Protein AF-A0A093ZRU6-F1 (afdb_monomer_lite)

Foldseek 3Di:
DQAAAAEAAAPAQDKDKDFFFKFKDFKFFPDLLLQPDPVQSKHKFFWAWEAAEAAEAADLLLCVQVQVLCQVVVGAYEYEYQYYDHPNVVVQSVCVVLVNHNYTYIYQPDDDVLSVLLSVLVCQQFVAAHDDPVDPDGSSRDHSNNIGIARMWMGHNTMIMGTHHPHDPVSLVVSLVVLVVQLPDPPDDPVNNVSSVSSSCRSVNTHIYIHQRNDDPVVSVVVSVVVVVVVVFVVLCVPQHKFQALLLQLLLCLQPVLVPDDDPDPVVVVVSVVSSVVSLVSNLVSLVVLVHRSVVQSVCSNPVVNVPSQFHADSVVRDTDRRVVVVRIGRPRVVVVVSVVVVVVCVVVVPDPDDDDDDPPPDDPPDDDDDDDDDDDDDDDDDPDLQAAEDVVLLVVLCCVVPVVQWFKWKWDADLVNNYIDTPDIDSDPPLVVVLCCQQPDWHQDPVRDTDRAKIKMWGWDWDAFPVRPGIDTFTEIETEAAPRDDPVRSVSSVVCVVNSVVSNPRHPYYDYDHDSVCSDPVNVCCRNCVNRD

pLDDT: mean 87.27, std 13.43, range [27.2, 98.19]

Radius of gyration: 31.94 Å; chains: 1; bounding box: 96×57×82 Å

Secondary structure (DSSP, 8-state):
----EEEEE-SSSS-EEEEE-EEEES--BS-GGG-SBTTTTBEEEES-EEEEESS-B--GGGTHHHHHHHHHHT--EEEEES-B-HHHHHHHHHHHHTTS--EEEEEPSSSHHHHHHHHHHHHHHHT--EE-TTSS--GGG--GGGSEEEEEEEE-SS-EEEEEESS-HHHHHHHHHHHHHHHT-TTS-HHHHHHHHHHHHHHHSPEEEEEE--SSHHHHHHHHHHHHHHHHHHHHHHHH-EEETTTHHHHHIIIIIGGG---SSHHHHHHHHHHHHHTTHHHHHHHHHTTS-HHHHHHHHHHTSTT-TTEEEETTTTEEEETTTTT-EEEHHHHHHHHHHHHHHHHHHHT-S----PPP----PPPPP--------------SS---EEPHHHHHHHHIIIII---SEEEEEE-TTSSEEEEEEEES---HHHHHHHHHT-EEE-TTS-EEE--EEEEEEEEEE-TTSS-EEEEEEEEEE--TTS-HHHHHHHHHHHHHHHHHSTT--EEEEE-SSSTT-HHHHHHHHHTS--

Sequence (534 aa):
KEGVITVKEGKTMEDELSVTEGMRFDRGFVSPYFITDTKSQKVEFEKPLILLSEKKISAVQDIIPALEASTQLRRPLVIIAEDIDGEALAVCILNKLRGQLQVAAVKAPGFGDNRKSILGDIGILTNATVFTDELDIKLEKATADMLGSTGSITITKEDTIILNGDGSKDAISQRCEQIRGVVNDPTTTDYEKEKLQERLAKLSGGVAVIKVGGSSEVEVGEKKDRYVDALNATRAAVELGILPGGGTALLKAAANALGGVKPANFDQQLGVSIIKNAITKPARTIVENAGLEGSVIVGKLMDEYKGEFNKGFNSATGEYVDMIEAGILDPFKVVRTGLVDASGVASLLGTTEVAIVEGEDKSAGPPGGMGGMGGGMGGMGGMGGMIVQVSQECVAKFNDLKLGKTLKYIIYKLSDDNKEIVVEDTSEDADWDNFREKLVNAKSKTKSGALTKGPRYAVYDFSYDLSSGEGSRSKITFIAWSPDDAGIQPKMVYASSKDALKRSLTGIAAEFQANDEDDIEYASVLNRVSKGLA

Structure (mmCIF, N/CA/C/O backbone):
data_AF-A0A093ZRU6-F1
#
_entry.id   AF-A0A093ZRU6-F1
#
loop_
_atom_site.group_PDB
_atom_site.id
_atom_site.type_symbol
_atom_site.label_atom_id
_atom_site.label_alt_id
_atom_site.label_comp_id
_atom_site.label_asym_id
_atom_site.label_entity_id
_atom_site.label_seq_id
_atom_site.pdbx_PDB_ins_code
_atom_site.Cartn_x
_atom_site.Cartn_y
_atom_site.Cartn_z
_atom_site.occupancy
_atom_site.B_iso_or_equiv
_atom_site.auth_seq_id
_atom_site.auth_comp_id
_atom_site.auth_asym_id
_atom_site.auth_atom_id
_atom_site.pdbx_PDB_model_num
ATOM 1 N N . LYS A 1 1 ? -18.226 0.742 -11.672 1.00 43.47 1 LYS A N 1
ATOM 2 C CA . LYS A 1 1 ? -17.190 1.793 -11.527 1.00 43.47 1 LYS A CA 1
ATOM 3 C C . LYS A 1 1 ? -16.815 2.053 -10.066 1.00 43.47 1 LYS A C 1
ATOM 5 O O . LYS A 1 1 ? -15.641 2.271 -9.837 1.00 43.47 1 LYS A O 1
ATOM 10 N N . GLU A 1 2 ? -17.737 1.952 -9.098 1.00 55.34 2 GLU A N 1
ATOM 11 C CA . GLU A 1 2 ? -17.462 2.332 -7.691 1.00 55.34 2 GLU A CA 1
ATOM 12 C C . GLU A 1 2 ? -17.379 1.164 -6.687 1.00 55.34 2 GLU A C 1
ATOM 14 O O . GLU A 1 2 ? -17.276 1.382 -5.486 1.00 55.34 2 GLU A O 1
ATOM 19 N N . GLY A 1 3 ? -17.400 -0.087 -7.159 1.00 62.03 3 GLY A N 1
ATOM 20 C CA . GLY A 1 3 ? -17.222 -1.250 -6.286 1.00 62.03 3 GLY A CA 1
ATOM 21 C C . GLY A 1 3 ? -15.788 -1.340 -5.762 1.00 62.03 3 GLY A C 1
ATOM 22 O O . GLY A 1 3 ? -14.827 -1.216 -6.525 1.00 62.03 3 GLY A O 1
ATOM 23 N N . VAL A 1 4 ? -15.638 -1.582 -4.463 1.00 69.50 4 VAL A N 1
ATOM 24 C CA . VAL A 1 4 ? -14.336 -1.830 -3.840 1.00 69.50 4 VAL A CA 1
ATOM 25 C C . VAL A 1 4 ? -14.067 -3.327 -3.906 1.00 69.50 4 VAL A C 1
ATOM 27 O O . VAL A 1 4 ? -14.933 -4.133 -3.575 1.00 69.50 4 VAL A O 1
ATOM 30 N N . ILE A 1 5 ? -12.865 -3.695 -4.343 1.00 79.00 5 ILE A N 1
ATOM 31 C CA . ILE A 1 5 ? -12.369 -5.070 -4.268 1.00 79.00 5 ILE A CA 1
ATOM 32 C C . ILE A 1 5 ? -11.189 -5.066 -3.294 1.00 79.00 5 ILE A C 1
ATOM 34 O O . ILE A 1 5 ? -10.310 -4.204 -3.408 1.00 79.00 5 ILE A O 1
ATOM 38 N N . THR A 1 6 ? -11.182 -6.005 -2.355 1.00 77.50 6 THR A N 1
ATOM 39 C CA . THR A 1 6 ? -10.119 -6.211 -1.367 1.00 77.50 6 THR A CA 1
ATOM 40 C C . THR A 1 6 ? -9.633 -7.653 -1.445 1.00 77.50 6 THR A C 1
ATOM 42 O O . THR A 1 6 ? -10.428 -8.569 -1.636 1.00 77.50 6 THR A O 1
ATOM 45 N N . VAL A 1 7 ? -8.329 -7.863 -1.280 1.00 83.50 7 VAL A N 1
ATOM 46 C CA . VAL A 1 7 ? -7.714 -9.196 -1.279 1.00 83.50 7 VAL A CA 1
ATOM 47 C C . VAL A 1 7 ? -7.290 -9.537 0.149 1.00 83.50 7 VAL A C 1
ATOM 49 O O . VAL A 1 7 ? -6.570 -8.767 0.785 1.00 83.50 7 VAL A O 1
ATOM 52 N N . LYS A 1 8 ? -7.747 -10.679 0.660 1.00 81.81 8 LYS A N 1
ATOM 53 C CA . LYS A 1 8 ? -7.390 -11.233 1.970 1.00 81.81 8 LYS A CA 1
ATOM 54 C C . LYS A 1 8 ? -6.781 -12.622 1.814 1.00 81.81 8 LYS A C 1
ATOM 56 O O . LYS A 1 8 ? -6.984 -13.296 0.810 1.00 81.81 8 LYS A O 1
ATOM 61 N N . GLU A 1 9 ? -6.063 -13.057 2.838 1.00 83.38 9 GLU A N 1
ATOM 62 C CA . GLU A 1 9 ? -5.585 -14.437 2.931 1.00 83.38 9 GLU A CA 1
ATOM 63 C C . GLU A 1 9 ? -6.754 -15.353 3.301 1.00 83.38 9 GLU A C 1
ATOM 65 O O . GLU A 1 9 ? -7.522 -15.080 4.231 1.00 83.38 9 GLU A O 1
ATOM 70 N N . GLY A 1 10 ? -6.933 -16.407 2.513 1.00 85.12 10 GLY A N 1
ATOM 71 C CA . GLY A 1 10 ? -7.908 -17.459 2.746 1.00 85.12 10 GLY A CA 1
ATOM 72 C C . GLY A 1 10 ? -7.399 -18.479 3.759 1.00 85.12 10 GLY A C 1
ATOM 73 O O . GLY A 1 10 ? -6.209 -18.576 4.043 1.00 85.12 10 GLY A O 1
ATOM 74 N N . LYS A 1 11 ? -8.332 -19.247 4.325 1.00 83.31 11 LYS A N 1
ATOM 75 C CA . LYS A 1 11 ? -8.027 -20.385 5.215 1.00 83.31 11 LYS A CA 1
ATOM 76 C C . LYS A 1 11 ? -8.210 -21.736 4.520 1.00 83.31 11 LYS A C 1
ATOM 78 O O . LYS A 1 11 ? -8.016 -22.776 5.141 1.00 83.31 11 LYS A O 1
ATOM 83 N N . THR A 1 12 ? -8.661 -21.708 3.273 1.00 89.50 12 THR A N 1
ATOM 84 C CA . THR A 1 12 ? -8.977 -22.866 2.443 1.00 89.50 12 THR A CA 1
ATOM 85 C C . THR A 1 12 ? -7.911 -23.024 1.358 1.00 89.50 12 THR A C 1
ATOM 87 O O . THR A 1 12 ? -7.094 -22.133 1.136 1.00 89.50 12 THR A O 1
ATOM 90 N N . MET A 1 13 ? -7.886 -24.186 0.704 1.00 89.50 13 MET A N 1
ATOM 91 C CA . MET A 1 13 ? -6.966 -24.445 -0.414 1.00 89.50 13 MET A CA 1
ATOM 92 C C . MET A 1 13 ? -7.402 -23.716 -1.694 1.00 89.50 13 MET A C 1
ATOM 94 O O . MET A 1 13 ? -6.592 -23.495 -2.590 1.00 89.50 13 MET A O 1
ATOM 98 N N . GLU A 1 14 ? -8.682 -23.357 -1.784 1.00 91.81 14 GLU A N 1
ATOM 99 C CA . GLU A 1 14 ? -9.302 -22.754 -2.961 1.00 91.81 14 GLU A CA 1
ATOM 100 C C . GLU A 1 14 ? -9.494 -21.246 -2.779 1.00 91.81 14 GLU A C 1
ATOM 102 O O . GLU A 1 14 ? -9.639 -20.751 -1.662 1.00 91.81 14 GLU A O 1
ATOM 107 N N . ASP A 1 15 ? -9.500 -20.512 -3.892 1.00 92.00 15 ASP A N 1
ATOM 108 C CA . ASP A 1 15 ? -9.808 -19.084 -3.869 1.00 92.00 15 ASP A CA 1
ATOM 109 C C . ASP A 1 15 ? -11.320 -18.879 -3.746 1.00 92.00 15 ASP A C 1
ATOM 111 O O . ASP A 1 15 ? -12.102 -19.451 -4.504 1.00 92.00 15 ASP A O 1
ATOM 115 N N . GLU A 1 16 ? -11.736 -18.010 -2.829 1.00 91.44 16 GLU A N 1
ATOM 116 C CA . GLU A 1 16 ? -13.146 -17.693 -2.605 1.00 91.44 16 GLU A CA 1
ATOM 117 C C . GLU A 1 16 ? -13.420 -16.218 -2.903 1.00 91.44 16 GLU A C 1
ATOM 119 O O . GLU A 1 16 ? -12.712 -15.329 -2.428 1.00 91.44 16 GLU A O 1
ATOM 124 N N . LEU A 1 17 ? -14.503 -15.935 -3.629 1.00 88.06 17 LEU A N 1
ATOM 125 C CA . LEU A 1 17 ? -15.033 -14.582 -3.787 1.00 88.06 17 LEU A CA 1
ATOM 126 C C . LEU A 1 17 ? -16.270 -14.419 -2.901 1.00 88.06 17 LEU A C 1
ATOM 128 O O . LEU A 1 17 ? -17.275 -15.099 -3.095 1.00 88.06 17 LEU A O 1
ATOM 132 N N . SER A 1 18 ? -16.223 -13.481 -1.958 1.00 80.69 18 SER A N 1
ATOM 133 C CA . SER A 1 18 ? -17.369 -13.119 -1.120 1.00 80.69 18 SER A CA 1
ATOM 134 C C . SER A 1 18 ? -17.684 -11.639 -1.256 1.00 80.69 18 SER A C 1
ATOM 136 O O . SER A 1 18 ? -16.790 -10.813 -1.112 1.00 80.69 18 SER A O 1
ATOM 138 N N . VAL A 1 19 ? -18.945 -11.281 -1.485 1.00 79.38 19 VAL A N 1
ATOM 139 C CA . VAL A 1 19 ? -19.388 -9.883 -1.419 1.00 79.38 19 VAL A CA 1
ATOM 140 C C . VAL A 1 19 ? -19.882 -9.614 -0.005 1.00 79.38 19 VAL A C 1
ATOM 142 O O . VAL A 1 19 ? -20.791 -10.285 0.479 1.00 79.38 19 VAL A O 1
ATOM 145 N N . THR A 1 20 ? -19.251 -8.657 0.663 1.00 74.00 20 THR A N 1
ATOM 146 C CA . THR A 1 20 ? -19.548 -8.269 2.047 1.00 74.00 20 THR A CA 1
ATOM 147 C C . THR A 1 20 ? -19.988 -6.817 2.113 1.00 74.00 20 THR A C 1
ATOM 149 O O . THR A 1 20 ? -19.594 -6.009 1.281 1.00 74.00 20 THR A O 1
ATOM 152 N N . GLU A 1 21 ? -20.795 -6.458 3.103 1.00 76.62 21 GLU A N 1
ATOM 153 C CA . GLU A 1 21 ? -21.136 -5.055 3.350 1.00 76.62 21 GLU A CA 1
ATOM 154 C C . GLU A 1 21 ? -19.885 -4.305 3.833 1.00 76.62 21 GLU A C 1
ATOM 156 O O . GLU A 1 21 ? -19.084 -4.841 4.600 1.00 76.62 21 GLU A O 1
ATOM 161 N N . GLY A 1 22 ? -19.670 -3.082 3.359 1.00 82.88 22 GLY A N 1
ATOM 162 C CA . GLY A 1 22 ? -18.492 -2.299 3.714 1.00 82.88 22 GLY A CA 1
ATOM 163 C C . GLY A 1 22 ? -18.449 -0.961 2.989 1.00 82.88 22 GLY A C 1
ATOM 164 O O . GLY A 1 22 ? -19.289 -0.687 2.140 1.00 82.88 22 GLY A O 1
ATOM 165 N N . MET A 1 23 ? -17.462 -0.135 3.328 1.00 88.44 23 MET A N 1
ATOM 166 C CA . MET A 1 23 ? -17.307 1.222 2.803 1.00 88.44 23 MET A CA 1
ATOM 167 C C . MET A 1 23 ? -15.828 1.552 2.611 1.00 88.44 23 MET A C 1
ATOM 169 O O . MET A 1 23 ? -14.996 1.196 3.444 1.00 88.44 23 MET A O 1
ATOM 173 N N . ARG A 1 24 ? -15.504 2.285 1.540 1.00 88.31 24 ARG A N 1
ATOM 174 C CA . ARG A 1 24 ? -14.189 2.911 1.339 1.00 88.31 24 ARG A CA 1
ATOM 175 C C . ARG A 1 24 ? -14.319 4.425 1.266 1.00 88.31 24 ARG A C 1
ATOM 177 O O . ARG A 1 24 ? -15.240 4.943 0.633 1.00 88.31 24 ARG A O 1
ATOM 184 N N . PHE A 1 25 ? -13.355 5.124 1.852 1.00 90.44 25 PHE A N 1
ATOM 185 C CA . PHE A 1 25 ? -13.189 6.559 1.666 1.00 90.44 25 PHE A CA 1
ATOM 186 C C . PHE A 1 25 ? -11.712 6.960 1.592 1.00 90.44 25 PHE A C 1
ATOM 188 O O . PHE A 1 25 ? -10.844 6.309 2.172 1.00 90.44 25 PHE A O 1
ATOM 195 N N . ASP A 1 26 ? -11.455 8.067 0.896 1.00 89.38 26 ASP A N 1
ATOM 196 C CA . ASP A 1 26 ? -10.119 8.506 0.472 1.00 89.38 26 ASP A CA 1
ATOM 197 C C . ASP A 1 26 ? -9.432 9.349 1.566 1.00 89.38 26 ASP A C 1
ATOM 199 O O . ASP A 1 26 ? -9.111 10.531 1.396 1.00 89.38 26 ASP A O 1
ATOM 203 N N . ARG A 1 27 ? -9.291 8.761 2.760 1.00 94.75 27 ARG A N 1
ATOM 204 C CA . ARG A 1 27 ? -8.470 9.288 3.856 1.00 94.75 27 ARG A CA 1
ATOM 205 C C . ARG A 1 27 ? -7.684 8.151 4.492 1.00 94.75 27 ARG A C 1
ATOM 207 O O . ARG A 1 27 ? -8.273 7.170 4.937 1.00 94.75 27 ARG A O 1
ATOM 214 N N . GLY A 1 28 ? -6.369 8.316 4.572 1.00 95.81 28 GLY A N 1
ATOM 215 C CA . GLY A 1 28 ? -5.473 7.379 5.238 1.00 95.81 28 GLY A CA 1
ATOM 216 C C . GLY A 1 28 ? -5.144 7.734 6.686 1.00 95.81 28 GLY A C 1
ATOM 217 O O . GLY A 1 28 ? -5.714 8.656 7.280 1.00 95.81 28 GLY A O 1
ATOM 218 N N . PHE A 1 29 ? -4.183 7.003 7.252 1.00 96.75 29 PHE A N 1
ATOM 219 C CA . PHE A 1 29 ? -3.701 7.237 8.611 1.00 96.75 29 PHE A CA 1
ATOM 220 C C . PHE A 1 29 ? -3.066 8.630 8.754 1.00 96.75 29 PHE A C 1
ATOM 222 O O . PHE A 1 29 ? -2.336 9.101 7.884 1.00 96.75 29 PHE A O 1
ATOM 229 N N . VAL A 1 30 ? -3.296 9.283 9.895 1.00 95.56 30 VAL A N 1
ATOM 230 C CA . VAL A 1 30 ? -2.717 10.605 10.204 1.00 95.56 30 VAL A CA 1
ATOM 231 C C . VAL A 1 30 ? -1.202 10.522 10.425 1.00 95.56 30 VAL A C 1
ATOM 233 O O . VAL A 1 30 ? -0.483 11.489 10.185 1.00 95.56 30 VAL A O 1
ATOM 236 N N . SER A 1 31 ? -0.699 9.364 10.865 1.00 94.69 31 SER A N 1
ATOM 237 C CA . SER A 1 31 ? 0.721 9.151 11.142 1.00 94.69 31 SER A CA 1
ATOM 238 C C . SER A 1 31 ? 1.189 7.755 10.712 1.00 94.69 31 SER A C 1
ATOM 240 O O . SER A 1 31 ? 0.520 6.773 11.044 1.00 94.69 31 SER A O 1
ATOM 242 N N . PRO A 1 32 ? 2.357 7.626 10.047 1.00 94.06 32 PRO A N 1
ATOM 243 C CA . PRO A 1 32 ? 2.911 6.327 9.657 1.00 94.06 32 PRO A CA 1
ATOM 244 C C . PRO A 1 32 ? 3.304 5.459 10.860 1.00 94.06 32 PRO A C 1
ATOM 246 O O . PRO A 1 32 ? 3.465 4.250 10.719 1.00 94.06 32 PRO A O 1
ATOM 249 N N . TYR A 1 33 ? 3.407 6.028 12.066 1.00 93.94 33 TYR A N 1
ATOM 250 C CA . TYR A 1 33 ? 3.685 5.248 13.274 1.00 93.94 33 TYR A CA 1
ATOM 251 C C . TYR A 1 33 ? 2.585 4.230 13.609 1.00 93.94 33 TYR A C 1
ATOM 253 O O . TYR A 1 33 ? 2.856 3.260 14.324 1.00 93.94 33 TYR A O 1
ATOM 261 N N . PHE A 1 34 ? 1.376 4.396 13.060 1.00 96.62 34 PHE A N 1
ATOM 262 C CA . PHE A 1 34 ? 0.276 3.448 13.234 1.00 96.62 34 PHE A CA 1
ATOM 263 C C . PHE A 1 34 ? 0.402 2.176 12.391 1.00 96.62 34 PHE A C 1
ATOM 265 O O . PHE A 1 34 ? -0.296 1.212 12.692 1.00 96.62 34 PHE A O 1
ATOM 272 N N . ILE A 1 35 ? 1.300 2.134 11.396 1.00 95.06 35 ILE A N 1
ATOM 273 C CA . ILE A 1 35 ? 1.492 0.973 10.512 1.00 95.06 35 ILE A CA 1
ATOM 274 C C . ILE A 1 35 ? 1.682 -0.311 11.339 1.00 95.06 35 ILE A C 1
ATOM 276 O O . ILE A 1 35 ? 2.505 -0.362 12.268 1.00 95.06 35 ILE A O 1
ATOM 280 N N . THR A 1 36 ? 0.895 -1.335 10.999 1.00 92.62 36 THR A N 1
ATOM 281 C CA . THR A 1 36 ? 0.948 -2.676 11.602 1.00 92.62 36 THR A CA 1
ATOM 282 C C . THR A 1 36 ? 1.650 -3.674 10.690 1.00 92.62 36 THR A C 1
ATOM 284 O O . THR A 1 36 ? 2.338 -4.554 11.193 1.00 92.62 36 THR A O 1
ATOM 287 N N . ASP A 1 37 ? 1.521 -3.513 9.370 1.00 88.94 37 ASP A N 1
ATOM 288 C CA . ASP A 1 37 ? 2.251 -4.284 8.363 1.00 88.94 37 ASP A CA 1
ATOM 289 C C . ASP A 1 37 ? 3.262 -3.369 7.661 1.00 88.94 37 ASP A C 1
ATOM 291 O O . ASP A 1 37 ? 2.911 -2.510 6.848 1.00 88.94 37 ASP A O 1
ATOM 295 N N . THR A 1 38 ? 4.539 -3.549 7.999 1.00 87.94 38 THR A N 1
ATOM 296 C CA . THR A 1 38 ? 5.647 -2.755 7.459 1.00 87.94 38 THR A CA 1
ATOM 297 C C . THR A 1 38 ? 5.980 -3.090 6.008 1.00 87.94 38 THR A C 1
ATOM 299 O O . THR A 1 38 ? 6.534 -2.227 5.329 1.00 87.94 38 THR A O 1
ATOM 302 N N . LYS A 1 39 ? 5.632 -4.289 5.512 1.00 85.00 39 LYS A N 1
ATOM 303 C CA . LYS A 1 39 ? 5.876 -4.694 4.117 1.00 85.00 39 LYS A CA 1
ATOM 304 C C . LYS A 1 39 ? 4.942 -3.934 3.184 1.00 85.00 39 LYS A C 1
ATOM 306 O O . LYS A 1 39 ? 5.384 -3.375 2.188 1.00 85.00 39 LYS A O 1
ATOM 311 N N . SER A 1 40 ? 3.656 -3.899 3.519 1.00 83.25 40 SER A N 1
ATOM 312 C CA . SER A 1 40 ? 2.628 -3.267 2.680 1.00 83.25 40 SER A CA 1
ATOM 313 C C . SER A 1 40 ? 2.249 -1.844 3.115 1.00 83.25 40 SER A C 1
ATOM 315 O O . SER A 1 40 ? 1.389 -1.222 2.495 1.00 83.25 40 SER A O 1
ATOM 317 N N . GLN A 1 41 ? 2.898 -1.316 4.161 1.00 91.12 41 GLN A N 1
ATOM 318 C CA . GLN A 1 41 ? 2.706 0.039 4.694 1.00 91.12 41 GLN A CA 1
ATOM 319 C C . GLN A 1 41 ? 1.242 0.382 5.011 1.00 91.12 41 GLN A C 1
ATOM 321 O O . GLN A 1 41 ? 0.749 1.470 4.699 1.00 91.12 41 GLN A O 1
ATOM 326 N N . LYS A 1 42 ? 0.540 -0.548 5.664 1.00 92.81 42 LYS A N 1
ATOM 327 C CA . LYS A 1 42 ? -0.870 -0.394 6.044 1.00 92.81 42 LYS A CA 1
ATOM 328 C C . LYS A 1 42 ? -1.107 -0.701 7.521 1.00 92.81 42 LYS A C 1
ATOM 330 O O . LYS A 1 42 ? -0.313 -1.367 8.191 1.00 92.81 42 LYS A O 1
ATOM 335 N N . VAL A 1 43 ? -2.228 -0.203 8.022 1.00 96.75 43 VAL A N 1
ATOM 336 C CA . VAL A 1 43 ? -2.830 -0.618 9.287 1.00 96.75 43 VAL A CA 1
ATOM 337 C C . VAL A 1 43 ? -3.901 -1.652 8.970 1.00 96.75 43 VAL A C 1
ATOM 339 O O . VAL A 1 43 ? -4.758 -1.406 8.123 1.00 96.75 43 VAL A O 1
ATOM 342 N N . GLU A 1 44 ? -3.875 -2.784 9.659 1.00 94.75 44 GLU A N 1
ATOM 343 C CA . GLU A 1 44 ? -4.923 -3.799 9.608 1.00 94.75 44 GLU A CA 1
ATOM 344 C C . GLU A 1 44 ? -5.361 -4.153 11.018 1.00 94.75 44 GLU A C 1
ATOM 346 O O . GLU A 1 44 ? -4.555 -4.587 11.842 1.00 94.75 44 GLU A O 1
ATOM 351 N N . PHE A 1 45 ? -6.656 -3.985 11.280 1.00 96.31 45 PHE A N 1
ATOM 352 C CA . PHE A 1 45 ? -7.270 -4.407 12.529 1.00 96.31 45 PHE A CA 1
ATOM 353 C C . PHE A 1 45 ? -8.466 -5.310 12.260 1.00 96.31 45 PHE A C 1
ATOM 355 O O . PHE A 1 45 ? -9.313 -5.027 11.412 1.00 96.31 45 PHE A O 1
ATOM 362 N N . GLU A 1 46 ? -8.554 -6.378 13.042 1.00 94.94 46 GLU A N 1
ATOM 363 C CA . GLU A 1 46 ? -9.712 -7.262 13.103 1.00 94.94 46 GLU A CA 1
ATOM 364 C C . GLU A 1 46 ? -10.554 -6.873 14.322 1.00 94.94 46 GLU A C 1
ATOM 366 O O . GLU A 1 46 ? -10.027 -6.645 15.413 1.00 94.94 46 GLU A O 1
ATOM 371 N N . LYS A 1 47 ? -11.870 -6.770 14.129 1.00 95.56 47 LYS A N 1
ATOM 372 C CA . LYS A 1 47 ? -12.844 -6.365 15.152 1.00 95.56 47 LYS A CA 1
ATOM 373 C C . LYS A 1 47 ? -12.453 -5.106 15.949 1.00 95.56 47 LYS A C 1
ATOM 375 O O . LYS A 1 47 ? -12.516 -5.146 17.182 1.00 95.56 47 LYS A O 1
ATOM 380 N N . PRO A 1 48 ? -12.080 -3.976 15.320 1.00 97.44 48 PRO A N 1
ATOM 381 C CA . PRO A 1 48 ? -11.761 -2.752 16.054 1.00 97.44 48 PRO A CA 1
ATOM 382 C C . PRO A 1 48 ? -13.011 -2.112 16.682 1.00 97.44 48 PRO A C 1
ATOM 384 O O . PRO A 1 48 ? -14.133 -2.358 16.238 1.00 97.44 48 PRO A O 1
ATOM 387 N N . LEU A 1 49 ? -12.801 -1.281 17.701 1.00 97.88 49 LEU A N 1
ATOM 388 C CA . LEU A 1 49 ? -13.740 -0.263 18.169 1.00 97.88 49 LEU A CA 1
ATOM 389 C C . LEU A 1 49 ? -13.565 1.002 17.324 1.00 97.88 49 LEU A C 1
ATOM 391 O O . LEU A 1 49 ? -12.436 1.349 16.972 1.00 97.88 49 LEU A O 1
ATOM 395 N N . ILE A 1 50 ? -14.657 1.697 17.017 1.00 97.81 50 ILE A N 1
ATOM 396 C CA . ILE A 1 50 ? -14.656 2.883 16.156 1.00 97.81 50 ILE A CA 1
ATOM 397 C C . ILE A 1 50 ? -15.216 4.080 16.926 1.00 97.81 50 ILE A C 1
ATOM 399 O O . ILE A 1 50 ? -16.387 4.096 17.300 1.00 97.81 50 ILE A O 1
ATOM 403 N N . LEU A 1 51 ? -14.371 5.089 17.138 1.00 97.69 51 LEU A N 1
ATOM 404 C CA . LEU A 1 51 ? -14.750 6.382 17.703 1.00 97.69 51 LEU A CA 1
ATOM 405 C C . LEU A 1 51 ? -14.955 7.393 16.571 1.00 97.69 51 LEU A C 1
ATOM 407 O O . LEU A 1 51 ? -14.033 7.617 15.784 1.00 97.69 51 LEU A O 1
ATOM 411 N N . LEU A 1 52 ? -16.133 8.019 16.506 1.00 97.31 52 LEU A N 1
ATOM 412 C CA . LEU A 1 52 ? -16.474 9.014 15.486 1.00 97.31 52 LEU A CA 1
ATOM 413 C C . LEU A 1 52 ? -16.696 10.390 16.115 1.00 97.31 52 LEU A C 1
ATOM 415 O O . LEU A 1 52 ? -17.607 10.556 16.919 1.00 97.31 52 LEU A O 1
ATOM 419 N N . SER A 1 53 ? -15.916 11.390 15.712 1.00 95.62 53 SER A N 1
ATOM 420 C CA . SER A 1 53 ? -16.073 12.773 16.181 1.00 95.62 53 SER A CA 1
ATOM 421 C C . SER A 1 53 ? -16.237 13.732 15.009 1.00 95.62 53 SER A C 1
ATOM 423 O O . SER A 1 53 ? -15.424 13.751 14.087 1.00 95.62 53 SER A O 1
ATOM 425 N N . GLU A 1 54 ? -17.264 14.579 15.037 1.00 94.38 54 GLU A N 1
ATOM 426 C CA . GLU A 1 54 ? -17.391 15.654 14.046 1.00 94.38 54 GLU A CA 1
ATOM 427 C C . GLU A 1 54 ? -16.290 16.710 14.218 1.00 94.38 54 GLU A C 1
ATOM 429 O O . GLU A 1 54 ? -15.868 17.340 13.246 1.00 94.38 54 GLU A O 1
ATOM 434 N N . LYS A 1 55 ? -15.808 16.868 15.454 1.00 93.06 55 LYS A N 1
ATOM 435 C CA . LYS A 1 55 ? -14.810 17.855 15.853 1.00 93.06 55 LYS A CA 1
ATOM 436 C C . LYS A 1 55 ? -13.392 17.333 15.790 1.00 93.06 55 LYS A C 1
ATOM 438 O O . LYS A 1 55 ? -13.134 16.135 15.912 1.00 93.06 55 LYS A O 1
ATOM 443 N N . LYS A 1 56 ? -12.471 18.287 15.697 1.00 95.00 56 LYS A N 1
ATOM 444 C CA . LYS A 1 56 ? -11.057 18.090 15.981 1.00 95.00 56 LYS A CA 1
ATOM 445 C C . LYS A 1 56 ? -10.829 17.621 17.423 1.00 95.00 56 LYS A C 1
ATOM 447 O O . LYS A 1 56 ? -11.415 18.173 18.350 1.00 95.00 56 LYS A O 1
ATOM 452 N N . ILE A 1 57 ? -9.934 16.653 17.588 1.00 96.38 57 ILE A N 1
ATOM 453 C CA . ILE A 1 57 ? -9.505 16.109 18.878 1.00 96.38 57 ILE A CA 1
ATOM 454 C C . ILE A 1 57 ? -8.039 16.491 19.101 1.00 96.38 57 ILE A C 1
ATOM 456 O O . ILE A 1 57 ? -7.152 16.020 18.389 1.00 96.38 57 ILE A O 1
ATOM 460 N N . SER A 1 58 ? -7.787 17.327 20.107 1.00 95.62 58 SER A N 1
ATOM 461 C CA . SER A 1 58 ? -6.430 17.766 20.476 1.00 95.62 58 SER A CA 1
ATOM 462 C C . SER A 1 58 ? -6.062 17.406 21.915 1.00 95.62 58 SER A C 1
ATOM 464 O O . SER A 1 58 ? -4.889 17.163 22.210 1.00 95.62 58 SER A O 1
ATOM 466 N N . ALA A 1 59 ? -7.051 17.375 22.812 1.00 94.75 59 ALA A N 1
ATOM 467 C CA . ALA A 1 59 ? -6.854 17.113 24.230 1.00 94.75 59 ALA A CA 1
ATOM 468 C C . ALA A 1 59 ? -6.843 15.609 24.515 1.00 94.75 59 ALA A C 1
ATOM 470 O O . ALA A 1 59 ? -7.636 14.848 23.966 1.00 94.75 59 ALA A O 1
ATOM 471 N N . VAL A 1 60 ? -5.972 15.171 25.426 1.00 93.50 60 VAL A N 1
ATOM 472 C CA . VAL A 1 60 ? -5.922 13.756 25.822 1.00 93.50 60 VAL A CA 1
ATOM 473 C C . VAL A 1 60 ? -7.211 13.301 26.520 1.00 93.50 60 VAL A C 1
ATOM 475 O O . VAL A 1 60 ? -7.627 12.162 26.336 1.00 93.50 60 VAL A O 1
ATOM 478 N N . GLN A 1 61 ? -7.868 14.190 27.276 1.00 93.44 61 GLN A N 1
ATOM 479 C CA . GLN A 1 61 ? -9.074 13.875 28.060 1.00 93.44 61 GLN A CA 1
ATOM 480 C C . GLN A 1 61 ? -10.219 13.343 27.193 1.00 93.44 61 GLN A C 1
ATOM 482 O O . GLN A 1 61 ? -10.935 12.433 27.599 1.00 93.44 61 GLN A O 1
ATOM 487 N N . ASP A 1 62 ? -10.316 13.843 25.964 1.00 93.12 62 ASP A N 1
ATOM 488 C CA . ASP A 1 62 ? -11.320 13.443 24.985 1.00 93.12 62 ASP A CA 1
ATOM 489 C C . ASP A 1 62 ? -11.183 11.978 24.535 1.00 93.12 62 ASP A C 1
ATOM 491 O O . ASP A 1 62 ? -12.167 11.351 24.159 1.00 93.12 62 ASP A O 1
ATOM 495 N N . ILE A 1 63 ? -9.974 11.404 24.564 1.00 94.06 63 ILE A N 1
ATOM 496 C CA . ILE A 1 63 ? -9.720 10.045 24.053 1.00 94.06 63 ILE A CA 1
ATOM 497 C C . ILE A 1 63 ? -9.532 8.999 25.150 1.00 94.06 63 ILE A C 1
ATOM 499 O O . ILE A 1 63 ? -9.574 7.805 24.849 1.00 94.06 63 ILE A O 1
ATOM 503 N N . ILE A 1 64 ? -9.341 9.414 26.407 1.00 94.50 64 ILE A N 1
ATOM 504 C CA . ILE A 1 64 ? -9.129 8.498 27.540 1.00 94.50 64 ILE A CA 1
ATOM 505 C C . ILE A 1 64 ? -10.225 7.425 27.623 1.00 94.50 64 ILE A C 1
ATOM 507 O O . ILE A 1 64 ? -9.857 6.249 27.635 1.00 94.50 64 ILE A O 1
ATOM 511 N N . PRO A 1 65 ? -11.534 7.754 27.582 1.00 94.81 65 PRO A N 1
ATOM 512 C CA . PRO A 1 65 ? -12.574 6.733 27.722 1.00 94.81 65 PRO A CA 1
ATOM 513 C C . PRO A 1 65 ? -12.519 5.669 26.616 1.00 94.81 65 PRO A C 1
ATOM 515 O O . PRO A 1 65 ? -12.693 4.476 26.868 1.00 94.81 65 PRO A O 1
ATOM 518 N N . ALA A 1 66 ? -12.208 6.077 25.383 1.00 94.88 66 ALA A N 1
ATOM 519 C CA . ALA A 1 66 ? -12.084 5.157 24.256 1.00 94.88 66 ALA A CA 1
ATOM 520 C C . ALA A 1 66 ? -10.825 4.276 24.351 1.00 94.88 66 ALA A C 1
ATOM 522 O O . ALA A 1 66 ? -10.877 3.085 24.029 1.00 94.88 66 ALA A O 1
ATOM 523 N N . LEU A 1 67 ? -9.701 4.828 24.824 1.00 94.00 67 LEU A N 1
ATOM 524 C CA . LEU A 1 67 ? -8.475 4.064 25.085 1.00 94.00 67 LEU A CA 1
ATOM 525 C C . LEU A 1 67 ? -8.679 3.046 26.218 1.00 94.00 67 LEU A C 1
ATOM 527 O O . LEU A 1 67 ? -8.237 1.898 26.114 1.00 94.00 67 LEU A O 1
ATOM 531 N N . GLU A 1 68 ? -9.386 3.428 27.280 1.00 93.56 68 GLU A N 1
ATOM 532 C CA . GLU A 1 68 ? -9.741 2.528 28.378 1.00 93.56 68 GLU A CA 1
ATOM 533 C C . GLU A 1 68 ? -10.648 1.395 27.893 1.00 93.56 68 GLU A C 1
ATOM 535 O O . GLU A 1 68 ? -10.352 0.229 28.158 1.00 93.56 68 GLU A O 1
ATOM 540 N N . ALA A 1 69 ? -11.686 1.704 27.108 1.00 94.06 69 ALA A N 1
ATOM 541 C CA . ALA A 1 69 ? -12.569 0.700 26.516 1.00 94.06 69 ALA A CA 1
ATOM 542 C C . ALA A 1 69 ? -11.802 -0.284 25.615 1.00 94.06 69 ALA A C 1
ATOM 544 O O . ALA A 1 69 ? -11.971 -1.499 25.728 1.00 94.06 69 ALA A O 1
ATOM 545 N N . SER A 1 70 ? -10.908 0.224 24.761 1.00 94.44 70 SER A N 1
ATOM 546 C CA . SER A 1 70 ? -10.030 -0.591 23.910 1.00 94.44 70 SER A CA 1
ATOM 547 C C . SER A 1 70 ? -9.137 -1.525 24.726 1.00 94.44 70 SER A C 1
ATOM 549 O O . SER A 1 70 ? -9.037 -2.717 24.417 1.00 94.44 70 SER A O 1
ATOM 551 N N . THR A 1 71 ? -8.555 -1.018 25.814 1.00 93.00 71 THR A N 1
ATOM 552 C CA . THR A 1 71 ? -7.701 -1.797 26.719 1.00 93.00 71 THR A CA 1
ATOM 553 C C . THR A 1 71 ? -8.493 -2.881 27.448 1.00 93.00 71 THR A C 1
ATOM 555 O O . THR A 1 71 ? -8.084 -4.043 27.464 1.00 93.00 71 THR A O 1
ATOM 558 N N . GLN A 1 72 ? -9.640 -2.523 28.031 1.00 93.38 72 GLN A N 1
ATOM 559 C CA . GLN A 1 72 ? -10.491 -3.436 28.797 1.00 93.38 72 GLN A CA 1
ATOM 560 C C . GLN A 1 72 ? -11.042 -4.564 27.922 1.00 93.38 72 GLN A C 1
ATOM 562 O O . GLN A 1 72 ? -11.003 -5.730 28.314 1.00 93.38 72 GLN A O 1
ATOM 567 N N . LEU A 1 73 ? -11.507 -4.228 26.716 1.00 93.19 73 LEU A N 1
ATOM 568 C CA . LEU A 1 73 ? -12.050 -5.196 25.763 1.00 93.19 73 LEU A CA 1
ATOM 569 C C . LEU A 1 73 ? -10.962 -5.947 24.985 1.00 93.19 73 LEU A C 1
ATOM 571 O O . LEU A 1 73 ? -11.277 -6.923 24.307 1.00 93.19 73 LEU A O 1
ATOM 575 N N . ARG A 1 74 ? -9.695 -5.515 25.081 1.00 93.12 74 ARG A N 1
ATOM 576 C CA . ARG A 1 74 ? -8.556 -6.024 24.296 1.00 93.12 74 ARG A CA 1
ATOM 577 C C . ARG A 1 74 ? -8.827 -6.000 22.791 1.00 93.12 74 ARG A C 1
ATOM 579 O O . ARG A 1 74 ? -8.525 -6.954 22.076 1.00 93.12 74 ARG A O 1
ATOM 586 N N . ARG A 1 75 ? -9.426 -4.910 22.319 1.00 95.44 75 ARG A N 1
ATOM 587 C CA . ARG A 1 75 ? -9.774 -4.695 20.909 1.00 95.44 75 ARG A CA 1
ATOM 588 C C . ARG A 1 75 ? -9.038 -3.469 20.378 1.00 95.44 75 ARG A C 1
ATOM 590 O O . ARG A 1 75 ? -8.918 -2.501 21.129 1.00 95.44 75 ARG A O 1
ATOM 597 N N . PRO A 1 76 ? -8.579 -3.462 19.115 1.00 97.19 76 PRO A N 1
ATOM 598 C CA . PRO A 1 76 ? -7.970 -2.275 18.523 1.00 97.19 76 PRO A CA 1
ATOM 599 C C . PRO A 1 76 ? -8.935 -1.085 18.513 1.00 97.19 76 PRO A C 1
ATOM 601 O O . PRO A 1 76 ? -10.145 -1.285 18.462 1.00 97.19 76 PRO A O 1
ATOM 604 N N . LEU A 1 77 ? -8.416 0.139 18.515 1.00 97.50 77 LEU A N 1
ATOM 605 C CA . LEU A 1 77 ? -9.195 1.373 18.428 1.00 97.50 77 LEU A CA 1
ATOM 606 C C . LEU A 1 77 ? -8.895 2.107 17.120 1.00 97.50 77 LEU A C 1
ATOM 608 O O . LEU A 1 77 ? -7.739 2.363 16.789 1.00 97.50 77 LEU A O 1
ATOM 612 N N . VAL A 1 78 ? -9.936 2.515 16.405 1.00 98.19 78 VAL A N 1
ATOM 613 C CA . VAL A 1 78 ? -9.820 3.468 15.301 1.00 98.19 78 VAL A CA 1
ATOM 614 C C . VAL A 1 78 ? -10.581 4.731 15.646 1.00 98.19 78 VAL A C 1
ATOM 616 O O . VAL A 1 78 ? -11.762 4.683 15.978 1.00 98.19 78 VAL A O 1
ATOM 619 N N . ILE A 1 79 ? -9.896 5.865 15.547 1.00 98.12 79 ILE A N 1
ATOM 620 C CA . ILE A 1 79 ? -10.486 7.182 15.766 1.00 98.12 79 ILE A CA 1
ATOM 621 C C . ILE A 1 79 ? -10.626 7.874 14.413 1.00 98.12 79 ILE A C 1
ATOM 623 O O . ILE A 1 79 ? -9.631 8.074 13.713 1.00 98.12 79 ILE A O 1
ATOM 627 N N . ILE A 1 80 ? -11.855 8.243 14.056 1.00 98.06 80 ILE A N 1
ATOM 628 C CA . ILE A 1 80 ? -12.178 9.010 12.853 1.00 98.06 80 ILE A CA 1
ATOM 629 C C . ILE A 1 80 ? -12.748 10.354 13.299 1.00 98.06 80 ILE A C 1
ATOM 631 O O . ILE A 1 80 ? -13.841 10.418 13.861 1.00 98.06 80 ILE A O 1
ATOM 635 N N . ALA A 1 81 ? -12.004 11.429 13.056 1.00 97.19 81 ALA A N 1
ATOM 636 C CA . ALA A 1 81 ? -12.395 12.774 13.472 1.00 97.19 81 ALA A CA 1
ATOM 637 C C . ALA A 1 81 ? -12.078 13.820 12.400 1.00 97.19 81 ALA A C 1
ATOM 639 O O . ALA A 1 81 ? -11.316 13.525 11.484 1.00 97.19 81 ALA A O 1
ATOM 640 N N . GLU A 1 82 ? -12.615 15.044 12.488 1.00 95.31 82 GLU A N 1
ATOM 641 C CA . GLU A 1 82 ? -12.217 16.140 11.579 1.00 95.31 82 GLU A CA 1
ATOM 642 C C . GLU A 1 82 ? -10.691 16.266 11.476 1.00 95.31 82 GLU A C 1
ATOM 644 O O . GLU A 1 82 ? -10.138 16.322 10.375 1.00 95.31 82 GLU A O 1
ATOM 649 N N . ASP A 1 83 ? -10.028 16.269 12.630 1.00 95.25 83 ASP A N 1
ATOM 650 C CA . ASP A 1 83 ? -8.582 16.175 12.742 1.00 95.25 83 ASP A CA 1
ATOM 651 C C . ASP A 1 83 ? -8.189 15.601 14.108 1.00 95.25 83 ASP A C 1
ATOM 653 O O . ASP A 1 83 ? -8.953 15.708 15.069 1.00 95.25 83 ASP A O 1
ATOM 657 N N . ILE A 1 84 ? -7.004 14.999 14.198 1.00 95.88 84 ILE A N 1
ATOM 658 C CA . ILE A 1 84 ? -6.435 14.486 15.452 1.00 95.88 84 ILE A CA 1
ATOM 659 C C . ILE A 1 84 ? -4.995 14.967 15.530 1.00 95.88 84 ILE A C 1
ATOM 661 O O . ILE A 1 84 ? -4.166 14.580 14.706 1.00 95.88 84 ILE A O 1
ATOM 665 N N . ASP A 1 85 ? -4.695 15.805 16.514 1.00 94.25 85 ASP A N 1
ATOM 666 C CA . ASP A 1 85 ? -3.374 16.403 16.682 1.00 94.25 85 ASP A CA 1
ATOM 667 C C . ASP A 1 85 ? -3.019 16.623 18.160 1.00 94.25 85 ASP A C 1
ATOM 669 O O . ASP A 1 85 ? -3.619 16.026 19.057 1.00 94.25 85 ASP A O 1
ATOM 673 N N . GLY A 1 86 ? -1.979 17.424 18.409 1.00 94.12 86 GLY A N 1
ATOM 674 C CA . GLY A 1 86 ? -1.578 17.824 19.753 1.00 94.12 86 GLY A CA 1
ATOM 675 C C . GLY A 1 86 ? -1.244 16.645 20.666 1.00 94.12 86 GLY A C 1
ATOM 676 O O . GLY A 1 86 ? -0.590 15.675 20.266 1.00 94.12 86 GLY A O 1
ATOM 677 N N . GLU A 1 87 ? -1.689 16.751 21.915 1.00 94.62 87 GLU A N 1
ATOM 678 C CA . GLU A 1 87 ? -1.433 15.756 22.956 1.00 94.62 87 GLU A CA 1
ATOM 679 C C . GLU A 1 87 ? -2.142 14.432 22.661 1.00 94.62 87 GLU A C 1
ATOM 681 O O . GLU A 1 87 ? -1.552 13.367 22.848 1.00 94.62 87 GLU A O 1
ATOM 686 N N . ALA A 1 88 ? -3.371 14.485 22.139 1.00 95.25 88 ALA A N 1
ATOM 687 C CA . ALA A 1 88 ? -4.148 13.300 21.792 1.00 95.25 88 ALA A CA 1
ATOM 688 C C . ALA A 1 88 ? -3.408 12.405 20.782 1.00 95.25 88 ALA A C 1
ATOM 690 O O . ALA A 1 88 ? -3.237 11.203 21.011 1.00 95.25 88 ALA A O 1
ATOM 691 N N . LEU A 1 89 ? -2.897 12.991 19.691 1.00 95.75 89 LEU A N 1
ATOM 692 C CA . LEU A 1 89 ? -2.139 12.244 18.683 1.00 95.75 89 LEU A CA 1
ATOM 693 C C . LEU A 1 89 ? -0.849 11.653 19.264 1.00 95.75 89 LEU A C 1
ATOM 695 O O . LEU A 1 89 ? -0.537 10.485 19.013 1.00 95.75 89 LEU A O 1
ATOM 699 N N . ALA A 1 90 ? -0.109 12.442 20.049 1.00 95.06 90 ALA A N 1
ATOM 700 C CA . ALA A 1 90 ? 1.135 12.000 20.671 1.00 95.06 90 ALA A CA 1
ATOM 701 C C . ALA A 1 90 ? 0.904 10.794 21.594 1.00 95.06 90 ALA A C 1
ATOM 703 O O . ALA A 1 90 ? 1.651 9.815 21.536 1.00 95.06 90 ALA A O 1
ATOM 704 N N . VAL A 1 91 ? -0.163 10.820 22.394 1.00 94.12 91 VAL A N 1
ATOM 705 C CA . VAL A 1 91 ? -0.536 9.720 23.291 1.00 94.12 91 VAL A CA 1
ATOM 706 C C . VAL A 1 91 ? -0.919 8.467 22.505 1.00 94.12 91 VAL A C 1
ATOM 708 O O . VAL A 1 91 ? -0.439 7.384 22.846 1.00 94.12 91 VAL A O 1
ATOM 711 N N . CYS A 1 92 ? -1.700 8.581 21.428 1.00 94.56 92 CYS A N 1
ATOM 712 C CA . CYS A 1 92 ? -2.016 7.442 20.559 1.00 94.56 92 CYS A CA 1
ATOM 713 C C . CYS A 1 92 ? -0.749 6.806 19.963 1.00 94.56 92 CYS A C 1
ATOM 715 O O . CYS A 1 92 ? -0.573 5.588 20.027 1.00 94.56 92 CYS A O 1
ATOM 717 N N . ILE A 1 93 ? 0.161 7.626 19.426 1.00 93.50 93 ILE A N 1
ATOM 718 C CA . ILE A 1 93 ? 1.422 7.152 18.838 1.00 93.50 93 ILE A CA 1
ATOM 719 C C . ILE A 1 93 ? 2.284 6.458 19.896 1.00 93.50 93 ILE A C 1
ATOM 721 O O . ILE A 1 93 ? 2.768 5.351 19.663 1.00 93.50 93 ILE A O 1
ATOM 725 N N . LEU A 1 94 ? 2.454 7.068 21.071 1.00 92.00 94 LEU A N 1
ATOM 726 C CA . LEU A 1 94 ? 3.265 6.502 22.149 1.00 92.00 94 LEU A CA 1
ATOM 727 C C . LEU A 1 94 ? 2.702 5.169 22.655 1.00 92.00 94 LEU A C 1
ATOM 729 O O . LEU A 1 94 ? 3.469 4.225 22.842 1.00 92.00 94 LEU A O 1
ATOM 733 N N . ASN A 1 95 ? 1.384 5.064 22.840 1.00 89.25 95 ASN A N 1
ATOM 734 C CA . ASN A 1 95 ? 0.745 3.818 23.273 1.00 89.25 95 ASN A CA 1
ATOM 735 C C . ASN A 1 95 ? 0.882 2.705 22.229 1.00 89.25 95 ASN A C 1
ATOM 737 O O . ASN A 1 95 ? 1.180 1.564 22.595 1.00 89.25 95 ASN A O 1
ATOM 741 N N . LYS A 1 96 ? 0.756 3.040 20.936 1.00 90.25 96 LYS A N 1
ATOM 742 C CA . LYS A 1 96 ? 1.045 2.096 19.853 1.00 90.25 96 LYS A CA 1
ATOM 743 C C . LYS A 1 96 ? 2.498 1.647 19.905 1.00 90.25 96 LYS A C 1
ATOM 745 O O . LYS A 1 96 ? 2.759 0.448 19.930 1.00 90.25 96 LYS A O 1
ATOM 750 N N . LEU A 1 97 ? 3.454 2.578 19.914 1.00 88.31 97 LEU A N 1
ATOM 751 C CA . LEU A 1 97 ? 4.889 2.262 19.860 1.00 88.31 97 LEU A CA 1
ATOM 752 C C . LEU A 1 97 ? 5.360 1.423 21.053 1.00 88.31 97 LEU A C 1
ATOM 754 O O . LEU A 1 97 ? 6.244 0.587 20.895 1.00 88.31 97 LEU A O 1
ATOM 758 N N . ARG A 1 98 ? 4.742 1.600 22.225 1.00 88.25 98 ARG A N 1
ATOM 759 C CA . ARG A 1 98 ? 4.982 0.772 23.417 1.00 88.25 98 ARG A CA 1
ATOM 760 C C . ARG A 1 98 ? 4.324 -0.610 23.350 1.00 88.25 98 ARG A C 1
ATOM 762 O O . ARG A 1 98 ? 4.527 -1.410 24.256 1.00 88.25 98 ARG A O 1
ATOM 769 N N . GLY A 1 99 ? 3.516 -0.884 22.325 1.00 83.50 99 GLY A N 1
ATOM 770 C CA . GLY A 1 99 ? 2.761 -2.129 22.174 1.00 83.50 99 GLY A CA 1
ATOM 771 C C . GLY A 1 99 ? 1.631 -2.299 23.192 1.00 83.50 99 GLY A C 1
ATOM 772 O O . GLY A 1 99 ? 1.099 -3.396 23.322 1.00 83.50 99 GLY A O 1
ATOM 773 N N . GLN A 1 100 ? 1.272 -1.238 23.922 1.00 79.38 100 GLN A N 1
ATOM 774 C CA . GLN A 1 100 ? 0.253 -1.283 24.976 1.00 79.38 100 GLN A CA 1
ATOM 775 C C . GLN A 1 100 ? -1.160 -1.279 24.393 1.00 79.38 100 GLN A C 1
ATOM 777 O O . GLN A 1 100 ? -2.052 -1.922 24.940 1.00 79.38 100 GLN A O 1
ATOM 782 N N . LEU A 1 101 ? -1.357 -0.569 23.278 1.00 87.81 101 LEU A N 1
ATOM 783 C CA . LEU A 1 101 ? -2.664 -0.397 22.660 1.00 87.81 101 LEU A CA 1
ATOM 784 C C . LEU A 1 101 ? -2.532 -0.366 21.138 1.00 87.81 101 LEU A C 1
ATOM 786 O O . LEU A 1 101 ? -1.693 0.345 20.587 1.00 87.81 101 LEU A O 1
ATOM 790 N N . GLN A 1 102 ? -3.370 -1.133 20.447 1.00 92.94 102 GLN A N 1
ATOM 791 C CA . GLN A 1 102 ? -3.465 -1.079 18.992 1.00 92.94 102 GLN A CA 1
ATOM 792 C C . GLN A 1 102 ? -4.422 0.051 18.609 1.00 92.94 102 GLN A C 1
ATOM 794 O O . GLN A 1 102 ? -5.630 -0.107 18.733 1.00 92.94 102 GLN A O 1
ATOM 799 N N . VAL A 1 103 ? -3.888 1.203 18.195 1.00 96.44 103 VAL A N 1
ATOM 800 C CA . VAL A 1 103 ? -4.681 2.381 17.810 1.00 96.44 103 VAL A CA 1
ATOM 801 C C . VAL A 1 103 ? -4.247 2.933 16.462 1.00 96.44 103 VAL A C 1
ATOM 803 O O . VAL A 1 103 ? -3.059 2.917 16.140 1.00 96.44 103 VAL A O 1
ATOM 806 N N . ALA A 1 104 ? -5.206 3.449 15.696 1.00 97.62 104 ALA A N 1
ATOM 807 C CA . ALA A 1 104 ? -4.954 4.281 14.529 1.00 97.62 104 ALA A CA 1
ATOM 808 C C . ALA A 1 104 ? -5.918 5.471 14.476 1.00 97.62 104 ALA A C 1
ATOM 810 O O . ALA A 1 104 ? -7.073 5.382 14.891 1.00 97.62 104 ALA A O 1
ATOM 811 N N . ALA A 1 105 ? -5.429 6.586 13.945 1.00 97.69 105 ALA A N 1
ATOM 812 C CA . ALA A 1 105 ? -6.191 7.813 13.751 1.00 97.69 105 ALA A CA 1
ATOM 813 C C . ALA A 1 105 ? -6.306 8.127 12.256 1.00 97.69 105 ALA A C 1
ATOM 815 O O . ALA A 1 105 ? -5.310 8.051 11.530 1.00 97.69 105 ALA A O 1
ATOM 816 N N . VAL A 1 106 ? -7.507 8.498 11.813 1.00 97.62 106 VAL A N 1
ATOM 817 C CA . VAL A 1 106 ? -7.851 8.828 10.423 1.00 97.62 106 VAL A CA 1
ATOM 818 C C . VAL A 1 106 ? -8.671 10.118 10.408 1.00 97.62 106 VAL A C 1
ATOM 820 O O . VAL A 1 106 ? -9.508 10.341 11.283 1.00 97.62 106 VAL A O 1
ATOM 823 N N . LYS A 1 107 ? -8.452 10.980 9.410 1.00 97.19 107 LYS A N 1
ATOM 824 C CA . LYS A 1 107 ? -9.299 12.168 9.233 1.00 97.19 107 LYS A CA 1
ATOM 825 C C . LYS A 1 107 ? -10.635 11.787 8.602 1.00 97.19 107 LYS A C 1
ATOM 827 O O . LYS A 1 107 ? -10.681 10.962 7.692 1.00 97.19 107 LYS A O 1
ATOM 832 N N . ALA A 1 108 ? -11.711 12.432 9.023 1.00 95.69 108 ALA A N 1
ATOM 833 C CA . ALA A 1 108 ? -13.025 12.243 8.440 1.00 95.69 108 ALA A CA 1
ATOM 834 C C . ALA A 1 108 ? -13.028 12.680 6.955 1.00 95.69 108 ALA A C 1
ATOM 836 O O . ALA A 1 108 ? -12.389 13.676 6.583 1.00 95.69 108 ALA A O 1
ATOM 837 N N . PRO A 1 109 ? -13.712 11.935 6.071 1.00 92.75 109 PRO A N 1
ATOM 838 C CA . PRO A 1 109 ? -13.812 12.275 4.655 1.00 92.75 109 PRO A CA 1
ATOM 839 C C . PRO A 1 109 ? -14.752 13.465 4.413 1.00 92.75 109 PRO A C 1
ATOM 841 O O . PRO A 1 109 ? -15.697 13.696 5.162 1.00 92.75 109 PRO A O 1
ATOM 844 N N . GLY A 1 110 ? -14.521 14.202 3.325 1.00 89.62 110 GLY A N 1
ATOM 845 C CA . GLY A 1 110 ? -15.319 15.379 2.966 1.00 89.62 110 GLY A CA 1
ATOM 846 C C . GLY A 1 110 ? -14.992 16.635 3.784 1.00 89.62 110 GLY A C 1
ATOM 847 O O . GLY A 1 110 ? -14.026 16.677 4.546 1.00 89.62 110 GLY A O 1
ATOM 848 N N . PHE A 1 111 ? -15.804 17.677 3.591 1.00 87.88 111 PHE A N 1
ATOM 849 C CA . PHE A 1 111 ? -15.702 18.976 4.264 1.00 87.88 111 PHE A CA 1
ATOM 850 C C . PHE A 1 111 ? -17.108 19.514 4.569 1.00 87.88 111 PHE A C 1
ATOM 852 O O . PHE A 1 111 ? -18.063 19.134 3.887 1.00 87.88 111 PHE A O 1
ATOM 859 N N . GLY A 1 112 ? -17.237 20.384 5.578 1.00 90.25 112 GLY A N 1
ATOM 860 C CA . GLY A 1 112 ? -18.515 21.004 5.956 1.00 90.25 112 GLY A CA 1
ATOM 861 C C . GLY A 1 112 ? -19.630 19.981 6.202 1.00 90.25 112 GLY A C 1
ATOM 862 O O . GLY A 1 112 ? -19.389 18.916 6.772 1.00 90.25 112 GLY A O 1
ATOM 863 N N . ASP A 1 113 ? -20.836 20.267 5.714 1.00 88.38 113 ASP A N 1
ATOM 864 C CA . ASP A 1 113 ? -22.013 19.403 5.900 1.00 88.38 113 ASP A CA 1
ATOM 865 C C . ASP A 1 113 ? -21.891 18.041 5.208 1.00 88.38 113 ASP A C 1
ATOM 867 O O . ASP A 1 113 ? -22.447 17.041 5.675 1.00 88.38 113 ASP A O 1
ATOM 871 N N . ASN A 1 114 ? -21.100 17.958 4.134 1.00 88.44 114 ASN A N 1
ATOM 872 C CA . ASN A 1 114 ? -20.820 16.681 3.487 1.00 88.44 114 ASN A CA 1
ATOM 873 C C . ASN A 1 114 ? -19.996 15.767 4.408 1.00 88.44 114 ASN A C 1
ATOM 875 O O . ASN A 1 114 ? -20.279 14.576 4.498 1.00 88.44 114 ASN A O 1
ATOM 879 N N . ARG A 1 115 ? -19.032 16.320 5.163 1.00 93.38 115 ARG A N 1
ATOM 880 C CA . ARG A 1 115 ? -18.287 15.556 6.180 1.00 93.38 115 ARG A CA 1
ATOM 881 C C . ARG A 1 115 ? -19.217 15.027 7.261 1.00 93.38 115 ARG A C 1
ATOM 883 O O . ARG A 1 115 ? -19.146 13.843 7.570 1.00 93.38 115 ARG A O 1
ATOM 890 N N . LYS A 1 116 ? -20.104 15.874 7.797 1.00 93.25 116 LYS A N 1
ATOM 891 C CA . LYS A 1 116 ? -21.090 15.457 8.810 1.00 93.25 116 LYS A CA 1
ATOM 892 C C . LYS A 1 116 ? -21.958 14.313 8.294 1.00 93.25 116 LYS A C 1
ATOM 894 O O . LYS A 1 116 ? -22.141 13.303 8.965 1.00 93.25 116 LYS A O 1
ATOM 899 N N . SER A 1 117 ? -22.430 14.450 7.057 1.00 93.19 117 SER A N 1
ATOM 900 C CA . SER A 1 117 ? -23.288 13.462 6.414 1.00 93.19 117 SER A CA 1
ATOM 901 C C . SER A 1 117 ? -22.580 12.123 6.192 1.00 93.19 117 SER A C 1
ATOM 903 O O . SER A 1 117 ? -23.158 11.087 6.513 1.00 93.19 117 SER A O 1
ATOM 905 N N . ILE A 1 118 ? -21.333 12.132 5.699 1.00 93.31 118 ILE A N 1
ATOM 906 C CA . ILE A 1 118 ? -20.540 10.907 5.508 1.00 93.31 118 ILE A CA 1
ATOM 907 C C . ILE A 1 118 ? -20.162 10.284 6.858 1.00 93.31 118 ILE A C 1
ATOM 909 O O . ILE A 1 118 ? -20.196 9.067 6.998 1.00 93.31 118 ILE A O 1
ATOM 913 N N . LEU A 1 119 ? -19.838 11.088 7.872 1.00 94.88 119 LEU A N 1
ATOM 914 C CA . LEU A 1 119 ? -19.542 10.580 9.211 1.00 94.88 119 LEU A CA 1
ATOM 915 C C . LEU A 1 119 ? -20.775 9.912 9.839 1.00 94.88 119 LEU A C 1
ATOM 917 O O . LEU A 1 119 ? -20.650 8.850 10.440 1.00 94.88 119 LEU A O 1
ATOM 921 N N . GLY A 1 120 ? -21.968 10.472 9.613 1.00 94.50 120 GLY A N 1
ATOM 922 C CA . GLY A 1 120 ? -23.243 9.834 9.947 1.00 94.50 120 GLY A CA 1
ATOM 923 C C . GLY A 1 120 ? -23.462 8.512 9.208 1.00 94.50 120 GLY A C 1
ATOM 924 O O . GLY A 1 120 ? -23.912 7.540 9.810 1.00 94.50 120 GLY A O 1
ATOM 925 N N . ASP A 1 121 ? -23.089 8.439 7.929 1.00 94.44 121 ASP A N 1
ATOM 926 C CA . ASP A 1 121 ? -23.157 7.199 7.147 1.00 94.44 121 ASP A CA 1
ATOM 927 C C . ASP A 1 121 ? -22.209 6.121 7.712 1.00 94.44 121 ASP A C 1
ATOM 929 O O . ASP A 1 121 ? -22.602 4.961 7.833 1.00 94.44 121 ASP A O 1
ATOM 933 N N . ILE A 1 122 ? -20.991 6.500 8.126 1.00 94.94 122 ILE A N 1
ATOM 934 C CA . ILE A 1 122 ? -20.049 5.605 8.823 1.00 94.94 122 ILE A CA 1
ATOM 935 C C . ILE A 1 122 ? -20.627 5.169 10.177 1.00 94.94 122 ILE A C 1
ATOM 937 O O . ILE A 1 122 ? -20.515 3.997 10.538 1.00 94.94 122 ILE A O 1
ATOM 941 N N . GLY A 1 123 ? -21.275 6.080 10.909 1.00 95.50 123 GLY A N 1
ATOM 942 C CA . GLY A 1 123 ? -21.953 5.779 12.170 1.00 95.50 123 GLY A CA 1
ATOM 943 C C . GLY A 1 123 ? -23.026 4.710 12.004 1.00 95.50 123 GLY A C 1
ATOM 944 O O . GLY A 1 123 ? -22.998 3.702 12.702 1.00 95.50 123 GLY A O 1
ATOM 945 N N . ILE A 1 124 ? -23.894 4.858 11.000 1.00 94.81 124 ILE A N 1
ATOM 946 C CA . ILE A 1 124 ? -24.935 3.871 10.678 1.00 94.81 124 ILE A CA 1
ATOM 947 C C . ILE A 1 124 ? -24.318 2.532 10.260 1.00 94.81 124 ILE A C 1
ATOM 949 O O . ILE A 1 124 ? -24.763 1.491 10.734 1.00 94.81 124 ILE A O 1
ATOM 953 N N . LEU A 1 125 ? -23.279 2.545 9.418 1.00 93.12 125 LEU A N 1
ATOM 954 C CA . LEU A 1 125 ? -22.595 1.327 8.970 1.00 93.12 125 LEU A CA 1
ATOM 955 C C . LEU A 1 125 ? -21.956 0.551 10.129 1.00 93.12 125 LEU A C 1
ATOM 957 O O . LEU A 1 125 ? -21.945 -0.674 10.117 1.00 93.12 125 LEU A O 1
ATOM 961 N N . THR A 1 126 ? -21.388 1.254 11.105 1.00 95.19 126 THR A N 1
ATOM 962 C CA . THR A 1 126 ? -20.591 0.658 12.193 1.00 95.19 126 THR A CA 1
ATOM 963 C C . THR A 1 126 ? -21.353 0.548 13.511 1.00 95.19 126 THR A C 1
ATOM 965 O O . THR A 1 126 ? -20.799 0.054 14.490 1.00 95.19 126 THR A O 1
ATOM 968 N N . ASN A 1 127 ? -22.605 1.011 13.547 1.00 95.31 127 ASN A N 1
ATOM 969 C CA . ASN A 1 127 ? -23.393 1.209 14.763 1.00 95.31 127 ASN A CA 1
ATOM 970 C C . ASN A 1 127 ? -22.691 2.107 15.808 1.00 95.31 127 ASN A C 1
ATOM 972 O O . ASN A 1 127 ? -22.837 1.899 17.010 1.00 95.31 127 ASN A O 1
ATOM 976 N N . ALA A 1 128 ? -21.896 3.083 15.356 1.00 95.50 128 ALA A N 1
ATOM 977 C CA . ALA A 1 128 ? -21.251 4.065 16.225 1.00 95.50 128 ALA A CA 1
ATOM 978 C C . ALA A 1 128 ? -22.152 5.280 16.451 1.00 95.50 128 ALA A C 1
ATOM 980 O O . ALA A 1 128 ? -22.804 5.771 15.525 1.00 95.50 128 ALA A O 1
ATOM 981 N N . THR A 1 129 ? -22.078 5.851 17.650 1.00 94.69 129 THR A N 1
ATOM 982 C CA . THR A 1 129 ? -22.576 7.207 17.892 1.00 94.69 129 THR A CA 1
ATOM 983 C C . THR A 1 129 ? -21.562 8.216 17.352 1.00 94.69 129 THR A C 1
ATOM 985 O O . THR A 1 129 ? -20.369 8.130 17.644 1.00 94.69 129 THR A O 1
ATOM 988 N N . VAL A 1 130 ? -22.027 9.179 16.554 1.00 94.75 130 VAL A N 1
ATOM 989 C CA . VAL A 1 130 ? -21.194 10.293 16.081 1.00 94.75 130 VAL A CA 1
ATOM 990 C C . VAL A 1 130 ? -21.260 11.413 17.107 1.00 94.75 130 VAL A C 1
ATOM 992 O O . VAL A 1 130 ? -22.319 11.998 17.290 1.00 94.75 130 VAL A O 1
ATOM 995 N N . PHE A 1 131 ? -20.145 11.728 17.762 1.00 93.88 131 PHE A N 1
ATOM 996 C CA . PHE A 1 131 ? -20.087 12.822 18.730 1.00 93.88 131 PHE A CA 1
ATOM 997 C C . PHE A 1 131 ? -20.114 14.178 18.007 1.00 93.88 131 PHE A C 1
ATOM 999 O O . PHE A 1 131 ? -19.203 14.504 17.237 1.00 93.88 131 PHE A O 1
ATOM 1006 N N . THR A 1 132 ? -21.165 14.960 18.259 1.00 89.88 132 THR A N 1
ATOM 1007 C CA . THR A 1 132 ? -21.401 16.307 17.711 1.00 89.88 132 THR A CA 1
ATOM 1008 C C . THR A 1 132 ? -21.669 17.301 18.846 1.00 89.88 132 THR A C 1
ATOM 1010 O O . THR A 1 132 ? -21.859 16.900 19.992 1.00 89.88 132 THR A O 1
ATOM 1013 N N . ASP A 1 133 ? -21.706 18.602 18.544 1.00 77.62 133 ASP A N 1
ATOM 1014 C CA . ASP A 1 133 ? -22.057 19.640 19.532 1.00 77.62 133 ASP A CA 1
ATOM 1015 C C . ASP A 1 133 ? -23.5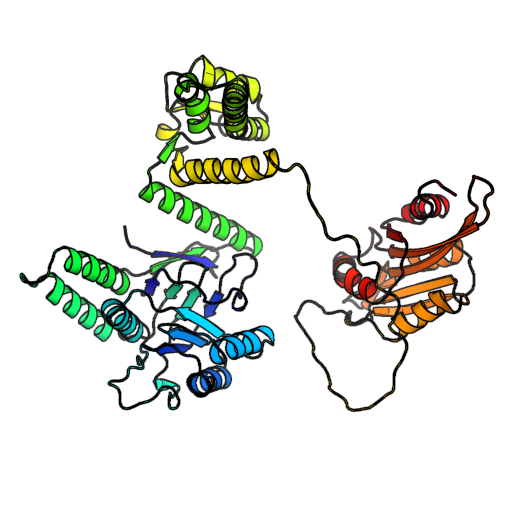34 19.678 19.912 1.00 77.62 133 ASP A C 1
ATOM 1017 O O . ASP A 1 133 ? -23.896 20.251 20.937 1.00 77.62 133 ASP A O 1
ATOM 1021 N N . GLU A 1 134 ? -24.381 19.113 19.060 1.00 74.94 134 GLU A N 1
ATOM 1022 C CA . GLU A 1 134 ? -25.830 19.091 19.250 1.00 74.94 134 GLU A CA 1
ATOM 1023 C C . GLU A 1 134 ? -26.257 17.957 20.187 1.00 74.94 134 GLU A C 1
ATOM 1025 O O . GLU A 1 134 ? -27.368 17.974 20.714 1.00 74.94 134 GLU A O 1
ATOM 1030 N N . LEU A 1 135 ? -25.380 16.973 20.406 1.00 74.69 135 LEU A N 1
ATOM 1031 C CA . LEU A 1 135 ? -25.600 15.917 21.380 1.00 74.69 135 LEU A CA 1
ATOM 1032 C C . LEU A 1 135 ? -25.210 16.394 22.781 1.00 74.69 135 LEU A C 1
ATOM 1034 O O . LEU A 1 135 ? -24.121 16.917 23.004 1.00 74.69 135 LEU A O 1
ATOM 1038 N N . ASP A 1 136 ? -26.060 16.096 23.764 1.00 73.88 136 ASP A N 1
ATOM 1039 C CA . ASP A 1 136 ? -25.802 16.404 25.180 1.00 73.88 136 ASP A CA 1
ATOM 1040 C C . ASP A 1 136 ? -24.610 15.620 25.775 1.00 73.88 136 ASP A C 1
ATOM 1042 O O . ASP A 1 136 ? -24.153 15.895 26.891 1.00 73.88 136 ASP A O 1
ATOM 1046 N N . ILE A 1 137 ? -24.092 14.625 25.050 1.00 82.19 137 ILE A N 1
ATOM 1047 C CA . ILE A 1 137 ? -23.029 13.730 25.510 1.00 82.19 137 ILE A CA 1
ATOM 1048 C C . ILE A 1 137 ? -21.691 14.163 24.913 1.00 82.19 137 ILE A C 1
ATOM 1050 O O . ILE A 1 137 ? -21.440 14.027 23.719 1.00 82.19 137 ILE A O 1
ATOM 1054 N N . LYS A 1 138 ? -20.802 14.646 25.785 1.00 87.94 138 LYS A N 1
ATOM 1055 C CA . LYS A 1 138 ? -19.423 15.000 25.433 1.00 87.94 138 LYS A CA 1
ATOM 1056 C C . LYS A 1 138 ? -18.548 13.763 25.230 1.00 87.94 138 LYS A C 1
ATOM 1058 O O . LYS A 1 138 ? -18.742 12.747 25.894 1.00 87.94 138 LYS A O 1
ATOM 1063 N N . LEU A 1 139 ? -17.518 13.914 24.399 1.00 88.31 139 LEU A N 1
ATOM 1064 C CA . LEU A 1 139 ? -16.529 12.881 24.073 1.00 88.31 139 LEU A CA 1
ATOM 1065 C C . LEU A 1 139 ? -15.809 12.324 25.319 1.00 88.31 139 LEU A C 1
ATOM 1067 O O . LEU A 1 139 ? -15.649 11.116 25.460 1.00 88.31 139 LEU A O 1
ATOM 1071 N N . GLU A 1 140 ? -15.504 13.190 26.290 1.00 89.12 140 GLU A N 1
ATOM 1072 C CA . GLU A 1 140 ? -14.934 12.843 27.607 1.00 89.12 140 GLU A CA 1
ATOM 1073 C C . GLU A 1 140 ? -15.799 11.867 28.433 1.00 89.12 140 GLU A C 1
ATOM 1075 O O . GLU A 1 140 ? -15.337 11.304 29.424 1.00 89.12 140 GLU A O 1
ATOM 1080 N N . LYS A 1 141 ? -17.073 11.683 28.064 1.00 89.06 141 LYS A N 1
ATOM 1081 C CA . LYS A 1 141 ? -18.023 10.769 28.716 1.00 89.06 141 LYS A CA 1
ATOM 1082 C C . LYS A 1 141 ? -18.424 9.599 27.816 1.00 89.06 141 LYS A C 1
ATOM 1084 O O . LYS A 1 141 ? -19.437 8.956 28.086 1.00 89.06 141 LYS A O 1
ATOM 1089 N N . ALA A 1 142 ? -17.667 9.339 26.750 1.00 90.44 142 ALA A N 1
ATOM 1090 C CA . ALA A 1 142 ? -17.932 8.229 25.850 1.00 90.44 142 ALA A CA 1
ATOM 1091 C C . ALA A 1 142 ? -17.908 6.891 26.604 1.00 90.44 142 ALA A C 1
ATOM 1093 O O . ALA A 1 142 ? -16.990 6.606 27.374 1.00 90.44 142 ALA A O 1
ATOM 1094 N N . THR A 1 143 ? -18.909 6.054 26.355 1.00 91.62 143 THR A N 1
ATOM 1095 C CA . THR A 1 143 ? -18.991 4.687 26.876 1.00 91.62 143 THR A CA 1
ATOM 1096 C C . THR A 1 143 ? -18.755 3.675 25.754 1.00 91.62 143 THR A C 1
ATOM 1098 O O . THR A 1 143 ? -18.845 4.000 24.569 1.00 91.62 143 THR A O 1
ATOM 1101 N N . ALA A 1 144 ? -18.420 2.430 26.104 1.00 90.88 144 ALA A N 1
ATOM 1102 C CA . ALA A 1 144 ? -18.067 1.406 25.117 1.00 90.88 144 ALA A CA 1
ATOM 1103 C C . ALA A 1 144 ? -19.209 1.074 24.134 1.00 90.88 144 ALA A C 1
ATOM 1105 O O . ALA A 1 144 ? -18.933 0.686 23.005 1.00 90.88 144 ALA A O 1
ATOM 1106 N N . ASP A 1 145 ? -20.468 1.244 24.543 1.00 92.19 145 ASP A N 1
ATOM 1107 C CA . ASP A 1 145 ? -21.673 1.069 23.719 1.00 92.19 145 ASP A CA 1
ATOM 1108 C C . ASP A 1 145 ? -21.895 2.195 22.698 1.00 92.19 145 ASP A C 1
ATOM 1110 O O . ASP A 1 145 ? -22.596 1.992 21.711 1.00 92.19 145 ASP A O 1
ATOM 1114 N N . MET A 1 146 ? -21.273 3.361 22.896 1.00 94.50 146 MET A N 1
ATOM 1115 C CA . MET A 1 146 ? -21.298 4.461 21.926 1.00 94.50 146 MET A CA 1
ATOM 1116 C C . MET A 1 146 ? -20.256 4.280 20.817 1.00 94.50 146 MET A C 1
ATOM 1118 O O . MET A 1 146 ? -20.349 4.929 19.773 1.00 94.50 146 MET A O 1
ATOM 1122 N N . LEU A 1 147 ? -19.259 3.417 21.035 1.00 96.31 147 LEU A N 1
ATOM 1123 C CA . LEU A 1 147 ? -18.250 3.080 20.038 1.00 96.31 147 LEU A CA 1
ATOM 1124 C C . LEU A 1 147 ? -18.823 2.066 19.049 1.00 96.31 147 LEU A C 1
ATOM 1126 O O . LEU A 1 147 ? -19.395 1.050 19.439 1.00 96.31 147 LEU A O 1
ATOM 1130 N N . GLY A 1 148 ? -18.614 2.315 17.759 1.00 96.25 148 GLY A N 1
ATOM 1131 C CA . GLY A 1 148 ? -18.987 1.357 16.728 1.00 96.25 148 GLY A CA 1
ATOM 1132 C C . GLY A 1 148 ? -18.006 0.206 16.619 1.00 96.25 148 GLY A C 1
ATOM 1133 O O . GLY A 1 148 ? -16.978 0.135 17.298 1.00 96.25 148 GLY A O 1
ATOM 1134 N N . SER A 1 149 ? -18.316 -0.696 15.704 1.00 96.38 149 SER A N 1
ATOM 1135 C CA . SER A 1 149 ? -17.540 -1.897 15.458 1.00 96.38 149 SER A CA 1
ATOM 1136 C C . SER A 1 149 ? -17.710 -2.362 14.011 1.00 96.38 149 SER A C 1
ATOM 1138 O O . SER A 1 149 ? -18.642 -1.984 13.299 1.00 96.38 149 SER A O 1
ATOM 1140 N N . THR A 1 150 ? -16.746 -3.145 13.542 1.00 95.50 150 THR A N 1
ATOM 1141 C CA . THR A 1 150 ? -16.727 -3.729 12.198 1.00 95.50 150 THR A CA 1
ATOM 1142 C C . THR A 1 150 ? -15.939 -5.031 12.238 1.00 95.50 150 THR A C 1
ATOM 1144 O O . THR A 1 150 ? -15.089 -5.203 13.106 1.00 95.50 150 THR A O 1
ATOM 1147 N N . GLY A 1 151 ? -16.147 -5.940 11.289 1.00 93.38 151 GLY A N 1
ATOM 1148 C CA . GLY A 1 151 ? -15.386 -7.184 11.191 1.00 93.38 151 GLY A CA 1
ATOM 1149 C C . GLY A 1 151 ? -13.891 -6.941 10.993 1.00 93.38 151 GLY A C 1
ATOM 1150 O O . GLY A 1 151 ? -13.078 -7.539 11.691 1.00 93.38 151 GLY A O 1
ATOM 1151 N N . SER A 1 152 ? -13.522 -6.023 10.099 1.00 93.44 152 SER A N 1
ATOM 1152 C CA . SER A 1 152 ? -12.130 -5.595 9.926 1.00 93.44 152 SER A CA 1
ATOM 1153 C C . SER A 1 152 ? -12.026 -4.217 9.284 1.00 93.44 152 SER A C 1
ATOM 1155 O O . SER A 1 152 ? -12.910 -3.834 8.516 1.00 93.44 152 SER A O 1
ATOM 1157 N N . ILE A 1 153 ? -10.913 -3.526 9.512 1.00 95.38 153 ILE A N 1
ATOM 1158 C CA . ILE A 1 153 ? -10.585 -2.261 8.853 1.00 95.38 153 ILE A CA 1
ATOM 1159 C C . ILE A 1 153 ? -9.148 -2.286 8.326 1.00 95.38 153 ILE A C 1
ATOM 1161 O O . ILE A 1 153 ? -8.236 -2.774 8.999 1.00 95.38 153 ILE A O 1
ATOM 1165 N N . THR A 1 154 ? -8.955 -1.740 7.129 1.00 95.25 154 THR A N 1
ATOM 1166 C CA . THR A 1 154 ? -7.642 -1.556 6.503 1.00 95.25 154 THR A CA 1
ATOM 1167 C C . THR A 1 154 ? -7.440 -0.077 6.206 1.00 95.25 154 THR A C 1
ATOM 1169 O O . THR A 1 154 ? -8.297 0.541 5.578 1.00 95.25 154 THR A O 1
ATOM 1172 N N . ILE A 1 155 ? -6.316 0.492 6.642 1.00 97.25 155 ILE A N 1
ATOM 1173 C CA . ILE A 1 155 ? -5.988 1.910 6.454 1.00 97.25 155 ILE A CA 1
ATOM 1174 C C . ILE A 1 155 ? -4.620 2.011 5.779 1.00 97.25 155 ILE A C 1
ATOM 1176 O O . ILE A 1 155 ? -3.621 1.529 6.313 1.00 97.25 155 ILE A O 1
ATOM 1180 N N . THR A 1 156 ? -4.561 2.640 4.612 1.00 94.31 156 THR A N 1
ATOM 1181 C CA . THR A 1 156 ? -3.323 2.954 3.888 1.00 94.31 156 THR A CA 1
ATOM 1182 C C . THR A 1 156 ? -2.962 4.428 4.088 1.00 94.31 156 THR A C 1
ATOM 1184 O O . THR A 1 156 ? -3.565 5.128 4.903 1.00 94.31 156 THR A O 1
ATOM 1187 N N . LYS A 1 157 ? -1.968 4.928 3.348 1.00 92.56 157 LYS A N 1
ATOM 1188 C CA . LYS A 1 157 ? -1.638 6.359 3.320 1.00 92.56 157 LYS A CA 1
ATOM 1189 C C . LYS A 1 157 ? -2.776 7.217 2.748 1.00 92.56 157 LYS A C 1
ATOM 1191 O O . LYS A 1 157 ? -2.918 8.374 3.138 1.00 92.56 157 LYS A O 1
ATOM 1196 N N . GLU A 1 158 ? -3.575 6.662 1.841 1.00 89.69 158 GLU A N 1
ATOM 1197 C CA . GLU A 1 158 ? -4.571 7.413 1.064 1.00 89.69 158 GLU A CA 1
ATOM 1198 C C . GLU A 1 158 ? -6.005 6.966 1.346 1.00 89.69 158 GLU A C 1
ATOM 1200 O O . GLU A 1 158 ? -6.915 7.781 1.263 1.00 89.69 158 GLU A O 1
ATOM 1205 N N . ASP A 1 159 ? -6.208 5.712 1.749 1.00 92.12 159 ASP A N 1
ATOM 1206 C CA . ASP A 1 159 ? -7.524 5.086 1.826 1.00 92.12 159 ASP A CA 1
ATOM 1207 C C . ASP A 1 159 ? -7.807 4.464 3.188 1.00 92.12 159 ASP A C 1
ATOM 1209 O O . ASP A 1 159 ? -6.920 3.909 3.835 1.00 92.12 159 ASP A O 1
ATOM 1213 N N . THR A 1 160 ? -9.084 4.438 3.553 1.00 94.88 160 THR A N 1
ATOM 1214 C CA . THR A 1 160 ? -9.616 3.590 4.621 1.00 94.88 160 THR A CA 1
ATOM 1215 C C . THR A 1 160 ? -10.730 2.715 4.068 1.00 94.88 160 THR A C 1
ATOM 1217 O O 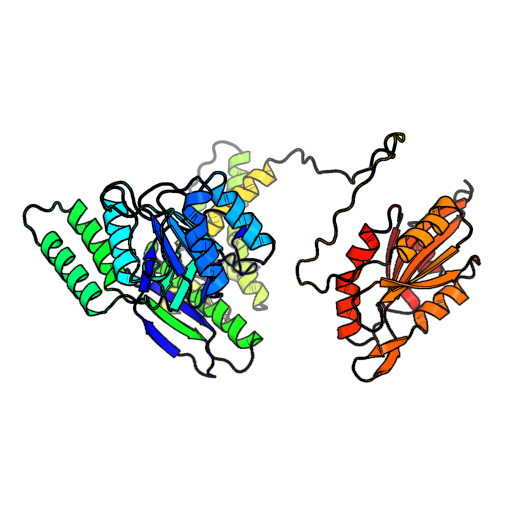. THR A 1 160 ? -11.615 3.197 3.360 1.00 94.88 160 THR A O 1
ATOM 1220 N N . ILE A 1 161 ? -10.690 1.425 4.398 1.00 92.75 161 ILE A N 1
ATOM 1221 C CA . ILE A 1 161 ? -11.653 0.409 3.971 1.00 92.75 161 ILE A CA 1
ATOM 1222 C C . ILE A 1 161 ? -12.219 -0.280 5.214 1.00 92.75 161 ILE A C 1
ATOM 1224 O O . ILE A 1 161 ? -11.485 -0.938 5.949 1.00 92.75 161 ILE A O 1
ATOM 1228 N N . ILE A 1 162 ? -13.525 -0.145 5.428 1.00 93.00 162 ILE A N 1
ATOM 1229 C CA . ILE A 1 162 ? -14.302 -0.759 6.511 1.00 93.00 162 ILE A CA 1
ATOM 1230 C C . ILE A 1 162 ? -15.047 -1.966 5.934 1.00 93.00 162 ILE A C 1
ATOM 1232 O O . ILE A 1 162 ? -15.745 -1.827 4.931 1.00 93.00 162 ILE A O 1
ATOM 1236 N N . LEU A 1 163 ? -14.912 -3.142 6.553 1.00 90.19 163 LEU A N 1
ATOM 1237 C CA . LEU A 1 163 ? -15.552 -4.386 6.109 1.00 90.19 163 LEU A CA 1
ATOM 1238 C C . LEU A 1 163 ? -16.388 -5.017 7.221 1.00 90.19 163 LEU A C 1
ATOM 1240 O O . LEU A 1 163 ? -15.888 -5.238 8.329 1.00 90.19 163 LEU A O 1
ATOM 1244 N N . ASN A 1 164 ? -17.610 -5.418 6.871 1.00 88.25 164 ASN A N 1
ATOM 1245 C CA . ASN A 1 164 ? -18.611 -6.016 7.751 1.00 88.25 164 ASN A CA 1
ATOM 1246 C C . ASN A 1 164 ? -18.901 -5.130 8.969 1.00 88.25 164 ASN A C 1
ATOM 1248 O O . ASN A 1 164 ? -18.595 -5.524 10.090 1.00 88.25 164 ASN A O 1
ATOM 1252 N N . GLY A 1 165 ? -19.406 -3.916 8.749 1.00 90.81 165 GLY A N 1
ATOM 1253 C CA . GLY A 1 165 ? -19.815 -3.037 9.847 1.00 90.81 165 GLY A CA 1
ATOM 1254 C C . GLY A 1 165 ? -20.932 -3.661 10.694 1.00 90.81 165 GLY A C 1
ATOM 1255 O O . GLY A 1 165 ? -21.769 -4.384 10.158 1.00 90.81 165 GLY A O 1
ATOM 1256 N N . ASP A 1 166 ? -20.950 -3.387 12.002 1.00 92.88 166 ASP A N 1
ATOM 1257 C CA . ASP A 1 166 ? -21.952 -3.942 12.934 1.00 92.88 166 ASP A CA 1
ATOM 1258 C C . ASP A 1 166 ? -23.311 -3.199 12.888 1.00 92.88 166 ASP A C 1
ATOM 1260 O O . ASP A 1 166 ? -24.194 -3.440 13.714 1.00 92.88 166 ASP A O 1
ATOM 1264 N N . GLY A 1 167 ? -23.501 -2.293 11.924 1.00 91.06 167 GLY A N 1
ATOM 1265 C CA . GLY A 1 167 ? -24.767 -1.618 11.645 1.00 91.06 167 GLY A CA 1
ATOM 1266 C C . GLY A 1 167 ? -25.884 -2.581 11.246 1.00 91.06 167 GLY A C 1
ATOM 1267 O O . GLY A 1 167 ? -25.661 -3.576 10.554 1.00 91.06 167 GLY A O 1
ATOM 1268 N N . SER A 1 168 ? -27.123 -2.286 11.650 1.00 90.94 168 SER A N 1
ATOM 1269 C CA . SER A 1 168 ? -28.260 -3.112 11.242 1.00 90.94 168 SER A CA 1
ATOM 1270 C C . SER A 1 168 ? -28.580 -2.906 9.757 1.00 90.94 168 SER A C 1
ATOM 1272 O O . SER A 1 168 ? -28.598 -1.780 9.250 1.00 90.94 168 SER A O 1
ATOM 1274 N N . LYS A 1 169 ? -28.890 -4.000 9.050 1.00 87.50 169 LYS A N 1
ATOM 1275 C CA . LYS A 1 169 ? -29.259 -3.949 7.623 1.00 87.50 169 LYS A CA 1
ATOM 1276 C C . LYS A 1 169 ? -30.460 -3.043 7.363 1.00 87.50 169 LYS A C 1
ATOM 1278 O O . LYS A 1 169 ? -30.511 -2.380 6.328 1.00 87.50 169 LYS A O 1
ATOM 1283 N N . ASP A 1 170 ? -31.393 -2.986 8.310 1.00 91.06 170 ASP A N 1
ATOM 1284 C CA . ASP A 1 170 ? -32.563 -2.113 8.239 1.00 91.06 170 ASP A CA 1
ATOM 1285 C C . ASP A 1 170 ? -32.158 -0.638 8.319 1.00 91.06 170 ASP A C 1
ATOM 1287 O O . ASP A 1 170 ? -32.609 0.154 7.495 1.00 91.06 170 ASP A O 1
ATOM 1291 N N . ALA A 1 171 ? -31.256 -0.263 9.236 1.00 91.19 171 ALA A N 1
ATOM 1292 C CA . ALA A 1 171 ? -30.772 1.114 9.346 1.00 91.19 171 ALA A CA 1
ATOM 1293 C C . ALA A 1 171 ? -29.992 1.547 8.095 1.00 91.19 171 ALA A C 1
ATOM 1295 O O . ALA A 1 171 ? -30.198 2.649 7.585 1.00 91.19 171 ALA A O 1
ATOM 1296 N N . ILE A 1 172 ? -29.148 0.663 7.550 1.00 90.19 172 ILE A N 1
ATOM 1297 C CA . ILE A 1 172 ? -28.416 0.916 6.299 1.00 90.19 172 ILE A CA 1
ATOM 1298 C C . ILE A 1 172 ? -29.395 1.068 5.125 1.00 90.19 172 ILE A C 1
ATOM 1300 O O . ILE A 1 172 ? -29.258 1.993 4.320 1.00 90.19 172 ILE A O 1
ATOM 1304 N N . SER A 1 173 ? -30.413 0.206 5.038 1.00 89.50 173 SER A N 1
ATOM 1305 C CA . SER A 1 173 ? -31.426 0.253 3.975 1.00 89.50 173 SER A CA 1
ATOM 1306 C C . SER A 1 173 ? -32.261 1.530 4.047 1.00 89.50 173 SER A C 1
ATOM 1308 O O . SER A 1 173 ? -32.391 2.227 3.040 1.00 89.50 173 SER A O 1
ATOM 1310 N N . GLN A 1 174 ? -32.735 1.898 5.240 1.00 93.25 174 GLN A N 1
ATOM 1311 C CA . GLN A 1 174 ? -33.449 3.155 5.476 1.00 93.25 174 GLN A CA 1
ATOM 1312 C C . GLN A 1 174 ? -32.584 4.363 5.117 1.00 93.25 174 GLN A C 1
ATOM 1314 O O . GLN A 1 174 ? -33.058 5.298 4.473 1.00 93.25 174 GLN A O 1
ATOM 1319 N N . ARG A 1 175 ? -31.292 4.340 5.465 1.00 92.88 175 ARG A N 1
ATOM 1320 C CA . ARG A 1 175 ? -30.366 5.411 5.095 1.00 92.88 175 ARG A CA 1
ATOM 1321 C C . ARG A 1 175 ? -30.188 5.523 3.583 1.00 92.88 175 ARG A C 1
ATOM 1323 O O . ARG A 1 175 ? -30.207 6.627 3.044 1.00 92.88 175 ARG A O 1
ATOM 1330 N N . CYS A 1 176 ? -30.063 4.395 2.888 1.00 90.38 176 CYS A N 1
ATOM 1331 C CA . CYS A 1 176 ? -30.001 4.368 1.429 1.00 90.38 176 CYS A CA 1
ATOM 1332 C C . CYS A 1 176 ? -31.284 4.926 0.797 1.00 90.38 176 CYS A C 1
ATOM 1334 O O . CYS A 1 176 ? -31.210 5.679 -0.172 1.00 90.38 176 CYS A O 1
ATOM 1336 N N . GLU A 1 177 ? -32.458 4.589 1.336 1.00 92.50 177 GLU A N 1
ATOM 1337 C CA . GLU A 1 177 ? -33.746 5.116 0.868 1.00 92.50 177 GLU A CA 1
ATOM 1338 C C . GLU A 1 177 ? -33.887 6.620 1.102 1.00 92.50 177 GLU A C 1
ATOM 1340 O O . GLU A 1 177 ? -34.302 7.330 0.187 1.00 92.50 177 GLU A O 1
ATOM 1345 N N . GLN A 1 178 ? -33.465 7.124 2.265 1.00 92.25 178 GLN A N 1
ATOM 1346 C CA . GLN A 1 178 ? -33.412 8.563 2.540 1.00 92.25 178 GLN A CA 1
ATOM 1347 C C . GLN A 1 178 ? -32.562 9.292 1.495 1.00 92.25 178 GLN A C 1
ATOM 1349 O O . GLN A 1 178 ? -33.009 10.279 0.914 1.00 92.25 178 GLN A O 1
ATOM 1354 N N . ILE A 1 179 ? -31.360 8.781 1.205 1.00 91.25 179 ILE A N 1
ATOM 1355 C CA . ILE A 1 179 ? -30.466 9.380 0.206 1.00 91.25 179 ILE A CA 1
ATOM 1356 C C . ILE A 1 179 ? -31.101 9.326 -1.191 1.00 91.25 179 ILE A C 1
ATOM 1358 O O . ILE A 1 179 ? -31.096 10.335 -1.891 1.00 91.25 179 ILE A O 1
ATOM 1362 N N . ARG A 1 180 ? -31.708 8.197 -1.590 1.00 89.62 180 ARG A N 1
ATOM 1363 C CA . ARG A 1 180 ? -32.435 8.088 -2.872 1.00 89.62 180 ARG A CA 1
ATOM 1364 C C . ARG A 1 180 ? -33.594 9.079 -2.970 1.00 89.62 180 ARG A C 1
ATOM 1366 O O . ARG A 1 180 ? -33.828 9.614 -4.049 1.00 89.62 180 ARG A O 1
ATOM 1373 N N . GLY A 1 181 ? -34.306 9.318 -1.869 1.00 92.31 181 GLY A N 1
ATOM 1374 C CA . GLY A 1 181 ? -35.374 10.312 -1.797 1.00 92.31 181 GLY A CA 1
ATOM 1375 C C . GLY A 1 181 ? -34.867 11.709 -2.145 1.00 92.31 181 GLY A C 1
ATOM 1376 O O . GLY A 1 181 ? -35.428 12.347 -3.029 1.00 92.31 181 GLY A O 1
ATOM 1377 N N . VAL A 1 182 ? -33.758 12.131 -1.527 1.00 90.69 182 VAL A N 1
ATOM 1378 C CA . VAL A 1 182 ? -33.136 13.440 -1.796 1.00 90.69 182 VAL A CA 1
ATOM 1379 C C . VAL A 1 182 ? -32.576 13.515 -3.219 1.00 90.69 182 VAL A C 1
ATOM 1381 O O . VAL A 1 182 ? -32.782 14.505 -3.901 1.00 90.69 182 VAL A O 1
ATOM 1384 N N . VAL A 1 183 ? -31.937 12.454 -3.727 1.00 86.50 183 VAL A N 1
ATOM 1385 C CA . VAL A 1 183 ? -31.426 12.418 -5.117 1.00 86.50 183 VAL A CA 1
ATOM 1386 C C . VAL A 1 183 ? -32.532 12.669 -6.148 1.00 86.50 183 VAL A C 1
ATOM 1388 O O . VAL A 1 183 ? -32.283 13.283 -7.186 1.00 86.50 183 VAL A O 1
ATOM 1391 N N . ASN A 1 184 ? -33.742 12.180 -5.877 1.00 87.56 184 ASN A N 1
ATOM 1392 C CA . ASN A 1 184 ? -34.888 12.304 -6.772 1.00 87.56 184 ASN A CA 1
ATOM 1393 C C . ASN A 1 184 ? -35.679 13.608 -6.576 1.00 87.56 184 ASN A C 1
ATOM 1395 O O . ASN A 1 184 ? -36.629 13.847 -7.325 1.00 87.56 184 ASN A O 1
ATOM 1399 N N . ASP A 1 185 ? -35.312 14.445 -5.603 1.00 90.19 185 ASP A N 1
ATOM 1400 C CA . ASP A 1 185 ? -35.958 15.733 -5.398 1.00 90.19 185 ASP A CA 1
ATOM 1401 C C . ASP A 1 185 ? -35.643 16.667 -6.590 1.00 90.19 185 ASP A C 1
ATOM 1403 O O . ASP A 1 185 ? -34.475 16.854 -6.959 1.00 90.19 185 ASP A O 1
ATOM 1407 N N . PRO A 1 186 ? -36.666 17.257 -7.236 1.00 84.75 186 PRO A N 1
ATOM 1408 C CA . PRO A 1 186 ? -36.477 18.162 -8.368 1.00 84.75 186 PRO A CA 1
ATOM 1409 C C . PRO A 1 186 ? -35.713 19.445 -8.012 1.00 84.75 186 PRO A C 1
ATOM 1411 O O . PRO A 1 186 ? -35.216 20.115 -8.915 1.00 84.75 186 PRO A O 1
ATOM 1414 N N . THR A 1 187 ? -35.614 19.801 -6.730 1.00 90.69 187 THR A N 1
ATOM 1415 C CA . THR A 1 187 ? -34.868 20.975 -6.257 1.00 90.69 187 THR A CA 1
ATOM 1416 C C . THR A 1 187 ? -33.376 20.702 -6.055 1.00 90.69 187 THR A C 1
ATOM 1418 O O . THR A 1 187 ? -32.603 21.650 -5.926 1.00 90.69 187 THR A O 1
ATOM 1421 N N . THR A 1 188 ? -32.950 19.433 -6.065 1.00 86.88 188 THR A N 1
ATOM 1422 C CA . THR A 1 188 ? -31.543 19.048 -5.893 1.00 86.88 188 THR A CA 1
ATOM 1423 C C . THR A 1 188 ? -30.750 19.279 -7.172 1.00 86.88 188 THR A C 1
ATOM 1425 O O . THR A 1 188 ? -31.109 18.808 -8.259 1.00 86.88 188 THR A O 1
ATOM 1428 N N . THR A 1 189 ? -29.640 19.996 -7.031 1.00 88.44 189 THR A N 1
ATOM 1429 C CA . THR A 1 189 ? -28.755 20.338 -8.147 1.00 88.44 189 THR A CA 1
ATOM 1430 C C . THR A 1 189 ? -28.013 19.109 -8.673 1.00 88.44 189 THR A C 1
ATOM 1432 O O . THR A 1 189 ? -27.808 18.132 -7.954 1.00 88.44 189 THR A O 1
ATOM 1435 N N . ASP A 1 190 ? -27.557 19.147 -9.926 1.00 75.50 190 ASP A N 1
ATOM 1436 C CA . ASP A 1 190 ? -26.825 18.016 -10.519 1.00 75.50 190 ASP A CA 1
ATOM 1437 C C . ASP A 1 190 ? -25.522 17.699 -9.762 1.00 75.50 190 ASP A C 1
ATOM 1439 O O . ASP A 1 190 ? -25.169 16.534 -9.590 1.00 75.50 190 ASP A O 1
ATOM 1443 N N . TYR A 1 191 ? -24.861 18.730 -9.225 1.00 76.56 191 TYR A N 1
ATOM 1444 C CA . TYR A 1 191 ? -23.686 18.584 -8.363 1.00 76.56 191 TYR A CA 1
ATOM 1445 C C . TYR A 1 191 ? -24.005 17.839 -7.055 1.00 76.56 191 TYR A C 1
ATOM 1447 O O . TYR A 1 191 ? -23.276 16.934 -6.646 1.00 76.56 191 TYR A O 1
ATOM 1455 N N . GLU A 1 192 ? -25.107 18.189 -6.388 1.00 83.31 192 GLU A N 1
ATOM 1456 C CA . GLU A 1 192 ? -25.542 17.502 -5.166 1.00 83.31 192 GLU A CA 1
ATOM 1457 C C . GLU A 1 192 ? -25.978 16.067 -5.456 1.00 83.31 192 GLU A C 1
ATOM 1459 O O . GLU A 1 192 ? -25.651 15.166 -4.683 1.00 83.31 192 GLU A O 1
ATOM 1464 N N . LYS A 1 193 ? -26.657 15.828 -6.586 1.00 79.69 193 LYS A N 1
ATOM 1465 C CA . LYS A 1 193 ? -27.024 14.477 -7.031 1.00 79.69 193 LYS A CA 1
ATOM 1466 C C . LYS A 1 193 ? -25.797 13.595 -7.202 1.00 79.69 193 LYS A C 1
ATOM 1468 O O . LYS A 1 193 ? -25.813 12.473 -6.708 1.00 79.69 193 LYS A O 1
ATOM 1473 N N . GLU A 1 194 ? -24.735 14.095 -7.831 1.00 75.44 194 GLU A N 1
ATOM 1474 C CA . GLU A 1 194 ? -23.470 13.364 -7.974 1.00 75.44 194 GLU A CA 1
ATOM 1475 C C . GLU A 1 194 ? -22.885 12.994 -6.600 1.00 75.44 194 GLU A C 1
ATOM 1477 O O . GLU A 1 194 ? -22.587 11.830 -6.333 1.00 75.44 194 GLU A O 1
ATOM 1482 N N . LYS A 1 195 ? -22.819 13.952 -5.666 1.00 82.06 195 LYS A N 1
ATOM 1483 C CA . LYS A 1 195 ? -22.292 13.706 -4.311 1.00 82.06 195 LYS A CA 1
ATOM 1484 C C . LYS A 1 195 ? -23.146 12.738 -3.493 1.00 82.06 195 LYS A C 1
ATOM 1486 O O . LYS A 1 195 ? -22.617 11.918 -2.742 1.00 82.06 195 LYS A O 1
ATOM 1491 N N . LEU A 1 196 ? -24.465 12.809 -3.631 1.00 87.12 196 LEU A N 1
ATOM 1492 C CA . LEU A 1 196 ? -25.390 11.877 -2.990 1.00 87.12 196 LEU A CA 1
ATOM 1493 C C . LEU A 1 196 ? -25.304 10.478 -3.614 1.00 87.12 196 LEU A C 1
ATOM 1495 O O . LEU A 1 196 ? -25.396 9.489 -2.887 1.00 87.12 196 LEU A O 1
ATOM 1499 N N . GLN A 1 197 ? -25.078 10.378 -4.926 1.00 79.62 197 GLN A N 1
ATOM 1500 C CA . GLN A 1 197 ? -24.844 9.109 -5.615 1.00 79.62 197 GLN A CA 1
ATOM 1501 C C . GLN A 1 197 ? -23.541 8.445 -5.158 1.00 79.62 197 GLN A C 1
ATOM 1503 O O . GLN A 1 197 ? -23.577 7.258 -4.843 1.00 79.62 197 GLN A O 1
ATOM 1508 N N . GLU A 1 198 ? -22.443 9.195 -5.009 1.00 81.06 198 GLU A N 1
ATOM 1509 C CA . GLU A 1 198 ? -21.180 8.682 -4.445 1.00 81.06 198 GLU A CA 1
ATOM 1510 C C . GLU A 1 198 ? -21.391 8.095 -3.037 1.00 81.06 198 GLU A C 1
ATOM 1512 O O . GLU A 1 198 ? -20.899 7.016 -2.701 1.00 81.06 198 GLU A O 1
ATOM 1517 N N . ARG A 1 199 ? -22.148 8.798 -2.186 1.00 87.19 199 ARG A N 1
ATOM 1518 C CA . ARG A 1 199 ? -22.472 8.328 -0.829 1.00 87.19 199 ARG A CA 1
ATOM 1519 C C . ARG A 1 199 ? -23.346 7.079 -0.848 1.00 87.19 199 ARG A C 1
ATOM 1521 O O . ARG A 1 199 ? -23.067 6.120 -0.131 1.00 87.19 199 ARG A O 1
ATOM 1528 N N . LEU A 1 200 ? -24.380 7.073 -1.688 1.00 84.12 200 LEU A N 1
ATOM 1529 C CA . LEU A 1 200 ? -25.262 5.924 -1.861 1.00 84.12 200 LEU A CA 1
ATOM 1530 C C . LEU A 1 200 ? -24.480 4.704 -2.350 1.00 84.12 200 LEU A C 1
ATOM 1532 O O . LEU A 1 200 ? -24.688 3.606 -1.841 1.00 84.12 200 LEU A O 1
ATOM 1536 N N . ALA A 1 201 ? -23.569 4.879 -3.303 1.00 79.38 201 ALA A N 1
ATOM 1537 C CA . ALA A 1 201 ? -22.719 3.811 -3.806 1.00 79.38 201 ALA A CA 1
ATOM 1538 C C . ALA A 1 201 ? -21.774 3.279 -2.723 1.00 79.38 201 ALA A C 1
ATOM 1540 O O . ALA A 1 201 ? -21.612 2.071 -2.609 1.00 79.38 201 ALA A O 1
ATOM 1541 N N . LYS A 1 202 ? -21.226 4.145 -1.865 1.00 81.62 202 LYS A N 1
ATOM 1542 C CA . LYS A 1 202 ? -20.387 3.742 -0.723 1.00 81.62 202 LYS A CA 1
ATOM 1543 C C . LYS A 1 202 ? -21.140 2.979 0.371 1.00 81.62 202 LYS A C 1
ATOM 1545 O O . LYS A 1 202 ? -20.516 2.199 1.080 1.00 81.62 202 LYS A O 1
ATOM 1550 N N . LEU A 1 203 ? -22.447 3.206 0.524 1.00 81.62 203 LEU A N 1
ATOM 1551 C CA . LEU A 1 203 ? -23.300 2.499 1.490 1.00 81.62 203 LEU A CA 1
ATOM 1552 C C . LEU A 1 203 ? -23.936 1.222 0.922 1.00 81.62 203 LEU A C 1
ATOM 1554 O O . LEU A 1 203 ? -24.095 0.242 1.643 1.00 81.62 203 LEU A O 1
ATOM 1558 N N . SER A 1 204 ? -24.331 1.236 -0.353 1.00 76.56 204 SER A N 1
ATOM 1559 C CA . SER A 1 204 ? -25.052 0.131 -1.007 1.00 76.56 204 SER A CA 1
ATOM 1560 C C . SER A 1 204 ? -24.152 -0.794 -1.830 1.00 76.56 204 SER A C 1
ATOM 1562 O O . SER A 1 204 ? -24.492 -1.955 -2.059 1.00 76.56 204 SER A O 1
ATOM 1564 N N . GLY A 1 205 ? -23.003 -0.290 -2.279 1.00 67.31 205 GLY A N 1
ATOM 1565 C CA . GLY A 1 205 ? -21.990 -1.020 -3.024 1.00 67.31 205 GLY A CA 1
ATOM 1566 C C . GLY A 1 205 ? -21.122 -1.814 -2.066 1.00 67.31 205 GLY A C 1
ATOM 1567 O O . GLY A 1 205 ? -20.079 -1.340 -1.628 1.00 67.31 205 GLY A O 1
ATOM 1568 N N . GLY A 1 206 ? -21.569 -3.025 -1.736 1.00 70.00 206 GLY A N 1
ATOM 1569 C CA . GLY A 1 206 ? -20.782 -3.965 -0.945 1.00 70.00 206 GLY A CA 1
ATOM 1570 C C . GLY A 1 206 ? -19.348 -4.107 -1.469 1.00 70.00 206 GLY A C 1
ATOM 1571 O O . GLY A 1 206 ? -19.064 -3.970 -2.661 1.00 70.00 206 GLY A O 1
ATOM 1572 N N . VAL A 1 207 ? -18.429 -4.394 -0.558 1.00 74.62 207 VAL A N 1
ATOM 1573 C CA . VAL A 1 207 ? -17.028 -4.645 -0.863 1.00 74.62 207 VAL A CA 1
ATOM 1574 C C . VAL A 1 207 ? -16.866 -6.111 -1.247 1.00 74.62 207 VAL A C 1
ATOM 1576 O O . VAL A 1 207 ? -17.159 -7.014 -0.459 1.00 74.62 207 VAL A O 1
ATOM 1579 N N . ALA A 1 208 ? -16.391 -6.355 -2.463 1.00 81.38 208 ALA A N 1
ATOM 1580 C CA . ALA A 1 208 ? -15.996 -7.685 -2.895 1.00 81.38 208 ALA A CA 1
ATOM 1581 C C . ALA A 1 208 ? -14.662 -8.053 -2.234 1.00 81.38 208 ALA A C 1
ATOM 1583 O O . ALA A 1 208 ? -13.679 -7.323 -2.331 1.00 81.38 208 ALA A O 1
ATOM 1584 N N . VAL A 1 209 ? -14.621 -9.191 -1.558 1.00 80.94 209 VAL A N 1
ATOM 1585 C CA . VAL A 1 209 ? -13.434 -9.714 -0.888 1.00 80.94 209 VAL A CA 1
ATOM 1586 C C . VAL A 1 209 ? -13.026 -11.006 -1.576 1.00 80.94 209 VAL A C 1
ATOM 1588 O O . VAL A 1 209 ? -13.783 -11.976 -1.575 1.00 80.94 209 VAL A O 1
ATOM 1591 N N . ILE A 1 210 ? -11.830 -11.009 -2.156 1.00 88.56 210 ILE A N 1
ATOM 1592 C CA . ILE A 1 210 ? -11.171 -12.204 -2.684 1.00 88.56 210 ILE A CA 1
ATOM 1593 C C . ILE A 1 210 ? -10.337 -12.786 -1.547 1.00 88.56 210 ILE A C 1
ATOM 1595 O O . ILE A 1 210 ? -9.429 -12.120 -1.050 1.00 88.56 210 ILE A O 1
ATOM 1599 N N . LYS A 1 211 ? -10.645 -14.005 -1.116 1.00 88.25 211 LYS A N 1
ATOM 1600 C CA . LYS A 1 211 ? -9.833 -14.764 -0.166 1.00 88.25 211 LYS A CA 1
ATOM 1601 C C . LYS A 1 211 ? -8.953 -15.721 -0.948 1.00 88.25 211 LYS A C 1
ATOM 1603 O O . LYS A 1 211 ? -9.462 -16.595 -1.642 1.00 88.25 211 LYS A O 1
ATOM 1608 N N . VAL A 1 212 ? -7.648 -15.533 -0.842 1.00 92.00 212 VAL A N 1
ATOM 1609 C CA . VAL A 1 212 ? -6.660 -16.293 -1.605 1.00 92.00 212 VAL A CA 1
ATOM 1610 C C . VAL A 1 212 ? -6.297 -17.555 -0.843 1.00 92.00 212 VAL A C 1
ATOM 1612 O O . VAL A 1 212 ? -5.742 -17.470 0.251 1.00 92.00 212 VAL A O 1
ATOM 1615 N N . GLY A 1 213 ? -6.643 -18.707 -1.405 1.00 92.19 213 GLY A N 1
ATOM 1616 C CA . GLY A 1 213 ? -6.325 -20.012 -0.840 1.00 92.19 213 GLY A CA 1
ATOM 1617 C C . GLY A 1 213 ? -4.983 -20.547 -1.332 1.00 92.19 213 GLY A C 1
ATOM 1618 O O . GLY A 1 213 ? -4.466 -20.120 -2.371 1.00 92.19 213 GLY A O 1
ATOM 1619 N N . GLY A 1 214 ? -4.414 -21.491 -0.585 1.00 91.62 214 GLY A N 1
ATOM 1620 C CA . GLY A 1 214 ? -3.146 -22.127 -0.939 1.00 91.62 214 GLY A CA 1
ATOM 1621 C C . GLY A 1 214 ? -2.680 -23.158 0.083 1.00 91.62 214 GLY A C 1
ATOM 1622 O O . GLY A 1 214 ? -3.225 -23.266 1.181 1.00 91.62 214 GLY A O 1
ATOM 1623 N N . SER A 1 215 ? -1.658 -23.924 -0.297 1.00 91.69 215 SER A N 1
ATOM 1624 C CA . SER A 1 215 ? -1.142 -25.065 0.472 1.00 91.69 215 SER A CA 1
ATOM 1625 C C . SER A 1 215 ? -0.095 -24.660 1.511 1.00 91.69 215 SER A C 1
ATOM 1627 O O . SER A 1 215 ? 0.194 -25.420 2.435 1.00 91.69 215 SER A O 1
ATOM 1629 N N . SER A 1 216 ? 0.503 -23.476 1.357 1.00 91.50 216 SER A N 1
ATOM 1630 C CA . SER A 1 216 ? 1.499 -22.919 2.274 1.00 91.50 216 SER A CA 1
ATOM 1631 C C . SER A 1 216 ? 1.358 -21.403 2.400 1.00 91.50 216 SER A C 1
ATOM 1633 O O . SER A 1 216 ? 0.880 -20.738 1.484 1.00 91.50 216 SER A O 1
ATOM 1635 N N . GLU A 1 217 ? 1.825 -20.842 3.514 1.00 86.06 217 GLU A N 1
ATOM 1636 C CA . GLU A 1 217 ? 1.807 -19.392 3.763 1.00 86.06 217 GLU A CA 1
ATOM 1637 C C . GLU A 1 217 ? 2.584 -18.606 2.693 1.00 86.06 217 GLU A C 1
ATOM 1639 O O . GLU A 1 217 ? 2.143 -17.548 2.251 1.00 86.06 217 GLU A O 1
ATOM 1644 N N . VAL A 1 218 ? 3.705 -19.157 2.212 1.00 90.38 218 VAL A N 1
ATOM 1645 C CA . VAL A 1 218 ? 4.524 -18.538 1.158 1.00 90.38 218 VAL A CA 1
ATOM 1646 C C . VAL A 1 218 ? 3.765 -18.480 -0.171 1.00 90.38 218 VAL A C 1
ATOM 1648 O O . VAL A 1 218 ? 3.777 -17.447 -0.836 1.00 90.38 218 VAL A O 1
ATOM 1651 N N . GLU A 1 219 ? 3.078 -19.564 -0.539 1.00 91.19 219 GLU A N 1
ATOM 1652 C CA . GLU A 1 219 ? 2.252 -19.625 -1.752 1.00 91.19 219 GLU A CA 1
ATOM 1653 C C . GLU A 1 219 ? 1.067 -18.658 -1.670 1.00 91.19 219 GLU A C 1
ATOM 1655 O O . GLU A 1 219 ? 0.835 -17.890 -2.601 1.00 91.19 219 GLU A O 1
ATOM 1660 N N . VAL A 1 220 ? 0.340 -18.657 -0.546 1.00 90.62 220 VAL A N 1
ATOM 1661 C CA . VAL A 1 220 ? -0.781 -17.732 -0.321 1.00 90.62 220 VAL A CA 1
ATOM 1662 C C . VAL A 1 220 ? -0.303 -16.283 -0.405 1.00 90.62 220 VAL A C 1
ATOM 1664 O O . VAL A 1 220 ? -0.964 -15.461 -1.038 1.00 90.62 220 VAL A O 1
ATOM 1667 N N . GLY A 1 221 ? 0.858 -15.978 0.183 1.00 87.00 221 GLY A N 1
ATOM 1668 C CA . GLY A 1 221 ? 1.479 -14.658 0.129 1.00 87.00 221 GLY A CA 1
ATOM 1669 C C . GLY A 1 221 ? 1.818 -14.208 -1.295 1.00 87.00 221 GLY A C 1
ATOM 1670 O O . GLY A 1 221 ? 1.410 -13.119 -1.694 1.00 87.00 221 GLY A O 1
ATOM 1671 N N . GLU A 1 222 ? 2.501 -15.042 -2.086 1.00 93.00 222 GLU A N 1
ATOM 1672 C CA . GLU A 1 222 ? 2.825 -14.733 -3.492 1.00 93.00 222 GLU A CA 1
ATOM 1673 C C . GLU A 1 222 ? 1.560 -14.549 -4.333 1.00 93.00 222 GLU A C 1
ATOM 1675 O O . GLU A 1 222 ? 1.414 -13.555 -5.047 1.00 93.00 222 GLU A O 1
ATOM 1680 N N . LYS A 1 223 ? 0.603 -15.470 -4.199 1.00 92.62 223 LYS A N 1
ATOM 1681 C CA . LYS A 1 223 ? -0.634 -15.449 -4.976 1.00 92.62 223 LYS A CA 1
ATOM 1682 C C . LYS A 1 223 ? -1.475 -14.221 -4.634 1.00 92.62 223 LYS A C 1
ATOM 1684 O O . LYS A 1 223 ? -2.042 -13.593 -5.529 1.00 92.62 223 LYS A O 1
ATOM 1689 N N . LYS A 1 224 ? -1.524 -13.838 -3.354 1.00 88.69 224 LYS A N 1
ATOM 1690 C CA . LYS A 1 224 ? -2.143 -12.595 -2.878 1.00 88.69 224 LYS A CA 1
ATOM 1691 C C . LYS A 1 224 ? -1.471 -11.373 -3.489 1.00 88.69 224 LYS A C 1
ATOM 1693 O O . LYS A 1 224 ? -2.194 -10.515 -3.992 1.00 88.69 224 LYS A O 1
ATOM 1698 N N . ASP A 1 225 ? -0.140 -11.310 -3.485 1.00 87.94 225 ASP A N 1
ATOM 1699 C CA . ASP A 1 225 ? 0.610 -10.208 -4.097 1.00 87.94 225 ASP A CA 1
ATOM 1700 C C . ASP A 1 225 ? 0.250 -10.093 -5.598 1.00 87.94 225 ASP A C 1
ATOM 1702 O O . ASP A 1 225 ? -0.111 -9.008 -6.058 1.00 87.94 225 ASP A O 1
ATOM 1706 N N . ARG A 1 226 ? 0.148 -11.213 -6.337 1.00 93.06 226 ARG A N 1
ATOM 1707 C CA . ARG A 1 226 ? -0.325 -11.190 -7.739 1.00 93.06 226 ARG A CA 1
ATOM 1708 C C . ARG A 1 226 ? -1.761 -10.695 -7.910 1.00 93.06 226 ARG A C 1
ATOM 1710 O O . ARG A 1 226 ? -2.053 -9.981 -8.869 1.00 93.06 226 ARG A O 1
ATOM 1717 N N . TYR A 1 227 ? -2.683 -11.091 -7.029 1.00 90.56 227 TYR A N 1
ATOM 1718 C CA . TYR A 1 227 ? -4.068 -10.606 -7.073 1.00 90.56 227 TYR A CA 1
ATOM 1719 C C . TYR A 1 227 ? -4.139 -9.098 -6.818 1.00 90.56 227 TYR A C 1
ATOM 1721 O O . TYR A 1 227 ? -4.911 -8.399 -7.478 1.00 90.56 227 TYR A O 1
ATOM 1729 N N . VAL A 1 228 ? -3.334 -8.593 -5.879 1.00 84.88 228 VAL A N 1
ATOM 1730 C CA . VAL A 1 228 ? -3.224 -7.159 -5.590 1.00 84.88 228 VAL A CA 1
ATOM 1731 C C . VAL A 1 228 ? -2.698 -6.409 -6.814 1.00 84.88 228 VAL A C 1
ATOM 1733 O O . VAL A 1 228 ? -3.303 -5.413 -7.216 1.00 84.88 228 VAL A O 1
ATOM 1736 N N . ASP A 1 229 ? -1.651 -6.917 -7.462 1.00 88.38 229 ASP A N 1
ATOM 1737 C CA . ASP A 1 229 ? -1.100 -6.323 -8.682 1.00 88.38 229 ASP A CA 1
ATOM 1738 C C . ASP A 1 229 ? -2.112 -6.320 -9.832 1.00 88.38 229 ASP A C 1
ATOM 1740 O O . ASP A 1 229 ? -2.338 -5.280 -10.455 1.00 88.38 229 ASP A O 1
ATOM 1744 N N . ALA A 1 230 ? -2.802 -7.440 -10.071 1.00 90.81 230 ALA A N 1
ATOM 1745 C CA . ALA A 1 230 ? -3.835 -7.540 -11.103 1.00 90.81 230 ALA A CA 1
ATOM 1746 C C . ALA A 1 230 ? -4.986 -6.546 -10.869 1.00 90.81 230 ALA A C 1
ATOM 1748 O O . ALA A 1 230 ? -5.487 -5.910 -11.803 1.00 90.81 230 ALA A O 1
ATOM 1749 N N . LEU A 1 231 ? -5.392 -6.373 -9.612 1.00 85.62 231 LEU A N 1
ATOM 1750 C CA . LEU A 1 231 ? -6.434 -5.436 -9.212 1.00 85.62 231 LEU A CA 1
ATOM 1751 C C . LEU A 1 231 ? -6.002 -3.980 -9.419 1.00 85.62 231 LEU A C 1
ATOM 1753 O O . LEU A 1 231 ? -6.777 -3.184 -9.956 1.00 85.62 231 LEU A O 1
ATOM 1757 N N . ASN A 1 232 ? -4.767 -3.636 -9.057 1.00 84.31 232 ASN A N 1
ATOM 1758 C CA . ASN A 1 232 ? -4.209 -2.304 -9.283 1.00 84.31 232 ASN A CA 1
ATOM 1759 C C . ASN A 1 232 ? -4.051 -2.002 -10.781 1.00 84.31 232 ASN A C 1
ATOM 1761 O O . ASN A 1 232 ? -4.438 -0.920 -11.230 1.00 84.31 232 ASN A O 1
ATOM 1765 N N . ALA A 1 233 ? -3.576 -2.970 -11.569 1.00 90.06 233 ALA A N 1
ATOM 1766 C CA . ALA A 1 233 ? -3.458 -2.851 -13.020 1.00 90.06 233 ALA A CA 1
ATOM 1767 C C . ALA A 1 233 ? -4.827 -2.646 -13.686 1.00 90.06 233 ALA A C 1
ATOM 1769 O O . ALA A 1 233 ? -4.994 -1.739 -14.501 1.00 90.06 233 ALA A O 1
ATOM 1770 N N . THR A 1 234 ? -5.838 -3.420 -13.282 1.00 89.88 234 THR A N 1
ATOM 1771 C CA . THR A 1 234 ? -7.204 -3.297 -13.813 1.00 89.88 234 THR A CA 1
ATOM 1772 C C . THR A 1 234 ? -7.814 -1.936 -13.477 1.00 89.88 234 THR A C 1
ATOM 1774 O O . THR A 1 234 ? -8.412 -1.299 -14.343 1.00 89.88 234 THR A O 1
ATOM 1777 N N . ARG A 1 235 ? -7.627 -1.436 -12.245 1.00 82.81 235 ARG A N 1
ATOM 1778 C CA . ARG A 1 235 ? -8.072 -0.084 -11.855 1.00 82.81 235 ARG A CA 1
ATOM 1779 C C . ARG A 1 235 ? -7.411 0.991 -12.714 1.00 82.81 235 ARG A C 1
ATOM 1781 O O . ARG A 1 235 ? -8.102 1.821 -13.297 1.00 82.81 235 ARG A O 1
ATOM 1788 N N . ALA A 1 236 ? -6.090 0.926 -12.853 1.00 86.88 236 ALA A N 1
ATOM 1789 C CA . ALA A 1 236 ? -5.321 1.845 -13.684 1.00 86.88 236 ALA A CA 1
ATOM 1790 C C . ALA A 1 236 ? -5.771 1.830 -15.159 1.00 86.88 236 ALA A C 1
ATOM 1792 O O . ALA A 1 236 ? -5.831 2.886 -15.794 1.00 86.88 236 ALA A O 1
ATOM 1793 N N . ALA A 1 237 ? -6.118 0.652 -15.687 1.00 91.25 237 ALA A N 1
ATOM 1794 C CA . ALA A 1 237 ? -6.613 0.474 -17.049 1.00 91.25 237 ALA A CA 1
ATOM 1795 C C . ALA A 1 237 ? -8.017 1.065 -17.244 1.00 91.25 237 ALA A C 1
ATOM 1797 O O . ALA A 1 237 ? -8.283 1.702 -18.259 1.00 91.25 237 ALA A O 1
ATOM 1798 N N . VAL A 1 238 ? -8.912 0.904 -16.265 1.00 87.25 238 VAL A N 1
ATOM 1799 C CA . VAL A 1 238 ? -10.261 1.496 -16.301 1.00 87.25 238 VAL A CA 1
ATOM 1800 C C . VAL A 1 238 ? -10.210 3.025 -16.245 1.00 87.25 238 VAL A C 1
ATOM 1802 O O . VAL A 1 238 ? -11.056 3.683 -16.848 1.00 87.25 238 VAL A O 1
ATOM 1805 N N . GLU A 1 239 ? -9.235 3.595 -15.534 1.00 82.94 239 GLU A N 1
ATOM 1806 C CA . GLU A 1 239 ? -9.101 5.045 -15.377 1.00 82.94 239 GLU A CA 1
ATOM 1807 C C . GLU A 1 239 ? -8.586 5.754 -16.634 1.00 82.94 239 GLU A C 1
ATOM 1809 O O . GLU A 1 239 ? -9.200 6.724 -17.075 1.00 82.94 239 GLU A O 1
ATOM 1814 N N . LEU A 1 240 ? -7.451 5.310 -17.190 1.00 89.19 240 LEU A N 1
ATOM 1815 C CA . LEU A 1 240 ? -6.767 6.014 -18.287 1.00 89.19 240 LEU A CA 1
ATOM 1816 C C . LEU A 1 240 ? -6.668 5.202 -19.588 1.00 89.19 240 LEU A C 1
ATOM 1818 O O . LEU A 1 240 ? -6.063 5.668 -20.550 1.00 89.19 240 LEU A O 1
ATOM 1822 N N . GLY A 1 241 ? -7.262 4.012 -19.642 1.00 94.56 241 GLY A N 1
ATOM 1823 C CA . GLY A 1 241 ? -7.190 3.123 -20.797 1.00 94.56 241 GLY A CA 1
ATOM 1824 C C . GLY A 1 241 ? -5.941 2.239 -20.814 1.00 94.56 241 GLY A C 1
ATOM 1825 O O . GLY A 1 241 ? -5.176 2.153 -19.848 1.00 94.56 241 GLY A O 1
ATOM 1826 N N . ILE A 1 242 ? -5.751 1.560 -21.941 1.00 96.94 242 ILE A N 1
ATOM 1827 C CA . ILE A 1 242 ? -4.735 0.520 -22.143 1.00 96.94 242 ILE A CA 1
ATOM 1828 C C . ILE A 1 242 ? -3.837 0.843 -23.338 1.00 96.94 242 ILE A C 1
ATOM 1830 O O . ILE A 1 242 ? -4.208 1.615 -24.222 1.00 96.94 242 ILE A O 1
ATOM 1834 N N . LEU A 1 243 ? -2.660 0.227 -23.362 1.00 96.50 243 LEU A N 1
ATOM 1835 C CA . LEU A 1 243 ? -1.660 0.318 -24.421 1.00 96.50 243 LEU A CA 1
ATOM 1836 C C . LEU A 1 243 ? -1.169 -1.081 -24.828 1.00 96.50 243 LEU A C 1
ATOM 1838 O O . LEU A 1 243 ? -1.263 -2.005 -24.018 1.00 96.50 243 LEU A O 1
ATOM 1842 N N . PRO A 1 244 ? -0.595 -1.247 -26.039 1.00 97.12 244 PRO A N 1
ATOM 1843 C CA . PRO A 1 244 ? 0.113 -2.475 -26.390 1.00 97.12 244 PRO A CA 1
ATOM 1844 C C . PRO A 1 244 ? 1.304 -2.672 -25.444 1.00 97.12 244 PRO A C 1
ATOM 1846 O O . PRO A 1 244 ? 2.176 -1.799 -25.336 1.00 97.12 244 PRO A O 1
ATOM 1849 N N . GLY A 1 245 ? 1.312 -3.810 -24.749 1.00 96.31 245 GLY A N 1
ATOM 1850 C CA . GLY A 1 245 ? 2.234 -4.074 -23.651 1.00 96.31 245 GLY A CA 1
ATOM 1851 C C . GLY A 1 245 ? 3.635 -4.499 -24.090 1.00 96.31 245 GLY A C 1
ATOM 1852 O O . GLY A 1 245 ? 4.056 -4.289 -25.234 1.00 96.31 245 GLY A O 1
ATOM 1853 N N . GLY A 1 246 ? 4.397 -5.089 -23.167 1.00 95.06 246 GLY A N 1
ATOM 1854 C CA . GLY A 1 246 ? 5.747 -5.605 -23.448 1.00 95.06 246 GLY A CA 1
ATOM 1855 C C . GLY A 1 246 ? 6.751 -4.508 -23.826 1.00 95.06 246 GLY A C 1
ATOM 1856 O O . GLY A 1 246 ? 7.695 -4.745 -24.575 1.00 95.06 246 GLY A O 1
ATOM 1857 N N . GLY A 1 247 ? 6.507 -3.270 -23.383 1.00 95.38 247 GLY A N 1
ATOM 1858 C CA . GLY A 1 247 ? 7.286 -2.096 -23.784 1.00 95.38 247 GLY A CA 1
ATOM 1859 C C . GLY A 1 247 ? 7.044 -1.628 -25.228 1.00 95.38 247 GLY A C 1
ATOM 1860 O O . GLY A 1 247 ? 7.683 -0.669 -25.663 1.00 95.38 247 GLY A O 1
ATOM 1861 N N . THR A 1 248 ? 6.106 -2.237 -25.965 1.00 96.25 248 THR A N 1
ATOM 1862 C CA . THR A 1 248 ? 5.806 -1.896 -27.368 1.00 96.25 248 THR A CA 1
ATOM 1863 C C . THR A 1 248 ? 5.404 -0.432 -27.510 1.00 96.25 248 THR A C 1
ATOM 1865 O O . THR A 1 248 ? 5.954 0.275 -28.353 1.00 96.25 248 THR A O 1
ATOM 1868 N N . ALA A 1 249 ? 4.513 0.067 -26.649 1.00 95.25 249 ALA A N 1
ATOM 1869 C CA . ALA A 1 249 ? 4.091 1.466 -26.688 1.00 95.25 249 ALA A CA 1
ATOM 1870 C C . ALA A 1 249 ? 5.261 2.460 -26.534 1.00 95.25 249 ALA A C 1
ATOM 1872 O O . ALA A 1 249 ? 5.304 3.480 -27.226 1.00 95.25 249 ALA A O 1
ATOM 1873 N N . LEU A 1 250 ? 6.246 2.142 -25.684 1.00 95.44 250 LEU A N 1
ATOM 1874 C CA . LEU A 1 250 ? 7.448 2.961 -25.503 1.00 95.44 250 LEU A CA 1
ATOM 1875 C C . LEU A 1 250 ? 8.346 2.938 -26.748 1.00 95.44 250 LEU A C 1
ATOM 1877 O O . LEU A 1 250 ? 8.853 3.985 -27.155 1.00 95.44 250 LEU A O 1
ATOM 1881 N N . LEU A 1 251 ? 8.481 1.784 -27.411 1.00 94.75 251 LEU A N 1
ATOM 1882 C CA . LEU A 1 251 ? 9.194 1.681 -28.690 1.00 94.75 251 LEU A CA 1
ATOM 1883 C C . LEU A 1 251 ? 8.531 2.519 -29.784 1.00 94.75 251 LEU A C 1
ATOM 1885 O O . LEU A 1 251 ? 9.218 3.238 -30.513 1.00 94.75 251 LEU A O 1
ATOM 1889 N N . LYS A 1 252 ? 7.195 2.486 -29.880 1.00 93.19 252 LYS A N 1
ATOM 1890 C CA . LYS A 1 252 ? 6.466 3.322 -30.845 1.00 93.19 252 LYS A CA 1
ATOM 1891 C C . LYS A 1 252 ? 6.635 4.805 -30.529 1.00 93.19 252 LYS A C 1
ATOM 1893 O O . LYS A 1 252 ? 6.837 5.590 -31.452 1.00 93.19 252 LYS A O 1
ATOM 1898 N N . ALA A 1 253 ? 6.630 5.199 -29.255 1.00 91.69 253 ALA A N 1
ATOM 1899 C CA . ALA A 1 253 ? 6.923 6.576 -28.860 1.00 91.69 253 ALA A CA 1
ATOM 1900 C C . ALA A 1 253 ? 8.346 7.002 -29.277 1.00 91.69 253 ALA A C 1
ATOM 1902 O O . ALA A 1 253 ? 8.519 8.074 -29.863 1.00 91.69 253 ALA A O 1
ATOM 1903 N N . ALA A 1 254 ? 9.348 6.141 -29.067 1.00 91.25 254 ALA A N 1
ATOM 1904 C CA . ALA A 1 254 ? 10.730 6.391 -29.483 1.00 91.25 254 ALA A CA 1
ATOM 1905 C C . ALA A 1 254 ? 10.869 6.552 -31.003 1.00 91.25 254 ALA A C 1
ATOM 1907 O O . ALA A 1 254 ? 11.582 7.441 -31.478 1.00 91.25 254 ALA A O 1
ATOM 1908 N N . ALA A 1 255 ? 10.190 5.697 -31.769 1.00 88.38 255 ALA A N 1
ATOM 1909 C CA . ALA A 1 255 ? 10.275 5.679 -33.224 1.00 88.38 255 ALA A CA 1
ATOM 1910 C C . ALA A 1 255 ? 9.478 6.820 -33.883 1.00 88.38 255 ALA A C 1
ATOM 1912 O O . ALA A 1 255 ? 9.944 7.400 -34.869 1.00 88.38 255 ALA A O 1
ATOM 1913 N N . ASN A 1 256 ? 8.291 7.143 -33.355 1.00 86.62 256 ASN A N 1
ATOM 1914 C CA . ASN A 1 256 ? 7.310 8.013 -34.014 1.00 86.62 256 ASN A CA 1
ATOM 1915 C C . ASN A 1 256 ? 7.187 9.410 -33.395 1.00 86.62 256 ASN A C 1
ATOM 1917 O O . ASN A 1 256 ? 7.098 10.385 -34.135 1.00 86.62 256 ASN A O 1
ATOM 1921 N N . ALA A 1 257 ? 7.179 9.534 -32.065 1.00 84.31 257 ALA A N 1
ATOM 1922 C CA . ALA A 1 257 ? 6.826 10.793 -31.403 1.00 84.31 257 ALA A CA 1
ATOM 1923 C C . ALA A 1 257 ? 8.030 11.732 -31.222 1.00 84.31 257 ALA A C 1
ATOM 1925 O O . ALA A 1 257 ? 7.917 12.941 -31.417 1.00 84.31 257 ALA A O 1
ATOM 1926 N N . LEU A 1 258 ? 9.205 11.185 -30.892 1.00 82.81 258 LEU A N 1
ATOM 1927 C CA . LEU A 1 258 ? 10.381 12.000 -30.559 1.00 82.81 258 LEU A CA 1
ATOM 1928 C C . LEU A 1 258 ? 11.074 12.633 -31.776 1.00 82.81 258 LEU A C 1
ATOM 1930 O O . LEU A 1 258 ? 11.786 13.620 -31.623 1.00 82.81 258 LEU A O 1
ATOM 1934 N N . GLY A 1 259 ? 10.850 12.115 -32.988 1.00 76.19 259 GLY A N 1
ATOM 1935 C CA . GLY A 1 259 ? 11.466 12.650 -34.211 1.00 76.19 259 GLY A CA 1
ATOM 1936 C C . GLY A 1 259 ? 10.984 14.054 -34.605 1.00 76.19 259 GLY A C 1
ATOM 1937 O O . GLY A 1 259 ? 11.679 14.746 -35.341 1.00 76.19 259 GLY A O 1
ATOM 1938 N N . GLY A 1 260 ? 9.814 14.478 -34.114 1.00 80.19 260 GLY A N 1
ATOM 1939 C CA . GLY A 1 260 ? 9.244 15.804 -34.380 1.00 80.19 260 GLY A CA 1
ATOM 1940 C C . GLY A 1 260 ? 9.627 16.881 -33.360 1.00 80.19 260 GLY A C 1
ATOM 1941 O O . GLY A 1 260 ? 9.268 18.045 -33.544 1.00 80.19 260 GLY A O 1
ATOM 1942 N N . VAL A 1 261 ? 10.332 16.519 -32.284 1.00 88.50 261 VAL A N 1
ATOM 1943 C CA . VAL A 1 261 ? 10.729 17.462 -31.231 1.00 88.50 261 VAL A CA 1
ATOM 1944 C C . VAL A 1 261 ? 11.855 18.351 -31.757 1.00 88.50 261 VAL A C 1
ATOM 1946 O O . VAL A 1 261 ? 12.898 17.853 -32.172 1.00 88.50 261 VAL A O 1
ATOM 1949 N N . LYS A 1 262 ? 11.647 19.674 -31.742 1.00 90.19 262 LYS A N 1
ATOM 1950 C CA . LYS A 1 262 ? 12.639 20.668 -32.180 1.00 90.19 262 LYS A CA 1
ATOM 1951 C C . LYS A 1 262 ? 13.397 21.227 -30.967 1.00 90.19 262 LYS A C 1
ATOM 1953 O O . LYS A 1 262 ? 12.835 22.071 -30.269 1.00 90.19 262 LYS A O 1
ATOM 1958 N N . PRO A 1 263 ? 14.632 20.774 -30.692 1.00 93.00 263 PRO A N 1
ATOM 1959 C CA . PRO A 1 263 ? 15.434 21.304 -29.594 1.00 93.00 263 PRO A CA 1
ATOM 1960 C C . PRO A 1 263 ? 15.949 22.715 -29.913 1.00 93.00 263 PRO A C 1
ATOM 1962 O O . PRO A 1 263 ? 16.233 23.034 -31.067 1.00 93.00 263 PRO A O 1
ATOM 1965 N N . ALA A 1 264 ? 16.092 23.556 -28.886 1.00 95.38 264 ALA A N 1
ATOM 1966 C CA . ALA A 1 264 ? 16.609 24.920 -29.030 1.00 95.38 264 ALA A CA 1
ATOM 1967 C C . ALA A 1 264 ? 18.144 24.979 -29.124 1.00 95.38 264 ALA A C 1
ATOM 1969 O O . ALA A 1 264 ? 18.695 25.938 -29.661 1.00 95.38 264 ALA A O 1
ATOM 1970 N N . ASN A 1 265 ? 18.839 23.977 -28.581 1.00 95.94 265 ASN A N 1
ATOM 1971 C CA . ASN A 1 265 ? 20.297 23.895 -28.548 1.00 95.94 265 ASN A CA 1
ATOM 1972 C C . ASN A 1 265 ? 20.778 22.431 -28.562 1.00 95.94 265 ASN A C 1
ATOM 1974 O O . ASN A 1 265 ? 19.977 21.493 -28.516 1.00 95.94 265 ASN A O 1
ATOM 1978 N N . PHE A 1 266 ? 22.099 22.249 -28.634 1.00 95.25 266 PHE A N 1
ATOM 1979 C CA . PHE A 1 266 ? 22.737 20.932 -28.671 1.00 95.25 266 PHE A CA 1
ATOM 1980 C C . PHE A 1 266 ? 22.430 20.085 -27.425 1.00 95.25 266 PHE A C 1
ATOM 1982 O O . PHE A 1 266 ? 22.125 18.901 -27.556 1.00 95.25 266 PHE A O 1
ATOM 1989 N N . ASP A 1 267 ? 22.418 20.684 -26.233 1.00 94.00 267 ASP A N 1
ATOM 1990 C CA . ASP A 1 267 ? 22.172 19.954 -24.983 1.00 94.00 267 ASP A CA 1
ATOM 1991 C C . ASP A 1 267 ? 20.749 19.387 -24.923 1.00 94.00 267 ASP A C 1
ATOM 1993 O O . ASP A 1 267 ? 20.535 18.241 -24.529 1.00 94.00 267 ASP A O 1
ATOM 1997 N N . GLN A 1 268 ? 19.759 20.145 -25.401 1.00 93.50 268 GLN A N 1
ATOM 1998 C CA . GLN A 1 268 ? 18.391 19.648 -25.537 1.00 93.50 268 GLN A CA 1
ATOM 1999 C C . GLN A 1 268 ? 18.292 18.531 -26.582 1.00 93.50 268 GLN A C 1
ATOM 2001 O O . GLN A 1 268 ? 17.552 17.568 -26.379 1.00 93.50 268 GLN A O 1
ATOM 2006 N N . GLN A 1 269 ? 19.047 18.614 -27.682 1.00 93.44 269 GLN A N 1
ATOM 2007 C CA . GLN A 1 269 ? 19.102 17.543 -28.681 1.00 93.44 269 GLN A CA 1
ATOM 2008 C C . GLN A 1 269 ? 19.702 16.254 -28.098 1.00 93.44 269 GLN A C 1
ATOM 2010 O O . GLN A 1 269 ? 19.199 15.152 -28.355 1.00 93.44 269 GLN A O 1
ATOM 2015 N N . LEU A 1 270 ? 20.747 16.386 -27.279 1.00 92.50 270 LEU A N 1
ATOM 2016 C CA . LEU A 1 270 ? 21.331 15.276 -26.539 1.00 92.50 270 LEU A CA 1
ATOM 2017 C C . LEU A 1 270 ? 20.320 14.691 -25.543 1.00 92.50 270 LEU A C 1
ATOM 2019 O O . LEU A 1 270 ? 20.124 13.478 -25.525 1.00 92.50 270 LEU A O 1
ATOM 2023 N N . GLY A 1 271 ? 19.601 15.535 -24.798 1.00 92.44 271 GLY A N 1
ATOM 2024 C CA . GLY A 1 271 ? 18.534 15.118 -23.883 1.00 92.44 271 GLY A CA 1
ATOM 2025 C C . GLY A 1 271 ? 17.434 14.299 -24.568 1.00 92.44 271 GLY A C 1
ATOM 2026 O O . GLY A 1 271 ? 17.079 13.218 -24.097 1.00 92.44 271 GLY A O 1
ATOM 2027 N N . VAL A 1 272 ? 16.948 14.746 -25.733 1.00 92.88 272 VAL A N 1
ATOM 2028 C CA . VAL A 1 272 ? 15.977 13.981 -26.540 1.00 92.88 272 VAL A CA 1
ATOM 2029 C C . VAL A 1 272 ? 16.545 12.616 -26.940 1.00 92.88 272 VAL A C 1
ATOM 2031 O O . VAL A 1 272 ? 15.841 11.607 -26.872 1.00 92.88 272 VAL A O 1
ATOM 2034 N N . SER A 1 273 ? 17.824 12.562 -27.316 1.00 91.56 273 SER A N 1
ATOM 2035 C CA . SER A 1 273 ? 18.501 11.315 -27.695 1.00 91.56 273 SER A CA 1
ATOM 2036 C C . SER A 1 273 ? 18.647 10.349 -26.511 1.00 91.56 273 SER A C 1
ATOM 2038 O O . SER A 1 273 ? 18.444 9.145 -26.675 1.00 91.56 273 SER A O 1
ATOM 2040 N N . ILE A 1 274 ? 18.928 10.866 -25.310 1.00 93.19 274 ILE A N 1
ATOM 2041 C CA . ILE A 1 274 ? 18.986 10.084 -24.067 1.00 93.19 274 ILE A CA 1
ATOM 2042 C C . ILE A 1 274 ? 17.630 9.433 -23.790 1.00 93.19 274 ILE A C 1
ATOM 2044 O O . ILE A 1 274 ? 17.569 8.215 -23.617 1.00 93.19 274 ILE A O 1
ATOM 2048 N N . ILE A 1 275 ? 16.541 10.209 -23.815 1.00 93.38 275 ILE A N 1
ATOM 2049 C CA . ILE A 1 275 ? 15.189 9.678 -23.588 1.00 93.38 275 ILE A CA 1
ATOM 2050 C C . ILE A 1 275 ? 14.830 8.641 -24.650 1.00 93.38 275 ILE A C 1
ATOM 2052 O O . ILE A 1 275 ? 14.370 7.553 -24.303 1.00 93.38 275 ILE A O 1
ATOM 2056 N N . LYS A 1 276 ? 15.099 8.934 -25.930 1.00 91.94 276 LYS A N 1
ATOM 2057 C CA . LYS A 1 276 ? 14.838 8.008 -27.039 1.00 91.94 276 LYS A CA 1
ATOM 2058 C C . LYS A 1 276 ? 15.517 6.658 -26.824 1.00 91.94 276 LYS A C 1
ATOM 2060 O O . LYS A 1 276 ? 14.894 5.634 -27.069 1.00 91.94 276 LYS A O 1
ATOM 2065 N N . ASN A 1 277 ? 16.755 6.649 -26.338 1.00 91.88 277 ASN A N 1
ATOM 2066 C CA . ASN A 1 277 ? 17.475 5.413 -26.045 1.00 91.88 277 ASN A CA 1
ATOM 2067 C C . ASN A 1 277 ? 16.955 4.726 -24.775 1.00 91.88 277 ASN A C 1
ATOM 2069 O O . ASN A 1 277 ? 16.763 3.510 -24.775 1.00 91.88 277 ASN A O 1
ATOM 2073 N N . ALA A 1 278 ? 16.695 5.479 -23.704 1.00 94.62 278 ALA A N 1
ATOM 2074 C CA . ALA A 1 278 ? 16.270 4.938 -22.415 1.00 94.62 278 ALA A CA 1
ATOM 2075 C C . ALA A 1 278 ? 14.941 4.176 -22.510 1.00 94.62 278 ALA A C 1
ATOM 2077 O O . ALA A 1 278 ? 14.840 3.050 -22.025 1.00 94.62 278 ALA A O 1
ATOM 2078 N N . ILE A 1 279 ? 13.945 4.730 -23.207 1.00 94.50 279 ILE A N 1
ATOM 2079 C CA . ILE A 1 279 ? 12.610 4.116 -23.296 1.00 94.50 279 ILE A CA 1
ATOM 2080 C C . ILE A 1 279 ? 12.567 2.848 -24.166 1.00 94.50 279 ILE A C 1
ATOM 2082 O O . ILE A 1 279 ? 11.561 2.147 -24.167 1.00 94.50 279 ILE A O 1
ATOM 2086 N N . THR A 1 280 ? 13.655 2.507 -24.869 1.00 94.75 280 THR A N 1
ATOM 2087 C CA . THR A 1 280 ? 13.782 1.214 -25.572 1.00 94.75 280 THR A CA 1
ATOM 2088 C C . THR A 1 280 ? 14.244 0.077 -24.666 1.00 94.75 280 THR A C 1
ATOM 2090 O O . THR A 1 280 ? 14.039 -1.096 -24.985 1.00 94.75 280 THR A O 1
ATOM 2093 N N . LYS A 1 281 ? 14.851 0.407 -23.518 1.00 95.75 281 LYS A N 1
ATOM 2094 C CA . LYS A 1 281 ? 15.419 -0.576 -22.593 1.00 95.75 281 LYS A CA 1
ATOM 2095 C C . LYS A 1 281 ? 14.381 -1.534 -22.005 1.00 95.75 281 LYS A C 1
ATOM 2097 O O . LYS A 1 281 ? 14.692 -2.717 -22.003 1.00 95.75 281 LYS A O 1
ATOM 2102 N N . PRO A 1 282 ? 13.163 -1.115 -21.602 1.00 96.75 282 PRO A N 1
ATOM 2103 C CA . PRO A 1 282 ? 12.181 -2.045 -21.042 1.00 96.75 282 PRO A CA 1
ATOM 2104 C C . PRO A 1 282 ? 11.849 -3.217 -21.975 1.00 96.75 282 PRO A C 1
ATOM 2106 O O . PRO A 1 282 ? 11.972 -4.369 -21.571 1.00 96.75 282 PRO A O 1
ATOM 2109 N N . ALA A 1 283 ? 11.518 -2.942 -23.242 1.00 96.50 283 ALA A N 1
ATOM 2110 C CA . ALA A 1 283 ? 11.229 -3.992 -24.222 1.00 96.50 283 ALA A CA 1
ATOM 2111 C C . ALA A 1 283 ? 12.446 -4.900 -24.457 1.00 96.50 283 ALA A C 1
ATOM 2113 O O . ALA A 1 283 ? 12.320 -6.122 -24.499 1.00 96.50 283 ALA A O 1
ATOM 2114 N N . ARG A 1 284 ? 13.644 -4.308 -24.547 1.00 96.38 284 ARG A N 1
ATOM 2115 C CA . ARG A 1 284 ? 14.896 -5.053 -24.707 1.00 96.38 284 ARG A CA 1
ATOM 2116 C C . ARG A 1 284 ? 15.156 -6.000 -23.534 1.00 96.38 284 ARG A C 1
ATOM 2118 O O . ARG A 1 284 ? 15.436 -7.167 -23.768 1.00 96.38 284 ARG A O 1
ATOM 2125 N N . THR A 1 285 ? 15.006 -5.521 -22.302 1.00 97.38 285 THR A N 1
ATOM 2126 C CA . THR A 1 285 ? 15.203 -6.318 -21.086 1.00 97.38 285 THR A CA 1
ATOM 2127 C C . THR A 1 285 ? 14.189 -7.454 -20.983 1.00 97.38 285 THR A C 1
ATOM 2129 O O . THR A 1 285 ? 14.564 -8.561 -20.616 1.00 97.38 285 THR A O 1
ATOM 2132 N N . ILE A 1 286 ? 12.924 -7.227 -21.358 1.00 97.25 286 ILE A N 1
ATOM 2133 C CA . ILE A 1 286 ? 11.903 -8.288 -21.389 1.00 97.25 286 ILE A CA 1
ATOM 2134 C C . ILE A 1 286 ? 12.305 -9.406 -22.363 1.00 97.25 286 ILE A C 1
ATOM 2136 O O . ILE A 1 286 ? 12.176 -10.584 -22.040 1.00 97.25 286 ILE A O 1
ATOM 2140 N N . VAL A 1 287 ? 12.804 -9.048 -23.547 1.00 97.06 287 VAL A N 1
ATOM 2141 C CA . VAL A 1 287 ? 13.243 -10.011 -24.567 1.00 97.06 287 VAL A CA 1
ATOM 2142 C C . VAL A 1 287 ? 14.528 -10.741 -24.152 1.00 97.06 287 VAL A C 1
ATOM 2144 O O . VAL A 1 287 ? 14.609 -11.958 -24.293 1.00 97.06 287 VAL A O 1
ATOM 2147 N N . GLU A 1 288 ? 15.509 -10.028 -23.598 1.00 96.56 288 GLU A N 1
ATOM 2148 C CA . GLU A 1 288 ? 16.772 -10.612 -23.118 1.00 96.56 288 GLU A CA 1
ATOM 2149 C C . GLU A 1 288 ? 16.537 -11.585 -21.951 1.00 96.56 288 GLU A C 1
ATOM 2151 O O . GLU A 1 288 ? 17.095 -12.680 -21.944 1.00 96.56 288 GLU A O 1
ATOM 2156 N N . ASN A 1 289 ? 15.640 -11.252 -21.015 1.00 97.00 289 ASN A N 1
ATOM 2157 C CA . ASN A 1 289 ? 15.250 -12.151 -19.922 1.00 97.00 289 ASN A CA 1
ATOM 2158 C C . ASN A 1 289 ? 14.514 -13.409 -20.415 1.00 97.00 289 ASN A C 1
ATOM 2160 O O . ASN A 1 289 ? 14.513 -14.423 -19.720 1.00 97.00 289 ASN A O 1
ATOM 2164 N N . ALA A 1 290 ? 13.915 -13.364 -21.609 1.00 95.94 290 ALA A N 1
ATOM 2165 C CA . ALA A 1 290 ? 13.337 -14.530 -22.277 1.00 95.94 290 ALA A CA 1
ATOM 2166 C C . ALA A 1 290 ? 14.382 -15.370 -23.045 1.00 95.94 290 ALA A C 1
ATOM 2168 O O . ALA A 1 290 ? 14.020 -16.347 -23.697 1.00 95.94 290 ALA A O 1
ATOM 2169 N N . GLY A 1 291 ? 15.671 -15.009 -22.981 1.00 95.69 291 GLY A N 1
ATOM 2170 C CA . GLY A 1 291 ? 16.764 -15.726 -23.644 1.00 95.69 291 GLY A CA 1
ATOM 2171 C C . GLY A 1 291 ? 16.907 -15.418 -25.137 1.00 95.69 291 GLY A C 1
ATOM 2172 O O . GLY A 1 291 ? 17.494 -16.212 -25.870 1.00 95.69 291 GLY A O 1
ATOM 2173 N N . LEU A 1 292 ? 16.357 -14.293 -25.602 1.00 95.94 292 LEU A N 1
ATOM 2174 C CA . LEU A 1 292 ? 16.334 -13.899 -27.011 1.00 95.94 292 LEU A CA 1
ATOM 2175 C C . LEU A 1 292 ? 17.172 -12.635 -27.268 1.00 95.94 292 LEU A C 1
ATOM 2177 O O . LEU A 1 292 ? 17.458 -11.847 -26.368 1.00 95.94 292 LEU A O 1
ATOM 2181 N N . GLU A 1 293 ? 17.529 -12.404 -28.532 1.00 95.88 293 GLU A N 1
ATOM 2182 C CA . GLU A 1 293 ? 18.364 -11.269 -28.945 1.00 95.88 293 GLU A CA 1
ATOM 2183 C C . GLU A 1 293 ? 17.582 -9.945 -28.984 1.00 95.88 293 GLU A C 1
ATOM 2185 O O . GLU A 1 293 ? 17.048 -9.523 -30.018 1.00 95.88 293 GLU A O 1
ATOM 2190 N N . GLY A 1 294 ? 17.548 -9.251 -27.842 1.00 94.12 294 GLY A N 1
ATOM 2191 C CA . GLY A 1 294 ? 16.790 -8.012 -27.657 1.00 94.12 294 GLY A CA 1
ATOM 2192 C C . GLY A 1 294 ? 17.115 -6.912 -28.670 1.00 94.12 294 GLY A C 1
ATOM 2193 O O . GLY A 1 294 ? 16.207 -6.226 -29.132 1.00 94.12 294 GLY A O 1
ATOM 2194 N N . SER A 1 295 ? 18.379 -6.763 -29.081 1.00 93.88 295 SER A N 1
ATOM 2195 C CA . SER A 1 295 ? 18.772 -5.742 -30.072 1.00 93.88 295 SER A CA 1
ATOM 2196 C C . SER A 1 295 ? 18.135 -5.980 -31.442 1.00 93.88 295 SER A C 1
ATOM 2198 O O . SER A 1 295 ? 17.678 -5.031 -32.078 1.00 93.88 295 SER A O 1
ATOM 2200 N N . VAL A 1 296 ? 18.085 -7.240 -31.884 1.00 95.06 296 VAL A N 1
ATOM 2201 C CA . VAL A 1 296 ? 17.530 -7.624 -33.189 1.00 95.06 296 VAL A CA 1
ATOM 2202 C C . VAL A 1 296 ? 16.019 -7.432 -33.183 1.00 95.06 296 VAL A C 1
ATOM 2204 O O . VAL A 1 296 ? 15.458 -6.816 -34.089 1.00 95.06 296 VAL A O 1
ATOM 2207 N N . ILE A 1 297 ? 15.360 -7.912 -32.128 1.00 95.75 297 ILE A N 1
ATOM 2208 C CA . ILE A 1 297 ? 13.902 -7.871 -32.025 1.00 95.75 297 ILE A CA 1
ATOM 2209 C C . ILE A 1 297 ? 13.399 -6.432 -31.892 1.00 95.75 297 ILE A C 1
ATOM 2211 O O . ILE A 1 297 ? 12.488 -6.035 -32.622 1.00 95.75 297 ILE A O 1
ATOM 2215 N N . VAL A 1 298 ? 14.017 -5.636 -31.015 1.00 94.94 298 VAL A N 1
ATOM 2216 C CA . VAL A 1 298 ? 13.669 -4.221 -30.823 1.00 94.94 298 VAL A CA 1
ATOM 2217 C C . VAL A 1 298 ? 13.960 -3.405 -32.079 1.00 94.94 298 VAL A C 1
ATOM 2219 O O . VAL A 1 298 ? 13.106 -2.617 -32.481 1.00 94.94 298 VAL A O 1
ATOM 2222 N N . GLY A 1 299 ? 15.109 -3.622 -32.732 1.00 94.19 299 GLY A N 1
ATOM 2223 C CA . GLY A 1 299 ? 15.434 -2.968 -34.002 1.00 94.19 299 GLY A CA 1
ATOM 2224 C C . GLY A 1 299 ? 14.356 -3.224 -35.054 1.00 94.19 299 GLY A C 1
ATOM 2225 O O . GLY A 1 299 ? 13.784 -2.284 -35.601 1.00 94.19 299 GLY A O 1
ATOM 2226 N N . LYS A 1 300 ? 13.951 -4.488 -35.225 1.00 95.25 300 LYS A N 1
ATOM 2227 C CA . LYS A 1 300 ? 12.869 -4.856 -36.147 1.00 95.25 300 LYS A CA 1
ATOM 2228 C C . LYS A 1 300 ? 11.535 -4.171 -35.817 1.00 95.25 300 LYS A C 1
ATOM 2230 O O . LYS A 1 300 ? 10.844 -3.698 -36.716 1.00 95.25 300 LYS A O 1
ATOM 2235 N N . LEU A 1 301 ? 11.166 -4.079 -34.534 1.00 94.88 301 LEU A N 1
ATOM 2236 C CA . LEU A 1 301 ? 9.940 -3.391 -34.096 1.00 94.88 301 LEU A CA 1
ATOM 2237 C C . LEU A 1 301 ? 9.954 -1.880 -34.361 1.00 94.88 301 LEU A C 1
ATOM 2239 O O . LEU A 1 301 ? 8.889 -1.290 -34.575 1.00 94.88 301 LEU A O 1
ATOM 2243 N N . MET A 1 302 ? 11.135 -1.263 -34.301 1.00 92.19 302 MET A N 1
ATOM 2244 C CA . MET A 1 302 ? 11.329 0.175 -34.491 1.00 92.19 302 MET A CA 1
ATOM 2245 C C . MET A 1 302 ? 11.488 0.577 -35.957 1.00 92.19 302 MET A C 1
ATOM 2247 O O . MET A 1 302 ? 11.106 1.698 -36.299 1.00 92.19 302 MET A O 1
ATOM 2251 N N . ASP A 1 303 ? 12.012 -0.318 -36.795 1.00 91.38 303 ASP A N 1
ATOM 2252 C CA . ASP A 1 303 ? 12.310 -0.043 -38.200 1.00 91.38 303 ASP A CA 1
ATOM 2253 C C . ASP A 1 303 ? 11.202 -0.563 -39.125 1.00 91.38 303 ASP A C 1
ATOM 2255 O O . ASP A 1 303 ? 10.550 0.226 -39.810 1.00 91.38 303 ASP A O 1
ATOM 2259 N N . GLU A 1 304 ? 10.938 -1.874 -39.112 1.00 93.69 304 GLU A N 1
ATOM 2260 C CA . GLU A 1 304 ? 9.977 -2.513 -40.024 1.00 93.69 304 GLU A CA 1
ATOM 2261 C C . GLU A 1 304 ? 8.530 -2.278 -39.578 1.00 93.69 304 GLU A C 1
ATOM 2263 O O . GLU A 1 304 ? 7.678 -1.898 -40.378 1.00 93.69 304 GLU A O 1
ATOM 2268 N N . TYR A 1 305 ? 8.248 -2.434 -38.282 1.00 92.56 305 TYR A N 1
ATOM 2269 C CA . TYR A 1 305 ? 6.880 -2.355 -37.750 1.00 92.56 305 TYR A CA 1
ATOM 2270 C C . TYR A 1 305 ? 6.500 -0.972 -37.212 1.00 92.56 305 TYR A C 1
ATOM 2272 O O . TYR A 1 305 ? 5.523 -0.826 -36.476 1.00 92.56 305 TYR A O 1
ATOM 2280 N N . LYS A 1 306 ? 7.256 0.073 -37.553 1.00 87.69 306 LYS A N 1
ATOM 2281 C CA . LYS A 1 306 ? 7.070 1.435 -37.032 1.00 87.69 306 LYS A CA 1
ATOM 2282 C C . LYS A 1 306 ? 5.647 1.986 -37.211 1.00 87.69 306 LYS A C 1
ATOM 2284 O O . LYS A 1 306 ? 5.142 2.671 -36.318 1.00 87.69 306 LYS A O 1
ATOM 2289 N N . GLY A 1 307 ? 5.031 1.703 -38.362 1.00 89.94 307 GLY A N 1
ATOM 2290 C CA . GLY A 1 307 ? 3.692 2.179 -38.731 1.00 89.94 307 GLY A CA 1
ATOM 2291 C C . GLY A 1 307 ? 2.542 1.391 -38.099 1.00 89.94 307 GLY A C 1
ATOM 2292 O O . GLY A 1 307 ? 1.423 1.890 -38.035 1.00 89.94 307 GLY A O 1
ATOM 2293 N N . GLU A 1 308 ? 2.812 0.190 -37.588 1.00 94.25 308 GLU A N 1
ATOM 2294 C CA . GLU A 1 308 ? 1.820 -0.663 -36.939 1.00 94.25 308 GLU A CA 1
ATOM 2295 C C . GLU A 1 308 ? 1.914 -0.481 -35.421 1.00 94.25 308 GLU A C 1
ATOM 2297 O O . GLU A 1 308 ? 2.751 -1.094 -34.753 1.00 94.25 308 GLU A O 1
ATOM 2302 N N . PHE A 1 309 ? 1.081 0.402 -34.863 1.00 93.19 309 PHE A N 1
ATOM 2303 C CA . PHE A 1 309 ? 1.178 0.801 -33.453 1.00 93.19 309 PHE A CA 1
ATOM 2304 C C . PHE A 1 309 ? 1.063 -0.384 -32.480 1.00 93.19 309 PHE A C 1
ATOM 2306 O O . PHE A 1 309 ? 1.846 -0.477 -31.536 1.00 93.19 309 PHE A O 1
ATOM 2313 N N . ASN A 1 310 ? 0.146 -1.316 -32.744 1.00 96.25 310 ASN A N 1
ATOM 2314 C CA . ASN A 1 310 ? -0.094 -2.475 -31.882 1.00 96.25 310 ASN A CA 1
ATOM 2315 C C . ASN A 1 310 ? 0.882 -3.632 -32.113 1.00 96.25 310 ASN A C 1
ATOM 2317 O O . ASN A 1 310 ? 0.922 -4.556 -31.302 1.00 96.25 310 ASN A O 1
ATOM 2321 N N . LYS A 1 311 ? 1.647 -3.617 -33.210 1.00 97.38 311 LYS A N 1
ATOM 2322 C CA . LYS A 1 311 ? 2.540 -4.720 -33.559 1.00 97.38 311 LYS A CA 1
ATOM 2323 C C . LYS A 1 311 ? 3.745 -4.718 -32.626 1.00 97.38 311 LYS A C 1
ATOM 2325 O O . LYS A 1 311 ? 4.556 -3.782 -32.652 1.00 97.38 311 LYS A O 1
ATOM 2330 N N . GLY A 1 312 ? 3.846 -5.770 -31.823 1.00 96.94 312 GLY A N 1
ATOM 2331 C CA . GLY A 1 312 ? 4.896 -5.989 -30.835 1.00 96.94 312 GLY A CA 1
ATOM 2332 C C . GLY A 1 312 ? 5.462 -7.402 -30.916 1.00 96.94 312 GLY A C 1
ATOM 2333 O O . GLY A 1 312 ? 5.323 -8.082 -31.935 1.00 96.94 312 GLY A O 1
ATOM 2334 N N . PHE A 1 313 ? 6.138 -7.824 -29.852 1.00 97.69 313 PHE A N 1
ATOM 2335 C CA . PHE A 1 313 ? 6.751 -9.144 -29.750 1.00 97.69 313 PHE A CA 1
ATOM 2336 C C . PHE A 1 313 ? 6.280 -9.845 -28.478 1.00 97.69 313 PHE A C 1
ATOM 2338 O O . PHE A 1 313 ? 6.458 -9.330 -27.374 1.00 97.69 313 PHE A O 1
ATOM 2345 N N . ASN A 1 314 ? 5.679 -11.020 -28.634 1.00 97.56 314 ASN A N 1
ATOM 2346 C CA . ASN A 1 314 ? 5.287 -11.864 -27.520 1.00 97.56 314 ASN A CA 1
ATOM 2347 C C . ASN A 1 314 ? 6.488 -12.710 -27.086 1.00 97.56 314 ASN A C 1
ATOM 2349 O O . ASN A 1 314 ? 6.775 -13.742 -27.688 1.00 97.56 314 ASN A O 1
ATOM 2353 N N . SER A 1 315 ? 7.177 -12.295 -26.023 1.00 95.81 315 SER A N 1
ATOM 2354 C CA . SER A 1 315 ? 8.355 -13.010 -25.514 1.00 95.81 315 SER A CA 1
ATOM 2355 C C . SER A 1 315 ? 8.056 -14.404 -24.954 1.00 95.81 315 SER A C 1
ATOM 2357 O O . SER A 1 315 ? 8.984 -15.191 -24.809 1.00 95.81 315 SER A O 1
ATOM 2359 N N . ALA A 1 316 ? 6.792 -14.733 -24.658 1.00 93.81 316 ALA A N 1
ATOM 2360 C CA . ALA A 1 316 ? 6.418 -16.073 -24.208 1.00 93.81 316 ALA A CA 1
ATOM 2361 C C . ALA A 1 316 ? 6.338 -17.082 -25.367 1.00 93.81 316 ALA A C 1
ATOM 2363 O O . ALA A 1 316 ? 6.618 -18.260 -25.162 1.00 93.81 316 ALA A O 1
ATOM 2364 N N . THR A 1 317 ? 5.968 -16.636 -26.575 1.00 95.88 317 THR A N 1
ATOM 2365 C CA . THR A 1 317 ? 5.854 -17.503 -27.767 1.00 95.88 317 THR A CA 1
ATOM 2366 C C . THR A 1 317 ? 6.961 -17.281 -28.796 1.00 95.88 317 THR A C 1
ATOM 2368 O O . THR A 1 317 ? 7.178 -18.135 -29.650 1.00 95.88 317 THR A O 1
ATOM 2371 N N . GLY A 1 318 ? 7.678 -16.159 -28.723 1.00 95.00 318 GLY A N 1
ATOM 2372 C CA . GLY A 1 318 ? 8.723 -15.788 -29.675 1.00 95.00 318 GLY A CA 1
ATOM 2373 C C . GLY A 1 318 ? 8.203 -15.183 -30.985 1.00 95.00 318 GLY A C 1
ATOM 2374 O O . GLY A 1 318 ? 8.922 -15.184 -31.984 1.00 95.00 318 GLY A O 1
ATOM 2375 N N . GLU A 1 319 ? 6.966 -14.678 -31.012 1.00 96.62 319 GLU A N 1
ATOM 2376 C CA . GLU A 1 319 ? 6.285 -14.259 -32.244 1.00 96.62 319 GLU A CA 1
ATOM 2377 C C . GLU A 1 319 ? 5.950 -12.762 -32.283 1.00 96.62 319 GLU A C 1
ATOM 2379 O O . GLU A 1 319 ? 5.649 -12.131 -31.267 1.00 96.62 319 GLU A O 1
ATOM 2384 N N . TYR A 1 320 ? 5.941 -12.191 -33.494 1.00 97.19 320 TYR A N 1
ATOM 2385 C CA . TYR A 1 320 ? 5.484 -10.822 -33.733 1.00 97.19 320 TYR A CA 1
ATOM 2386 C C . TYR A 1 320 ? 3.967 -10.783 -33.927 1.00 97.19 320 TYR A C 1
ATOM 2388 O O . TYR A 1 320 ? 3.453 -11.198 -34.970 1.00 97.19 320 TYR A O 1
ATOM 2396 N N . VAL A 1 321 ? 3.244 -10.211 -32.972 1.00 97.75 321 VAL A N 1
ATOM 2397 C CA . VAL A 1 321 ? 1.773 -10.254 -32.914 1.00 97.75 321 VAL A CA 1
ATOM 2398 C C . VAL A 1 321 ? 1.179 -8.858 -32.736 1.00 97.75 321 VAL A C 1
ATOM 2400 O O . VAL A 1 321 ? 1.892 -7.919 -32.374 1.00 97.75 321 VAL A O 1
ATOM 2403 N N . ASP A 1 322 ? -0.117 -8.707 -33.014 1.00 97.88 322 ASP A N 1
ATOM 2404 C CA . ASP A 1 322 ? -0.867 -7.577 -32.459 1.00 97.88 322 ASP A CA 1
ATOM 2405 C C . ASP A 1 322 ? -1.003 -7.816 -30.950 1.00 97.88 322 ASP A C 1
ATOM 2407 O O . ASP A 1 322 ? -1.583 -8.809 -30.510 1.00 97.88 322 ASP A O 1
ATOM 2411 N N . MET A 1 323 ? -0.395 -6.936 -30.154 1.00 97.56 323 MET A N 1
ATOM 2412 C CA . MET A 1 323 ? -0.304 -7.123 -28.707 1.00 97.56 323 MET A CA 1
ATOM 2413 C C . MET A 1 323 ? -1.672 -7.015 -28.031 1.00 97.56 323 MET A C 1
ATOM 2415 O O . MET A 1 323 ? -1.910 -7.694 -27.038 1.00 97.56 323 MET A O 1
ATOM 2419 N N . ILE A 1 324 ? -2.581 -6.195 -28.568 1.00 95.38 324 ILE A N 1
ATOM 2420 C CA . ILE A 1 324 ? -3.917 -6.012 -27.997 1.00 95.38 324 ILE A CA 1
ATOM 2421 C C . ILE A 1 324 ? -4.775 -7.240 -28.298 1.00 95.38 324 ILE A C 1
ATOM 2423 O O . ILE A 1 324 ? -5.396 -7.777 -27.382 1.00 95.38 324 ILE A O 1
ATOM 2427 N N . GLU A 1 325 ? -4.771 -7.722 -29.543 1.00 96.31 325 GLU A N 1
ATOM 2428 C CA . GLU A 1 325 ? -5.504 -8.940 -29.921 1.00 96.31 325 GLU A CA 1
ATOM 2429 C C . GLU A 1 325 ? -4.976 -10.180 -29.185 1.00 96.31 325 GLU A C 1
ATOM 2431 O O . GLU A 1 325 ? -5.757 -11.044 -28.790 1.00 96.31 325 GLU A O 1
ATOM 2436 N N . ALA A 1 326 ? -3.666 -10.241 -28.930 1.00 96.31 326 ALA A N 1
ATOM 2437 C CA . ALA A 1 326 ? -3.038 -11.297 -28.137 1.00 96.31 326 ALA A CA 1
ATOM 2438 C C . ALA A 1 326 ? -3.283 -11.170 -26.617 1.00 96.31 326 ALA A C 1
ATOM 2440 O O . ALA A 1 326 ? -2.841 -12.032 -25.857 1.00 96.31 326 ALA A O 1
ATOM 2441 N N . GLY A 1 327 ? -3.953 -10.107 -26.154 1.00 95.38 327 GLY A N 1
ATOM 2442 C CA . GLY A 1 327 ? -4.235 -9.865 -24.735 1.00 95.38 327 GLY A CA 1
ATOM 2443 C C . GLY A 1 327 ? -3.034 -9.381 -23.912 1.00 95.38 327 GLY A C 1
ATOM 2444 O O . GLY A 1 327 ? -3.098 -9.377 -22.684 1.00 95.38 327 GLY A O 1
ATOM 2445 N N . ILE A 1 328 ? -1.946 -8.960 -24.560 1.00 97.19 328 ILE A N 1
ATOM 2446 C CA . ILE A 1 328 ? -0.734 -8.441 -23.918 1.00 97.19 328 ILE A CA 1
ATOM 2447 C C . ILE A 1 328 ? -0.814 -6.915 -23.878 1.00 97.19 328 ILE A C 1
ATOM 2449 O O . ILE A 1 328 ? -0.366 -6.198 -24.777 1.00 97.19 328 ILE A O 1
ATOM 2453 N N . LEU A 1 329 ? -1.411 -6.416 -22.807 1.00 95.88 329 LEU A N 1
ATOM 2454 C CA . LEU A 1 329 ? -1.762 -5.013 -22.638 1.00 95.88 329 LEU A CA 1
ATOM 2455 C C . LEU A 1 329 ? -1.224 -4.462 -21.322 1.00 95.88 329 LEU A C 1
ATOM 2457 O O . LEU A 1 329 ? -1.246 -5.145 -20.302 1.00 95.88 329 LEU A O 1
ATOM 2461 N N . ASP A 1 330 ? -0.789 -3.205 -21.358 1.00 96.62 330 ASP A N 1
ATOM 2462 C CA . ASP A 1 330 ? -0.322 -2.469 -20.184 1.00 96.62 330 ASP A CA 1
ATOM 2463 C C . ASP A 1 330 ? -1.271 -1.293 -19.891 1.00 96.62 330 ASP A C 1
ATOM 2465 O O . ASP A 1 330 ? -1.701 -0.597 -20.820 1.00 96.62 330 ASP A O 1
ATOM 2469 N N . PRO A 1 331 ? -1.600 -1.003 -18.619 1.00 97.00 331 PRO A N 1
ATOM 2470 C CA . PRO A 1 331 ? -2.381 0.180 -18.271 1.00 97.00 331 PRO A CA 1
ATOM 2471 C C . PRO A 1 331 ? -1.636 1.470 -18.639 1.00 97.00 331 PRO A C 1
ATOM 2473 O O . PRO A 1 331 ? -0.497 1.680 -18.207 1.00 97.00 331 PRO A O 1
ATOM 2476 N N . PHE A 1 332 ? -2.289 2.394 -19.355 1.00 96.00 332 PHE A N 1
ATOM 2477 C CA . PHE A 1 332 ? -1.649 3.649 -19.777 1.00 96.00 332 PHE A CA 1
ATOM 2478 C C . PHE A 1 332 ? -1.122 4.459 -18.586 1.00 96.00 332 PHE A C 1
ATOM 2480 O O . PHE A 1 332 ? -0.015 5.001 -18.637 1.00 96.00 332 PHE A O 1
ATOM 2487 N N . LYS A 1 333 ? -1.889 4.494 -17.486 1.00 93.88 333 LYS A N 1
ATOM 2488 C CA . LYS A 1 333 ? -1.500 5.174 -16.243 1.00 93.88 333 LYS A CA 1
ATOM 2489 C C . LYS A 1 333 ? -0.144 4.691 -15.734 1.00 93.88 333 LYS A C 1
ATOM 2491 O O . LYS A 1 333 ? 0.694 5.520 -15.407 1.00 93.88 333 LYS A O 1
ATOM 2496 N N . VAL A 1 334 ? 0.088 3.378 -15.723 1.00 96.12 334 VAL A N 1
ATOM 2497 C CA . VAL A 1 334 ? 1.328 2.780 -15.207 1.00 96.12 334 VAL A CA 1
ATOM 2498 C C . VAL A 1 334 ? 2.516 3.163 -16.088 1.00 96.12 334 VAL A C 1
ATOM 2500 O O . VAL A 1 334 ? 3.520 3.648 -15.574 1.00 96.12 334 VAL A O 1
ATOM 2503 N N . VAL A 1 335 ? 2.383 3.036 -17.414 1.00 96.12 335 VAL A N 1
ATOM 2504 C CA . VAL A 1 335 ? 3.454 3.388 -18.364 1.00 96.12 335 VAL A CA 1
ATOM 2505 C C . VAL A 1 335 ? 3.816 4.873 -18.268 1.00 96.12 335 VAL A C 1
ATOM 2507 O O . VAL A 1 335 ? 4.993 5.230 -18.210 1.00 96.12 335 VAL A O 1
ATOM 2510 N N . ARG A 1 336 ? 2.808 5.754 -18.215 1.00 95.44 336 ARG A N 1
ATOM 2511 C CA . ARG A 1 336 ? 3.010 7.201 -18.083 1.00 95.44 336 ARG A CA 1
ATOM 2512 C C . ARG A 1 336 ? 3.665 7.557 -16.750 1.00 95.44 336 ARG A C 1
ATOM 2514 O O . ARG A 1 336 ? 4.641 8.299 -16.755 1.00 95.44 336 ARG A O 1
ATOM 2521 N N . THR A 1 337 ? 3.123 7.073 -15.633 1.00 94.62 337 THR A N 1
ATOM 2522 C CA . THR A 1 337 ? 3.648 7.378 -14.295 1.00 94.62 337 THR A CA 1
ATOM 2523 C C . THR A 1 337 ? 5.081 6.879 -14.156 1.00 94.62 337 THR A C 1
ATOM 2525 O O . THR A 1 337 ? 5.947 7.663 -13.789 1.00 94.62 337 THR A O 1
ATOM 2528 N N . GLY A 1 338 ? 5.366 5.641 -14.573 1.00 95.56 338 GLY A N 1
ATOM 2529 C CA . GLY A 1 338 ? 6.724 5.097 -14.546 1.00 95.56 338 GLY A CA 1
ATOM 2530 C C . GLY A 1 338 ? 7.722 5.934 -15.352 1.00 95.56 338 GLY A C 1
ATOM 2531 O O . GLY A 1 338 ? 8.823 6.202 -14.876 1.00 95.56 338 GLY A O 1
ATOM 2532 N N . LEU A 1 339 ? 7.337 6.409 -16.544 1.00 94.31 339 LEU A N 1
ATOM 2533 C CA . LEU A 1 339 ? 8.191 7.283 -17.355 1.00 94.31 339 LEU A CA 1
ATOM 2534 C C . LEU A 1 339 ? 8.426 8.650 -16.693 1.00 94.31 339 LEU A C 1
ATOM 2536 O O . LEU A 1 339 ? 9.557 9.138 -16.684 1.00 94.31 339 LEU A O 1
ATOM 2540 N N . VAL A 1 340 ? 7.373 9.266 -16.149 1.00 94.75 340 VAL A N 1
ATOM 2541 C CA . VAL A 1 340 ? 7.455 10.575 -15.486 1.00 94.75 340 VAL A CA 1
ATOM 2542 C C . VAL A 1 340 ? 8.328 10.491 -14.237 1.00 94.75 340 VAL A C 1
ATOM 2544 O O . VAL A 1 340 ? 9.262 11.280 -14.113 1.00 94.75 340 VAL A O 1
ATOM 2547 N N . ASP A 1 341 ? 8.101 9.506 -13.371 1.00 95.06 341 ASP A N 1
ATOM 2548 C CA . ASP A 1 341 ? 8.850 9.339 -12.123 1.00 95.06 341 ASP A CA 1
ATOM 2549 C C . ASP A 1 341 ? 10.331 9.048 -12.397 1.00 95.06 341 ASP A C 1
ATOM 2551 O O . ASP A 1 341 ? 11.211 9.695 -11.821 1.00 95.06 341 ASP A O 1
ATOM 2555 N N . ALA A 1 342 ? 10.622 8.151 -13.349 1.00 95.31 342 ALA A N 1
ATOM 2556 C CA . ALA A 1 342 ? 11.991 7.866 -13.773 1.00 95.31 342 ALA A CA 1
ATOM 2557 C C . ALA A 1 342 ? 12.688 9.120 -14.322 1.00 95.31 342 ALA A C 1
ATOM 2559 O O . ALA A 1 342 ? 13.835 9.393 -13.968 1.00 95.31 342 ALA A O 1
ATOM 2560 N N . SER A 1 343 ? 11.995 9.911 -15.151 1.00 93.00 343 SER A N 1
ATOM 2561 C CA . SER A 1 343 ? 12.541 11.167 -15.678 1.00 93.00 343 SER A CA 1
ATOM 2562 C C . SER A 1 343 ? 12.772 12.215 -14.583 1.00 93.00 343 SER A C 1
ATOM 2564 O O . SER A 1 343 ? 13.780 12.920 -14.618 1.00 93.00 343 SER A O 1
ATOM 2566 N N . GLY A 1 344 ? 11.894 12.271 -13.575 1.00 93.25 344 GLY A N 1
ATOM 2567 C CA . GLY A 1 344 ? 12.018 13.162 -12.426 1.00 93.25 344 GLY A CA 1
ATOM 2568 C C . GLY A 1 344 ? 13.278 12.863 -11.620 1.00 93.25 344 GLY A C 1
ATOM 2569 O O . GLY A 1 344 ? 14.121 13.744 -11.451 1.00 93.25 344 GLY A O 1
ATOM 2570 N N . VAL A 1 345 ? 13.466 11.606 -11.208 1.00 94.25 345 VAL A N 1
ATOM 2571 C CA . VAL A 1 345 ? 14.664 11.179 -10.466 1.00 94.25 345 VAL A CA 1
ATOM 2572 C C . VAL A 1 345 ? 15.933 11.365 -11.302 1.00 94.25 345 VAL A C 1
ATOM 2574 O O . VAL A 1 345 ? 16.920 11.909 -10.806 1.00 94.25 345 VAL A O 1
ATOM 2577 N N . ALA A 1 346 ? 15.910 10.976 -12.581 1.00 93.81 346 ALA A N 1
ATOM 2578 C CA . ALA A 1 346 ? 17.061 11.125 -13.470 1.00 93.81 346 ALA A CA 1
ATOM 2579 C C . ALA A 1 346 ? 17.462 12.593 -13.681 1.00 93.81 346 ALA A C 1
ATOM 2581 O O . ALA A 1 346 ? 18.651 12.886 -13.761 1.00 93.81 346 ALA A O 1
ATOM 2582 N N . SER A 1 347 ? 16.500 13.521 -13.738 1.00 91.00 347 SER A N 1
ATOM 2583 C CA . SER A 1 347 ? 16.789 14.955 -13.871 1.00 91.00 347 SER A CA 1
ATOM 2584 C C . SER A 1 347 ? 17.498 15.521 -12.635 1.00 91.00 347 SER A C 1
ATOM 2586 O O . SER A 1 347 ? 18.463 16.272 -12.766 1.00 91.00 347 SER A O 1
ATOM 2588 N N . LEU A 1 348 ? 17.089 15.098 -11.434 1.00 91.25 348 LEU A N 1
ATOM 2589 C CA . LEU A 1 348 ? 17.745 15.486 -10.184 1.00 91.25 348 LEU A CA 1
ATOM 2590 C C . LEU A 1 348 ? 19.171 14.929 -10.119 1.00 91.25 348 LEU A C 1
ATOM 2592 O O . LEU A 1 348 ? 20.118 15.683 -9.908 1.00 91.25 348 LEU A O 1
ATOM 2596 N N . LEU A 1 349 ? 19.345 13.631 -10.387 1.00 92.19 349 LEU A N 1
ATOM 2597 C CA . LEU A 1 349 ? 20.666 12.997 -10.396 1.00 92.19 349 LEU A CA 1
ATOM 2598 C C . LEU A 1 349 ? 21.587 13.588 -11.470 1.00 92.19 349 LEU A C 1
ATOM 2600 O O . LEU A 1 349 ? 22.747 13.869 -11.193 1.00 92.19 349 LEU A O 1
ATOM 2604 N N . GLY A 1 350 ? 21.070 13.833 -12.675 1.00 90.38 350 GLY A N 1
ATOM 2605 C CA . GLY A 1 350 ? 21.842 14.385 -13.790 1.00 90.38 350 GLY A CA 1
ATOM 2606 C C . GLY A 1 350 ? 22.312 15.827 -13.583 1.00 90.38 350 GLY A C 1
ATOM 2607 O O . GLY A 1 350 ? 23.230 16.263 -14.268 1.00 90.38 350 GLY A O 1
ATOM 2608 N N . THR A 1 351 ? 21.706 16.561 -12.646 1.00 92.69 351 THR A N 1
ATOM 2609 C CA . THR A 1 351 ? 22.112 17.929 -12.264 1.00 92.69 351 THR A CA 1
ATOM 2610 C C . THR A 1 351 ? 22.913 17.975 -10.962 1.00 92.69 351 THR A C 1
ATOM 2612 O O . THR A 1 351 ? 23.309 19.052 -10.515 1.00 92.69 351 THR A O 1
ATOM 2615 N N . THR A 1 352 ? 23.152 16.821 -10.335 1.00 93.31 352 THR A N 1
ATOM 2616 C CA . THR A 1 352 ? 23.875 16.744 -9.067 1.00 93.31 352 THR A CA 1
ATOM 2617 C C . THR A 1 352 ? 25.377 16.869 -9.315 1.00 93.31 352 THR A C 1
ATOM 2619 O O . THR A 1 352 ? 26.018 15.919 -9.747 1.00 93.31 352 THR A O 1
ATOM 2622 N N . GLU A 1 353 ? 25.943 18.034 -9.001 1.00 95.31 353 GLU A N 1
ATOM 2623 C CA . GLU A 1 353 ? 27.397 18.268 -9.044 1.00 95.31 353 GLU A CA 1
ATOM 2624 C C . GLU A 1 353 ? 28.085 17.857 -7.731 1.00 95.31 353 GLU A C 1
ATOM 2626 O O . GLU A 1 353 ? 29.219 17.387 -7.716 1.00 95.31 353 GLU A O 1
ATOM 2631 N N . VAL A 1 354 ? 27.389 18.032 -6.602 1.00 94.44 354 VAL A N 1
ATOM 2632 C CA . VAL A 1 354 ? 27.921 17.782 -5.257 1.00 94.44 354 VAL A CA 1
ATOM 2633 C C . VAL A 1 354 ? 26.879 17.050 -4.421 1.00 94.44 354 VAL A C 1
ATOM 2635 O O . VAL A 1 354 ? 25.730 17.479 -4.336 1.00 94.44 354 VAL A O 1
ATOM 2638 N N . ALA A 1 355 ? 27.303 15.981 -3.749 1.00 92.19 355 ALA A N 1
ATOM 2639 C CA . ALA A 1 355 ? 26.535 15.300 -2.714 1.00 92.19 355 ALA A CA 1
ATOM 2640 C C . ALA A 1 355 ? 27.271 15.427 -1.373 1.00 92.19 355 ALA A C 1
ATOM 2642 O O . ALA A 1 355 ? 28.437 15.049 -1.260 1.00 92.19 355 ALA A O 1
ATOM 2643 N N . ILE A 1 356 ? 26.592 15.966 -0.359 1.00 91.12 356 ILE A N 1
ATOM 2644 C CA . ILE A 1 356 ? 27.084 15.987 1.021 1.00 91.12 356 ILE A CA 1
ATOM 2645 C C . ILE A 1 356 ? 26.464 14.790 1.726 1.00 91.12 356 ILE A C 1
ATOM 2647 O O . ILE A 1 356 ? 25.243 14.675 1.804 1.00 91.12 356 ILE A O 1
ATOM 2651 N N . VAL A 1 357 ? 27.313 13.905 2.224 1.00 90.88 357 VAL A N 1
ATOM 2652 C CA . VAL A 1 357 ? 26.906 12.733 2.996 1.00 90.88 357 VAL A CA 1
ATOM 2653 C C . VAL A 1 357 ? 27.352 12.913 4.439 1.00 90.88 357 VAL A C 1
ATOM 2655 O O . VAL A 1 357 ? 28.366 13.567 4.699 1.00 90.88 357 VAL A O 1
ATOM 2658 N N . GLU A 1 358 ? 26.603 12.346 5.380 1.00 82.44 358 GLU A N 1
ATOM 2659 C CA . GLU A 1 358 ? 27.080 12.242 6.755 1.00 82.44 358 GLU A CA 1
ATOM 2660 C C . GLU A 1 358 ? 28.350 11.387 6.764 1.00 82.44 358 GLU A C 1
ATOM 2662 O O . GLU A 1 358 ? 28.373 10.260 6.264 1.00 82.44 358 GLU A O 1
ATOM 2667 N N . GLY A 1 359 ? 29.438 11.959 7.278 1.00 77.75 359 GLY A N 1
ATOM 2668 C CA . GLY A 1 359 ? 30.640 11.191 7.563 1.00 77.75 359 GLY A CA 1
ATOM 2669 C C . GLY A 1 359 ? 30.393 10.260 8.745 1.00 77.75 359 GLY A C 1
ATOM 2670 O O . GLY A 1 359 ? 29.501 10.499 9.555 1.00 77.75 359 GLY A O 1
ATOM 2671 N N . GLU A 1 360 ? 31.210 9.216 8.878 1.00 70.75 360 GLU A N 1
ATOM 2672 C CA . GLU A 1 360 ? 31.231 8.432 10.112 1.00 70.75 360 GLU A CA 1
ATOM 2673 C C . GLU A 1 360 ? 31.444 9.372 11.306 1.00 70.75 360 GLU A C 1
ATOM 2675 O O . GLU A 1 360 ? 32.384 10.178 11.304 1.00 70.75 360 GLU A O 1
ATOM 2680 N N . ASP A 1 361 ? 30.574 9.272 12.314 1.00 65.31 361 ASP A N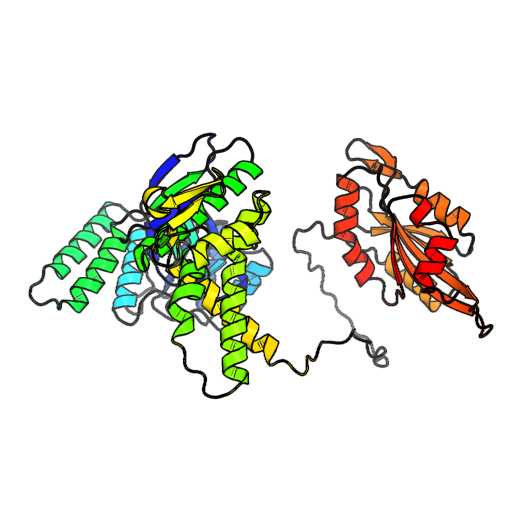 1
ATOM 2681 C CA . ASP A 1 361 ? 30.700 10.017 13.561 1.00 65.31 361 ASP A CA 1
ATOM 2682 C C . ASP A 1 361 ? 32.057 9.690 14.195 1.00 65.31 361 ASP A C 1
ATOM 2684 O O . ASP A 1 361 ? 32.244 8.682 14.883 1.00 65.31 361 ASP A O 1
ATOM 2688 N N . LYS A 1 362 ? 33.035 10.576 13.998 1.00 52.34 362 LYS A N 1
ATOM 2689 C CA . LYS A 1 362 ? 34.185 10.659 14.892 1.00 52.34 362 LYS A CA 1
ATOM 2690 C C . LYS A 1 362 ? 33.652 11.260 16.177 1.00 52.34 362 LYS A C 1
ATOM 2692 O O . LYS A 1 362 ? 33.742 12.469 16.371 1.00 52.34 362 LYS A O 1
ATOM 2697 N N . SER A 1 363 ? 33.049 10.415 17.012 1.00 48.06 363 SER A N 1
ATOM 2698 C CA . SER A 1 363 ? 32.544 10.796 18.324 1.00 48.06 363 SER A CA 1
ATOM 2699 C C . SER A 1 363 ? 33.577 11.689 19.003 1.00 48.06 363 SER A C 1
ATOM 2701 O O . SER A 1 363 ? 34.706 11.254 19.263 1.00 48.06 363 SER A O 1
ATOM 2703 N N . ALA A 1 364 ? 33.191 12.944 19.241 1.00 45.16 364 ALA A N 1
ATOM 2704 C CA . ALA A 1 364 ? 33.902 13.840 20.129 1.00 45.16 364 ALA A CA 1
ATOM 2705 C C . ALA A 1 364 ? 34.222 13.063 21.412 1.00 45.16 364 ALA A C 1
ATOM 2707 O O . ALA A 1 364 ? 33.362 12.354 21.942 1.00 45.16 364 ALA A O 1
ATOM 2708 N N . GLY A 1 365 ? 35.477 13.139 21.862 1.00 48.59 365 GLY A N 1
ATOM 2709 C CA . GLY A 1 365 ? 35.893 12.499 23.106 1.00 48.59 365 GLY A CA 1
ATOM 2710 C C . GLY A 1 365 ? 34.922 12.853 24.240 1.00 48.59 365 GLY A C 1
ATOM 2711 O O . GLY A 1 365 ? 34.339 13.941 24.205 1.00 48.59 365 GLY A O 1
ATOM 2712 N N . PRO A 1 366 ? 34.719 11.959 25.224 1.00 45.34 366 PRO A N 1
ATOM 2713 C CA . PRO A 1 366 ? 33.776 12.199 26.307 1.00 45.34 366 PRO A CA 1
ATOM 2714 C C . PRO A 1 366 ? 34.000 13.595 26.909 1.00 45.34 366 PRO A C 1
ATOM 2716 O O . PRO A 1 366 ? 35.134 13.900 27.295 1.00 45.34 366 PRO A O 1
ATOM 2719 N N . PRO A 1 367 ? 32.966 14.455 26.980 1.00 42.56 367 PRO A N 1
ATOM 2720 C CA . PRO A 1 367 ? 33.048 15.698 27.727 1.00 42.56 367 PRO A CA 1
ATOM 2721 C C . PRO A 1 367 ? 33.501 15.391 29.155 1.00 42.56 367 PRO A C 1
ATOM 2723 O O . PRO A 1 367 ? 33.003 14.455 29.784 1.00 42.56 367 PRO A O 1
ATOM 2726 N N . GLY A 1 368 ? 34.484 16.159 29.629 1.00 42.09 368 GLY A N 1
ATOM 2727 C CA . GLY A 1 368 ? 35.078 16.017 30.953 1.00 42.09 368 GLY A CA 1
ATOM 2728 C C . GLY A 1 368 ? 34.024 15.906 32.053 1.00 42.09 368 GLY A C 1
ATOM 2729 O O . GLY A 1 368 ? 32.997 16.582 32.030 1.00 42.09 368 GLY A O 1
ATOM 2730 N N . GLY A 1 369 ? 34.296 15.006 32.997 1.00 43.09 369 GLY A N 1
ATOM 2731 C CA . GLY A 1 369 ? 33.359 14.593 34.026 1.00 43.09 369 GLY A CA 1
ATOM 2732 C C . GLY A 1 369 ? 32.800 15.736 34.866 1.00 43.09 369 GLY A C 1
ATOM 2733 O O . GLY A 1 369 ? 33.519 16.635 35.300 1.00 43.09 369 GLY A O 1
ATOM 2734 N N . MET A 1 370 ? 31.514 15.619 35.183 1.00 32.62 370 MET A N 1
ATOM 2735 C CA . MET A 1 370 ? 30.922 16.319 36.308 1.00 32.62 370 MET A CA 1
ATOM 2736 C C . MET A 1 370 ? 29.857 15.436 36.964 1.00 32.62 370 MET A C 1
ATOM 2738 O O . MET A 1 370 ? 28.810 15.179 36.386 1.00 32.62 370 MET A O 1
ATOM 2742 N N . GLY A 1 371 ? 30.204 14.949 38.160 1.00 32.44 371 GLY A N 1
ATOM 2743 C CA . GLY A 1 371 ? 29.366 14.962 39.365 1.00 32.44 371 GLY A CA 1
ATOM 2744 C C . GLY A 1 371 ? 28.053 14.179 39.360 1.00 32.44 371 GLY A C 1
ATOM 2745 O O . GLY A 1 371 ? 27.100 14.541 38.687 1.00 32.44 371 GLY A O 1
ATOM 2746 N N . GLY A 1 372 ? 27.994 13.150 40.209 1.00 33.00 372 GLY A N 1
ATOM 2747 C CA . GLY A 1 372 ? 26.848 12.260 40.382 1.00 33.00 372 GLY A CA 1
ATOM 2748 C C . GLY A 1 372 ? 25.568 12.867 40.972 1.00 33.00 372 GLY A C 1
ATOM 2749 O O . GLY A 1 372 ? 25.589 13.883 41.655 1.00 33.00 372 GLY A O 1
ATOM 2750 N N . MET A 1 373 ? 24.472 12.143 40.737 1.00 29.09 373 MET A N 1
ATOM 2751 C CA . MET A 1 373 ? 23.265 11.915 41.560 1.00 29.09 373 MET A CA 1
ATOM 2752 C C . MET A 1 373 ? 22.271 11.261 40.585 1.00 29.09 373 MET A C 1
ATOM 2754 O O . MET A 1 373 ? 21.940 11.845 39.566 1.00 29.09 373 MET A O 1
ATOM 2758 N N . GLY A 1 374 ? 21.914 9.985 40.697 1.00 28.97 374 GLY A N 1
ATOM 2759 C CA . GLY A 1 374 ? 21.199 9.392 41.818 1.00 28.97 374 GLY A CA 1
ATOM 2760 C C . GLY A 1 374 ? 19.724 9.268 41.418 1.00 28.97 374 GLY A C 1
ATOM 2761 O O . GLY A 1 374 ? 19.054 10.279 41.261 1.00 28.97 374 GLY A O 1
ATOM 2762 N N . GLY A 1 375 ? 19.227 8.038 41.262 1.00 30.34 375 GLY A N 1
ATOM 2763 C CA . GLY A 1 375 ? 17.794 7.758 41.108 1.00 30.34 375 GLY A CA 1
ATOM 2764 C C . GLY A 1 375 ? 17.454 6.963 39.854 1.00 30.34 375 GLY A C 1
ATOM 2765 O O . GLY A 1 375 ? 17.757 7.372 38.742 1.00 30.34 375 GLY A O 1
ATOM 2766 N N . GLY A 1 376 ? 16.868 5.787 40.067 1.00 35.84 376 GLY A N 1
ATOM 2767 C CA . GLY A 1 376 ? 16.673 4.766 39.054 1.00 35.84 376 GLY A CA 1
ATOM 2768 C C . GLY A 1 376 ? 15.522 5.022 38.093 1.00 35.84 376 GLY A C 1
ATOM 2769 O O . GLY A 1 376 ? 14.587 5.762 38.380 1.00 35.84 376 GLY A O 1
ATOM 2770 N N . MET A 1 377 ? 15.557 4.302 36.978 1.00 31.56 377 MET A N 1
ATOM 2771 C CA . MET A 1 377 ? 14.355 3.955 36.242 1.00 31.56 377 MET A CA 1
ATOM 2772 C C . MET A 1 377 ? 14.625 2.684 35.447 1.00 31.56 377 MET A C 1
ATOM 2774 O O . MET A 1 377 ? 15.553 2.606 34.644 1.00 31.56 377 MET A O 1
ATOM 2778 N N . GLY A 1 378 ? 13.855 1.653 35.781 1.00 29.20 378 GLY A N 1
ATOM 2779 C CA . GLY A 1 378 ? 13.947 0.338 35.185 1.00 29.20 378 GLY A CA 1
ATOM 2780 C C . GLY A 1 378 ? 13.449 0.319 33.745 1.00 29.20 378 GLY A C 1
ATOM 2781 O O . GLY A 1 378 ? 12.478 0.980 33.391 1.00 29.20 378 GLY A O 1
ATOM 2782 N N . GLY A 1 379 ? 14.120 -0.521 32.961 1.00 31.50 379 GLY A N 1
ATOM 2783 C CA . GLY A 1 379 ? 13.467 -1.524 32.128 1.00 31.50 379 GLY A CA 1
ATOM 2784 C C . GLY A 1 379 ? 12.539 -1.004 31.042 1.00 31.50 379 GLY A C 1
ATOM 2785 O O . GLY A 1 379 ? 11.326 -1.161 31.142 1.00 31.50 379 GLY A O 1
ATOM 2786 N N . MET A 1 380 ? 13.120 -0.502 29.954 1.00 32.00 380 MET A N 1
ATOM 2787 C CA . MET A 1 380 ? 12.427 -0.376 28.674 1.00 32.00 380 MET A CA 1
ATOM 2788 C C . MET A 1 380 ? 12.958 -1.454 27.718 1.00 32.00 380 MET A C 1
ATOM 2790 O O . MET A 1 380 ? 13.965 -1.276 27.040 1.00 32.00 380 MET A O 1
ATOM 2794 N N . GLY A 1 381 ? 12.284 -2.606 27.716 1.00 27.20 381 GLY A N 1
ATOM 2795 C CA . GLY A 1 381 ? 12.275 -3.577 26.619 1.00 27.20 381 GLY A CA 1
ATOM 2796 C C . GLY A 1 381 ? 10.853 -3.625 26.048 1.00 27.20 381 GLY A C 1
ATOM 2797 O O . GLY A 1 381 ? 9.898 -3.411 26.783 1.00 27.20 381 GLY A O 1
ATOM 2798 N N . GLY A 1 382 ? 10.599 -3.853 24.768 1.00 29.42 382 GLY A N 1
ATOM 2799 C CA . GLY A 1 382 ? 11.459 -4.154 23.638 1.00 29.42 382 GLY A CA 1
ATOM 2800 C C . GLY A 1 382 ? 10.560 -4.370 22.412 1.00 29.42 382 GLY A C 1
ATOM 2801 O O . GLY A 1 382 ? 9.418 -4.805 22.549 1.00 29.42 382 GLY A O 1
ATOM 2802 N N . MET A 1 383 ? 11.063 -4.061 21.217 1.00 32.88 383 MET A N 1
ATOM 2803 C CA . MET A 1 383 ? 10.504 -4.565 19.961 1.00 32.88 383 MET A CA 1
ATOM 2804 C C . MET A 1 383 ? 10.887 -6.039 19.799 1.00 32.88 383 MET A C 1
ATOM 2806 O O . MET A 1 383 ? 12.062 -6.376 19.869 1.00 32.88 383 MET A O 1
ATOM 2810 N N . GLY A 1 384 ? 9.909 -6.906 19.542 1.00 28.81 384 GLY A N 1
ATOM 2811 C CA . GLY A 1 384 ? 10.090 -8.343 19.321 1.00 28.81 384 GLY A CA 1
ATOM 2812 C C . GLY A 1 384 ? 10.734 -8.722 17.981 1.00 28.81 384 GLY A C 1
ATOM 2813 O O . GLY A 1 384 ? 10.146 -9.482 17.221 1.00 28.81 384 GLY A O 1
ATOM 2814 N N . GLY A 1 385 ? 11.960 -8.264 17.716 1.00 35.44 385 GLY A N 1
ATOM 2815 C CA . GLY A 1 385 ? 12.977 -9.223 17.277 1.00 35.44 385 GLY A CA 1
ATOM 2816 C C . GLY A 1 385 ? 13.382 -10.049 18.502 1.00 35.44 385 GLY A C 1
ATOM 2817 O O . GLY A 1 385 ? 13.082 -9.647 19.627 1.00 35.44 385 GLY A O 1
ATOM 2818 N N . MET A 1 386 ? 14.066 -11.185 18.363 1.00 44.53 386 MET A N 1
ATOM 2819 C CA . MET A 1 386 ? 14.856 -11.654 19.509 1.00 44.53 386 MET A CA 1
ATOM 2820 C C . MET A 1 386 ? 15.865 -10.538 19.816 1.00 44.53 386 MET A C 1
ATOM 2822 O O . MET A 1 386 ? 16.898 -10.453 19.160 1.00 44.53 386 MET A O 1
ATOM 2826 N N . ILE A 1 387 ? 15.537 -9.619 20.738 1.00 55.94 387 ILE A N 1
ATOM 2827 C CA . ILE A 1 387 ? 16.499 -8.656 21.268 1.00 55.94 387 ILE A CA 1
ATOM 2828 C C . ILE A 1 387 ? 17.420 -9.499 22.117 1.00 55.94 387 ILE A C 1
ATOM 2830 O O . ILE A 1 387 ? 17.168 -9.743 23.296 1.00 55.94 387 ILE A O 1
ATOM 2834 N N . VAL A 1 388 ? 18.456 -9.999 21.466 1.00 74.31 388 VAL A N 1
ATOM 2835 C CA . VAL A 1 388 ? 19.564 -10.602 22.160 1.00 74.31 388 VAL A CA 1
ATOM 2836 C C . VAL A 1 388 ? 20.275 -9.463 22.880 1.00 74.31 388 VAL A C 1
ATOM 2838 O O . VAL A 1 388 ? 20.811 -8.550 22.249 1.00 74.31 388 VAL A O 1
ATOM 2841 N N . GLN A 1 389 ? 20.202 -9.471 24.205 1.00 87.50 389 GLN A N 1
ATOM 2842 C CA . GLN A 1 389 ? 20.878 -8.487 25.040 1.00 87.50 389 GLN A CA 1
ATOM 2843 C C . GLN A 1 389 ? 22.379 -8.772 25.050 1.00 87.50 389 GLN A C 1
ATOM 2845 O O . GLN A 1 389 ? 22.803 -9.909 24.889 1.00 87.50 389 GLN A O 1
ATOM 2850 N N . VAL A 1 390 ? 23.203 -7.747 25.228 1.00 90.50 390 VAL A N 1
ATOM 2851 C CA . VAL A 1 390 ? 24.647 -7.927 25.407 1.00 90.50 390 VAL A CA 1
ATOM 2852 C C . VAL A 1 390 ? 24.927 -7.827 26.896 1.00 90.50 390 VAL A C 1
ATOM 2854 O O . VAL A 1 390 ? 24.624 -6.795 27.499 1.00 90.50 390 VAL A O 1
ATOM 2857 N N . SER A 1 391 ? 25.499 -8.878 27.484 1.00 93.50 391 SER A N 1
ATOM 2858 C CA . SER A 1 391 ? 25.885 -8.854 28.895 1.00 93.50 391 SER A CA 1
ATOM 2859 C C . SER A 1 391 ? 26.854 -7.699 29.155 1.00 93.50 391 SER A C 1
ATOM 2861 O O . SER A 1 391 ? 27.777 -7.455 28.370 1.00 93.50 391 SER A O 1
ATOM 2863 N N . GLN A 1 392 ? 26.688 -7.004 30.285 1.00 89.75 392 GLN A N 1
ATOM 2864 C CA . GLN A 1 392 ? 27.614 -5.941 30.694 1.00 89.75 392 GLN A CA 1
ATOM 2865 C C . GLN A 1 392 ? 29.054 -6.449 30.845 1.00 89.75 392 GLN A C 1
ATOM 2867 O O . GLN A 1 392 ? 29.994 -5.684 30.630 1.00 89.75 392 GLN A O 1
ATOM 2872 N N . GLU A 1 393 ? 29.237 -7.741 31.133 1.00 91.94 393 GLU A N 1
ATOM 2873 C CA . GLU A 1 393 ? 30.554 -8.378 31.176 1.00 91.94 393 GLU A CA 1
ATOM 2874 C C . GLU A 1 393 ? 31.267 -8.318 29.818 1.00 91.94 393 GLU A C 1
ATOM 2876 O O . GLU A 1 393 ? 32.470 -8.066 29.767 1.00 91.94 393 GLU A O 1
ATOM 2881 N N . CYS A 1 394 ? 30.533 -8.455 28.706 1.00 92.94 394 CYS A N 1
ATOM 2882 C CA . CYS A 1 394 ? 31.108 -8.365 27.362 1.00 92.94 394 CYS A CA 1
ATOM 2883 C C . CYS A 1 394 ? 31.730 -6.989 27.104 1.00 92.94 394 CYS A C 1
ATOM 2885 O O . CYS A 1 394 ? 32.819 -6.892 26.537 1.00 92.94 394 CYS A O 1
ATOM 2887 N N . VAL A 1 395 ? 31.037 -5.934 27.542 1.00 92.25 395 VAL A N 1
ATOM 2888 C CA . VAL A 1 395 ? 31.491 -4.543 27.415 1.00 92.25 395 VAL A CA 1
ATOM 2889 C C . VAL A 1 395 ? 32.662 -4.275 28.358 1.00 92.25 395 VAL A C 1
ATOM 2891 O O . VAL A 1 395 ? 33.637 -3.646 27.951 1.00 92.25 395 VAL A O 1
ATOM 2894 N N . ALA A 1 396 ? 32.605 -4.784 29.592 1.00 90.62 396 ALA A N 1
ATOM 2895 C CA . ALA A 1 396 ? 33.692 -4.658 30.560 1.00 90.62 396 ALA A CA 1
ATOM 2896 C C . ALA A 1 396 ? 34.989 -5.302 30.043 1.00 90.62 396 ALA A C 1
ATOM 2898 O O . ALA A 1 396 ? 36.004 -4.619 29.940 1.00 90.62 396 ALA A O 1
ATOM 2899 N N . LYS A 1 397 ? 34.939 -6.566 29.599 1.00 91.50 397 LYS A N 1
ATOM 2900 C CA . LYS A 1 397 ? 36.108 -7.275 29.052 1.00 91.50 397 LYS A CA 1
ATOM 2901 C C . LYS A 1 397 ? 36.660 -6.623 27.791 1.00 91.50 397 LYS A C 1
ATOM 2903 O O . LYS A 1 397 ? 37.872 -6.556 27.615 1.00 91.50 397 LYS A O 1
ATOM 2908 N N . PHE A 1 398 ? 35.794 -6.105 26.924 1.00 93.50 398 PHE A N 1
ATOM 2909 C CA . PHE A 1 398 ? 36.243 -5.362 25.749 1.00 93.50 398 PHE A CA 1
ATOM 2910 C C . PHE A 1 398 ? 36.954 -4.057 26.124 1.00 93.50 398 PHE A C 1
ATOM 2912 O O . PHE A 1 398 ? 37.974 -3.718 25.526 1.00 93.50 398 PHE A O 1
ATOM 2919 N N . ASN A 1 399 ? 36.455 -3.339 27.133 1.00 89.69 399 ASN A N 1
ATOM 2920 C CA . ASN A 1 399 ? 37.140 -2.160 27.653 1.00 89.69 399 ASN A CA 1
ATOM 2921 C C . ASN A 1 399 ? 38.494 -2.526 28.278 1.00 89.69 399 ASN A C 1
ATOM 2923 O O . ASN A 1 399 ? 39.453 -1.787 28.064 1.00 89.69 399 ASN A O 1
ATOM 2927 N N . ASP A 1 400 ? 38.605 -3.672 28.957 1.00 88.06 400 ASP A N 1
ATOM 2928 C CA . ASP A 1 400 ? 39.883 -4.184 29.473 1.00 88.06 400 ASP A CA 1
ATOM 2929 C C . ASP A 1 400 ? 40.874 -4.488 28.335 1.00 88.06 400 ASP A C 1
ATOM 2931 O O . ASP A 1 400 ? 42.030 -4.065 28.394 1.00 88.06 400 ASP A O 1
ATOM 2935 N N . LEU A 1 401 ? 40.420 -5.140 27.258 1.00 88.81 401 LEU A N 1
ATOM 2936 C CA . LEU A 1 401 ? 41.226 -5.383 26.052 1.00 88.81 401 LEU A CA 1
ATOM 2937 C C . LEU A 1 401 ? 41.688 -4.062 25.414 1.00 88.81 401 LEU A C 1
ATOM 2939 O O . LEU A 1 401 ? 42.861 -3.902 25.082 1.00 88.81 401 LEU A O 1
ATOM 2943 N N . LYS A 1 402 ? 40.785 -3.083 25.290 1.00 86.44 402 LYS A N 1
ATOM 2944 C CA . LYS A 1 402 ? 41.046 -1.794 24.633 1.00 86.44 402 LYS A CA 1
ATOM 2945 C C . LYS A 1 402 ? 41.950 -0.857 25.444 1.00 86.44 402 LYS A C 1
ATOM 2947 O O . LYS A 1 402 ? 42.809 -0.193 24.867 1.00 86.44 402 LYS A O 1
ATOM 2952 N N . LEU A 1 403 ? 41.713 -0.735 26.752 1.00 81.62 403 LEU A N 1
ATOM 2953 C CA . LEU A 1 403 ? 42.374 0.243 27.629 1.00 81.62 403 LEU A CA 1
ATOM 2954 C C . LEU A 1 403 ? 43.521 -0.372 28.429 1.00 81.62 403 LEU A C 1
ATOM 2956 O O . LEU A 1 403 ? 44.561 0.262 28.590 1.00 81.62 403 LEU A O 1
ATOM 2960 N N . GLY A 1 404 ? 43.323 -1.588 28.938 1.00 63.44 404 GLY A N 1
ATOM 2961 C CA . GLY A 1 404 ? 44.283 -2.280 29.793 1.00 63.44 404 GLY A CA 1
ATOM 2962 C C . GLY A 1 404 ? 45.397 -2.985 29.021 1.00 63.44 404 GLY A C 1
ATOM 2963 O O . GLY A 1 404 ? 46.469 -3.188 29.583 1.00 63.44 404 GLY A O 1
ATOM 2964 N N . LYS A 1 405 ? 45.166 -3.340 27.743 1.00 63.75 405 LYS A N 1
ATOM 2965 C CA . LYS A 1 405 ? 46.066 -4.151 26.890 1.00 63.75 405 LYS A CA 1
ATOM 2966 C C . LYS A 1 405 ? 46.508 -5.488 27.512 1.00 63.75 405 LYS A C 1
ATOM 2968 O O . LYS A 1 405 ? 47.493 -6.070 27.063 1.00 63.75 405 LYS A O 1
ATOM 2973 N N . THR A 1 406 ? 45.815 -5.967 28.542 1.00 72.56 406 THR A N 1
ATOM 2974 C CA . THR A 1 406 ? 46.115 -7.250 29.190 1.00 72.56 406 THR A CA 1
ATOM 2975 C C . THR A 1 406 ? 45.565 -8.410 28.372 1.00 72.56 406 THR A C 1
ATOM 2977 O O . THR A 1 406 ? 46.259 -9.395 28.172 1.00 72.56 406 THR A O 1
ATOM 2980 N N . LEU A 1 407 ? 44.356 -8.270 27.821 1.00 86.19 407 LEU A N 1
ATOM 2981 C CA . LEU A 1 407 ? 43.732 -9.273 26.960 1.00 86.19 407 LEU A CA 1
ATOM 2982 C C . LEU A 1 407 ? 44.136 -9.087 25.492 1.00 86.19 407 LEU A C 1
ATOM 2984 O O . LEU A 1 407 ? 44.159 -7.967 24.984 1.00 86.19 407 LEU A O 1
ATOM 2988 N N . LYS A 1 408 ? 44.386 -10.198 24.798 1.00 90.75 408 LYS A N 1
ATOM 2989 C CA . LYS A 1 408 ? 44.642 -10.266 23.353 1.00 90.75 408 LYS A CA 1
ATOM 2990 C C . LYS A 1 408 ? 43.407 -10.618 22.548 1.00 90.75 408 LYS A C 1
ATOM 2992 O O . LYS A 1 408 ? 43.221 -10.069 21.462 1.00 90.75 408 LYS A O 1
ATOM 2997 N N . TYR A 1 409 ? 42.537 -11.467 23.091 1.00 94.12 409 TYR A N 1
ATOM 2998 C CA . TYR A 1 409 ? 41.257 -11.764 22.464 1.00 94.12 409 TYR A CA 1
ATOM 2999 C C . TYR A 1 409 ? 40.143 -12.055 23.458 1.00 94.12 409 TYR A C 1
ATOM 3001 O O . TYR A 1 409 ? 40.369 -12.401 24.621 1.00 94.12 409 TYR A O 1
ATOM 3009 N N . ILE A 1 410 ? 38.921 -11.940 22.947 1.00 95.94 410 ILE A N 1
ATOM 3010 C CA . ILE A 1 410 ? 37.678 -12.299 23.619 1.00 95.94 410 ILE A CA 1
ATOM 3011 C C . ILE A 1 410 ? 36.830 -13.091 22.627 1.00 95.94 410 ILE A C 1
ATOM 3013 O O . ILE A 1 410 ? 36.634 -12.643 21.497 1.00 95.94 410 ILE A O 1
ATOM 3017 N N . ILE A 1 411 ? 36.310 -14.240 23.051 1.00 96.75 411 ILE A N 1
ATOM 3018 C CA . ILE A 1 411 ? 35.323 -15.031 22.313 1.00 96.75 411 ILE A CA 1
ATOM 3019 C C . ILE A 1 411 ? 33.981 -14.885 23.024 1.00 96.75 411 ILE A C 1
ATOM 3021 O O . ILE A 1 411 ? 33.883 -15.022 24.243 1.00 96.75 411 ILE A O 1
ATOM 3025 N N . TYR A 1 412 ? 32.937 -14.611 22.252 1.00 96.88 412 TYR A N 1
ATOM 3026 C CA . TYR A 1 412 ? 31.569 -14.451 22.717 1.00 96.88 412 TYR A CA 1
ATOM 3027 C C . TYR A 1 412 ? 30.665 -15.519 22.111 1.00 96.88 412 TYR A C 1
ATOM 3029 O O . TYR A 1 412 ? 30.805 -15.912 20.944 1.00 96.88 412 TYR A O 1
ATOM 3037 N N . LYS A 1 413 ? 29.653 -15.913 22.880 1.00 94.81 413 LYS A N 1
ATOM 3038 C CA . LYS A 1 413 ? 28.597 -16.824 22.438 1.00 94.81 413 LYS A CA 1
ATOM 3039 C C . LYS A 1 413 ? 27.218 -16.306 22.822 1.00 94.81 413 LYS A C 1
ATOM 3041 O O . LYS A 1 413 ? 27.088 -15.468 23.710 1.00 94.81 413 LYS A O 1
ATOM 3046 N N . LEU A 1 414 ? 26.190 -16.853 22.185 1.00 91.81 414 LEU A N 1
ATOM 3047 C CA . LEU A 1 414 ? 24.832 -16.761 22.704 1.00 91.81 414 LEU A CA 1
ATOM 3048 C C . LEU A 1 414 ? 24.673 -17.680 23.918 1.00 91.81 414 LEU A C 1
ATOM 3050 O O . LEU A 1 414 ? 25.227 -18.782 23.956 1.00 91.81 414 LEU A O 1
ATOM 3054 N N . SER A 1 415 ? 23.899 -17.223 24.895 1.00 89.12 415 SER A N 1
ATOM 3055 C CA . SER A 1 415 ? 23.394 -18.032 25.997 1.00 89.12 415 SER A CA 1
ATOM 3056 C C . SER A 1 415 ? 22.590 -19.225 25.470 1.00 89.12 415 SER A C 1
ATOM 3058 O O . SER A 1 415 ? 22.055 -19.201 24.359 1.00 89.12 415 SER A O 1
ATOM 3060 N N . ASP A 1 416 ? 22.455 -20.276 26.280 1.00 83.25 416 ASP A N 1
ATOM 3061 C CA . ASP A 1 416 ? 21.734 -21.498 25.890 1.00 83.25 416 ASP A CA 1
ATOM 3062 C C . ASP A 1 416 ? 20.262 -21.238 25.496 1.00 83.25 416 ASP A C 1
ATOM 3064 O O . ASP A 1 416 ? 19.675 -22.004 24.729 1.00 83.25 416 ASP A O 1
ATOM 3068 N N . ASP A 1 417 ? 19.660 -20.153 25.992 1.00 82.62 417 ASP A N 1
ATOM 3069 C CA . ASP A 1 417 ? 18.302 -19.714 25.656 1.00 82.62 417 ASP A CA 1
ATOM 3070 C C . ASP A 1 417 ? 18.236 -18.697 24.496 1.00 82.62 417 ASP A C 1
ATOM 3072 O O . ASP A 1 417 ? 17.141 -18.277 24.116 1.00 82.62 417 ASP A O 1
ATOM 3076 N N . ASN A 1 418 ? 19.380 -18.357 23.889 1.00 84.75 418 ASN A N 1
ATOM 3077 C CA . ASN A 1 418 ? 19.557 -17.392 22.798 1.00 84.75 418 ASN A CA 1
ATOM 3078 C C . ASN A 1 418 ? 19.047 -15.972 23.102 1.00 84.75 418 ASN A C 1
ATOM 3080 O O . ASN A 1 418 ? 18.671 -15.245 22.183 1.00 84.75 418 ASN A O 1
ATOM 3084 N N . LYS A 1 419 ? 19.000 -15.571 24.376 1.00 85.88 419 LYS A N 1
ATOM 3085 C CA . LYS A 1 419 ? 18.523 -14.237 24.778 1.00 85.88 419 LYS A CA 1
ATOM 3086 C C . LYS A 1 419 ? 19.633 -13.254 25.103 1.00 85.88 419 LYS A C 1
ATOM 3088 O O . LYS A 1 419 ? 19.370 -12.055 25.132 1.00 85.88 419 LYS A O 1
ATOM 3093 N N . GLU A 1 420 ? 20.845 -13.735 25.342 1.00 92.19 420 GLU A N 1
ATOM 3094 C CA . GLU A 1 420 ? 21.956 -12.894 25.766 1.00 92.19 420 GLU A CA 1
ATOM 3095 C C . GLU A 1 420 ? 23.258 -13.299 25.068 1.00 92.19 420 GLU A C 1
ATOM 3097 O O . GLU A 1 420 ? 23.514 -14.479 24.845 1.00 92.19 420 GLU A O 1
ATOM 3102 N N . ILE A 1 421 ? 24.093 -12.322 24.720 1.00 94.81 421 ILE A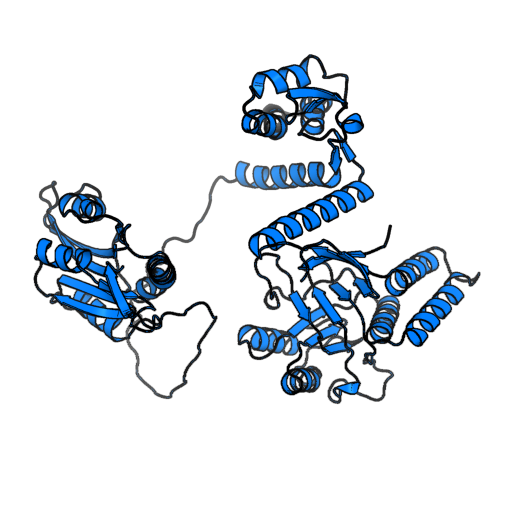 N 1
ATOM 3103 C CA . ILE A 1 421 ? 25.484 -12.530 24.326 1.00 94.81 421 ILE A CA 1
ATOM 3104 C C . ILE A 1 421 ? 26.335 -12.443 25.582 1.00 94.81 421 ILE A C 1
ATOM 3106 O O . ILE A 1 421 ? 26.320 -11.431 26.287 1.00 94.81 421 ILE A O 1
ATOM 3110 N N . VAL A 1 422 ? 27.097 -13.501 25.826 1.00 95.06 422 VAL A N 1
ATOM 3111 C CA . VAL A 1 422 ? 27.970 -13.658 26.987 1.00 95.06 422 VAL A CA 1
ATOM 3112 C C . VAL A 1 422 ? 29.403 -13.923 26.540 1.00 95.06 422 VAL A C 1
ATOM 3114 O O . VAL A 1 422 ? 29.647 -14.404 25.428 1.00 95.06 422 VAL A O 1
ATOM 3117 N N . VAL A 1 423 ? 30.357 -13.618 27.416 1.00 95.88 423 VAL A N 1
ATOM 3118 C CA . VAL A 1 423 ? 31.759 -13.990 27.221 1.00 95.88 423 VAL A CA 1
ATOM 3119 C C . VAL A 1 423 ? 31.867 -15.508 27.354 1.00 95.88 423 VAL A C 1
ATOM 3121 O O . VAL A 1 423 ? 31.418 -16.089 28.339 1.00 95.88 423 VAL A O 1
ATOM 3124 N N . GLU A 1 424 ? 32.412 -16.160 26.334 1.00 95.19 424 GLU A N 1
ATOM 3125 C CA . GLU A 1 424 ? 32.745 -17.581 26.394 1.00 95.19 424 GLU A CA 1
ATOM 3126 C C . GLU A 1 424 ? 34.165 -17.783 26.902 1.00 95.19 424 GLU A C 1
ATOM 3128 O O . GLU A 1 424 ? 34.388 -18.652 27.741 1.00 95.19 424 GLU A O 1
ATOM 3133 N N . ASP A 1 425 ? 35.107 -16.990 26.390 1.00 95.00 425 ASP A N 1
ATOM 3134 C CA . ASP A 1 425 ? 36.518 -17.136 26.716 1.00 95.00 425 ASP A CA 1
ATOM 3135 C C . ASP A 1 425 ? 37.301 -15.834 26.506 1.00 95.00 425 ASP A C 1
ATOM 3137 O O . ASP A 1 425 ? 36.920 -14.976 25.705 1.00 95.00 425 ASP A O 1
ATOM 3141 N N . THR A 1 426 ? 38.415 -15.693 27.219 1.00 94.12 426 THR A N 1
ATOM 3142 C CA . THR A 1 426 ? 39.348 -14.564 27.105 1.00 94.12 426 THR A CA 1
ATOM 3143 C C . THR A 1 426 ? 40.775 -15.049 27.297 1.00 94.12 426 THR A C 1
ATOM 3145 O O . THR A 1 426 ? 41.011 -15.914 28.136 1.00 94.12 426 THR A O 1
ATOM 3148 N N . SER A 1 427 ? 41.737 -14.443 26.606 1.00 92.56 427 SER A N 1
ATOM 3149 C CA . SER A 1 427 ? 43.156 -14.775 26.773 1.00 92.56 427 SER A CA 1
ATOM 3150 C C . SER A 1 427 ? 44.030 -13.533 26.746 1.00 92.56 427 SER A C 1
ATOM 3152 O O . SER A 1 427 ? 43.730 -12.576 26.034 1.00 92.56 427 SER A O 1
ATOM 3154 N N . GLU A 1 428 ? 45.128 -13.581 27.495 1.00 90.69 428 GLU A N 1
ATOM 3155 C CA . GLU A 1 428 ? 46.225 -12.603 27.465 1.00 90.69 428 GLU A CA 1
ATOM 3156 C C . GLU A 1 428 ? 47.323 -12.994 26.459 1.00 90.69 428 GLU A C 1
ATOM 3158 O O . GLU A 1 428 ? 48.152 -12.168 26.083 1.00 90.69 428 GLU A O 1
ATOM 3163 N N . ASP A 1 429 ? 47.315 -14.248 25.995 1.00 85.94 429 ASP A N 1
ATOM 3164 C CA . ASP A 1 429 ? 48.259 -14.767 25.004 1.00 85.94 429 ASP A CA 1
ATOM 3165 C C . ASP A 1 429 ? 47.817 -14.425 23.571 1.00 85.94 429 ASP A C 1
ATOM 3167 O O . ASP A 1 429 ? 46.628 -14.489 23.245 1.00 85.94 429 ASP A O 1
ATOM 3171 N N . ALA A 1 430 ? 48.789 -14.084 22.725 1.00 84.12 430 ALA A N 1
ATOM 3172 C CA . ALA A 1 430 ? 48.630 -13.754 21.312 1.00 84.12 430 ALA A CA 1
ATOM 3173 C C . ALA A 1 430 ? 48.802 -14.976 20.384 1.00 84.12 430 ALA A C 1
ATOM 3175 O O . ALA A 1 430 ? 49.014 -14.803 19.183 1.00 84.12 430 ALA A O 1
ATOM 3176 N N . ASP A 1 431 ? 48.745 -16.194 20.928 1.00 90.06 431 ASP A N 1
ATOM 3177 C CA . ASP A 1 431 ? 48.737 -17.436 20.153 1.00 90.06 431 ASP A CA 1
ATOM 3178 C C . ASP A 1 431 ? 47.488 -17.519 19.255 1.00 90.06 431 ASP A C 1
ATOM 3180 O O . ASP A 1 431 ? 46.363 -17.790 19.701 1.00 90.06 431 ASP A O 1
ATOM 3184 N N . TRP A 1 432 ? 47.712 -17.266 17.964 1.00 90.31 432 TRP A N 1
ATOM 3185 C CA . TRP A 1 432 ? 46.682 -17.283 16.934 1.00 90.31 432 TRP A CA 1
ATOM 3186 C C . TRP A 1 432 ? 46.108 -18.678 16.695 1.00 90.31 432 TRP A C 1
ATOM 3188 O O . TRP A 1 432 ? 44.902 -18.806 16.482 1.00 90.31 432 TRP A O 1
ATOM 3198 N N . ASP A 1 433 ? 46.938 -19.718 16.740 1.00 90.56 433 ASP A N 1
ATOM 3199 C CA . ASP A 1 433 ? 46.507 -21.077 16.413 1.00 90.56 433 ASP A CA 1
ATOM 3200 C C . ASP A 1 433 ? 45.576 -21.610 17.502 1.00 90.56 433 ASP A C 1
ATOM 3202 O O . ASP A 1 433 ? 44.521 -22.168 17.199 1.00 90.56 433 ASP A O 1
ATOM 3206 N N . ASN A 1 434 ? 45.890 -21.324 18.767 1.00 90.94 434 ASN A N 1
ATOM 3207 C CA . ASN A 1 434 ? 45.013 -21.628 19.896 1.00 90.94 434 ASN A CA 1
ATOM 3208 C C . ASN A 1 434 ? 43.680 -20.857 19.814 1.00 90.94 434 ASN A C 1
ATOM 3210 O O . ASN A 1 434 ? 42.603 -21.422 20.011 1.00 90.94 434 ASN A O 1
ATOM 3214 N N . PHE A 1 435 ? 43.721 -19.563 19.475 1.00 93.75 435 PHE A N 1
ATOM 3215 C CA . PHE A 1 435 ? 42.509 -18.771 19.242 1.00 93.75 435 PHE A CA 1
ATOM 3216 C C . PHE A 1 435 ? 41.643 -19.354 18.111 1.00 93.75 435 PHE A C 1
ATOM 3218 O O . PHE A 1 435 ? 40.430 -19.527 18.271 1.00 93.75 435 PHE A O 1
ATOM 3225 N N . ARG A 1 436 ? 42.270 -19.695 16.981 1.00 93.31 436 ARG A N 1
ATOM 3226 C CA . ARG A 1 436 ? 41.620 -20.299 15.814 1.00 93.31 436 ARG A CA 1
ATOM 3227 C C . ARG A 1 436 ? 40.987 -21.637 16.175 1.00 93.31 436 ARG A C 1
ATOM 3229 O O . ARG A 1 436 ? 39.820 -21.859 15.855 1.00 93.31 436 ARG A O 1
ATOM 3236 N N . GLU A 1 437 ? 41.714 -22.506 16.874 1.00 92.19 437 GLU A N 1
ATOM 3237 C CA . GLU A 1 437 ? 41.223 -23.819 17.295 1.00 92.19 437 GLU A CA 1
ATOM 3238 C C . GLU A 1 437 ? 39.953 -23.693 18.147 1.00 92.19 437 GLU A C 1
ATOM 3240 O O . GLU A 1 437 ? 38.984 -24.426 17.928 1.00 92.19 437 GLU A O 1
ATOM 3245 N N . LYS A 1 438 ? 39.904 -22.713 19.059 1.00 92.75 438 LYS A N 1
ATOM 3246 C CA . LYS A 1 438 ? 38.720 -22.439 19.888 1.00 92.75 438 LYS A CA 1
ATOM 3247 C C . LYS A 1 438 ? 37.499 -22.020 19.070 1.00 92.75 438 LYS A C 1
ATOM 3249 O O . LYS A 1 438 ? 36.393 -22.444 19.399 1.00 92.75 438 LYS A O 1
ATOM 3254 N N . LEU A 1 439 ? 37.675 -21.237 18.003 1.00 91.75 439 LEU A N 1
ATOM 3255 C CA . LEU A 1 439 ? 36.576 -20.869 17.101 1.00 91.75 439 LEU A CA 1
ATOM 3256 C C . LEU A 1 439 ? 36.108 -22.059 16.256 1.00 91.75 439 LEU A C 1
ATOM 3258 O O . LEU A 1 439 ? 34.913 -22.350 16.207 1.00 91.75 439 LEU A O 1
ATOM 3262 N N . VAL A 1 440 ? 37.040 -22.780 15.631 1.00 91.50 440 VAL A N 1
ATOM 3263 C CA . VAL A 1 440 ? 36.739 -23.906 14.730 1.00 91.50 440 VAL A CA 1
ATOM 3264 C C . VAL A 1 440 ? 36.055 -25.056 15.470 1.00 91.50 440 VAL A C 1
ATOM 3266 O O . VAL A 1 440 ? 35.093 -25.645 14.968 1.00 91.50 440 VAL A O 1
ATOM 3269 N N . ASN A 1 441 ? 36.512 -25.353 16.688 1.00 90.12 441 ASN A N 1
ATOM 3270 C CA . ASN A 1 441 ? 35.973 -26.432 17.512 1.00 90.12 441 ASN A CA 1
ATOM 3271 C C . ASN A 1 441 ? 34.799 -25.998 18.403 1.00 90.12 441 ASN A C 1
ATOM 3273 O O . ASN A 1 441 ? 34.284 -26.819 19.174 1.00 90.12 441 ASN A O 1
ATOM 3277 N N . ALA A 1 442 ? 34.343 -24.745 18.299 1.00 89.19 442 ALA A N 1
ATOM 3278 C CA . ALA A 1 442 ? 33.222 -24.238 19.075 1.00 89.19 442 ALA A CA 1
ATOM 3279 C C . ALA A 1 442 ? 31.945 -25.041 18.791 1.00 89.19 442 ALA A C 1
ATOM 3281 O O . ALA A 1 442 ? 31.531 -25.232 17.643 1.00 89.19 442 ALA A O 1
ATOM 3282 N N . LYS A 1 443 ? 31.279 -25.491 19.860 1.00 86.31 443 LYS A N 1
ATOM 3283 C CA . LYS A 1 443 ? 30.019 -26.238 19.769 1.00 86.31 443 LYS A CA 1
ATOM 3284 C C . LYS A 1 443 ? 28.861 -25.423 20.326 1.00 86.31 443 LYS A C 1
ATOM 3286 O O . LYS A 1 443 ? 28.974 -24.801 21.380 1.00 86.31 443 LYS A O 1
ATOM 3291 N N . SER A 1 444 ? 27.730 -25.453 19.634 1.00 81.25 444 SER A N 1
ATOM 3292 C CA . SER A 1 444 ? 26.464 -24.880 20.087 1.00 81.25 444 SER A CA 1
ATOM 3293 C C . SER A 1 444 ? 25.454 -25.987 20.351 1.00 81.25 444 SER A C 1
ATOM 3295 O O . SER A 1 444 ? 25.387 -26.992 19.638 1.00 81.25 444 SER A O 1
ATOM 3297 N N . LYS A 1 445 ? 24.653 -25.799 21.396 1.00 77.69 445 LYS A N 1
ATOM 3298 C CA . LYS A 1 445 ? 23.583 -26.724 21.754 1.00 77.69 445 LYS A CA 1
ATOM 3299 C C . LYS A 1 445 ? 22.378 -26.473 20.852 1.00 77.69 445 LYS A C 1
ATOM 3301 O O . LYS A 1 445 ? 21.865 -25.361 20.767 1.00 77.69 445 LYS A O 1
ATOM 3306 N N . THR A 1 446 ? 21.920 -27.508 20.161 1.00 69.56 446 THR A N 1
ATOM 3307 C CA . THR A 1 446 ? 20.693 -27.437 19.358 1.00 69.56 446 THR A CA 1
ATOM 3308 C C . THR A 1 446 ? 19.453 -27.553 20.251 1.00 69.56 446 THR A C 1
ATOM 3310 O O . THR A 1 446 ? 19.535 -28.019 21.388 1.00 69.56 446 THR A O 1
ATOM 3313 N N . LYS A 1 447 ? 18.265 -27.218 19.723 1.00 66.38 447 LYS A N 1
ATOM 3314 C CA . LYS A 1 447 ? 16.976 -27.430 20.421 1.00 66.38 447 LYS A CA 1
ATOM 3315 C C . LYS A 1 447 ? 16.749 -28.886 20.862 1.00 66.38 447 LYS A C 1
ATOM 3317 O O . LYS A 1 447 ? 16.016 -29.120 21.814 1.00 66.38 447 LYS A O 1
ATOM 3322 N N . SER A 1 448 ? 17.387 -29.846 20.187 1.00 67.06 448 SER A N 1
ATOM 3323 C CA . SER A 1 448 ? 17.343 -31.277 20.524 1.00 67.06 448 SER A CA 1
ATOM 3324 C C . SER A 1 448 ? 18.295 -31.682 21.661 1.00 67.06 448 SER A C 1
ATOM 3326 O O . SER A 1 448 ? 18.291 -32.831 22.089 1.00 67.06 448 SER A O 1
ATOM 3328 N N . GLY A 1 449 ? 19.135 -30.759 22.141 1.00 68.31 449 GLY A N 1
ATOM 3329 C CA . GLY A 1 449 ? 20.166 -31.017 23.146 1.00 68.31 449 GLY A CA 1
ATOM 3330 C C . GLY A 1 449 ? 21.495 -31.535 22.585 1.00 68.31 449 GLY A C 1
ATOM 3331 O O . GLY A 1 449 ? 22.477 -31.551 23.323 1.00 68.31 449 GLY A O 1
ATOM 3332 N N . ALA A 1 450 ? 21.564 -31.901 21.299 1.00 75.56 450 ALA A N 1
ATOM 3333 C CA . ALA A 1 450 ? 22.809 -32.306 20.646 1.00 75.56 450 ALA A CA 1
ATOM 3334 C C . ALA A 1 450 ? 23.783 -31.124 20.491 1.00 75.56 450 ALA A C 1
ATOM 3336 O O . ALA A 1 450 ? 23.358 -30.014 20.152 1.00 75.56 450 ALA A O 1
ATOM 3337 N N . LEU A 1 451 ? 25.076 -31.379 20.712 1.00 78.44 451 LEU A N 1
ATOM 3338 C CA . LEU A 1 451 ? 26.167 -30.427 20.495 1.00 78.44 451 LEU A CA 1
ATOM 3339 C C . LEU A 1 451 ? 26.689 -30.560 19.064 1.00 78.44 451 LEU A C 1
ATOM 3341 O O . LEU A 1 451 ? 27.273 -31.583 18.708 1.00 78.44 451 LEU A O 1
ATOM 3345 N N . THR A 1 452 ? 26.510 -29.519 18.262 1.00 80.25 452 THR A N 1
ATOM 3346 C CA . THR A 1 452 ? 27.031 -29.432 16.889 1.00 80.25 452 THR A CA 1
ATOM 3347 C C . THR A 1 452 ? 27.985 -28.253 16.781 1.00 80.25 452 THR A C 1
ATOM 3349 O O . THR A 1 452 ? 27.976 -27.394 17.661 1.00 80.25 452 THR A O 1
ATOM 3352 N N . LYS A 1 453 ? 28.789 -28.170 15.716 1.00 84.94 453 LYS A N 1
ATOM 3353 C CA . LYS A 1 453 ? 29.571 -26.957 15.441 1.00 84.94 453 LYS A CA 1
ATOM 3354 C C . LYS A 1 453 ? 28.668 -25.722 15.433 1.00 84.94 453 LYS A C 1
ATOM 3356 O O . LYS A 1 453 ? 27.501 -25.790 15.030 1.00 84.94 453 LYS A O 1
ATOM 3361 N N . GLY A 1 454 ? 29.187 -24.630 15.981 1.00 87.31 454 GLY A N 1
ATOM 3362 C CA . GLY A 1 454 ? 28.393 -23.479 16.377 1.00 87.31 454 GLY A CA 1
ATOM 3363 C C . GLY A 1 454 ? 29.055 -22.148 16.028 1.00 87.31 454 GLY A C 1
ATOM 3364 O O . GLY A 1 454 ? 30.260 -22.017 16.222 1.00 87.31 454 GLY A O 1
ATOM 3365 N N . PRO A 1 455 ? 28.286 -21.139 15.582 1.00 94.06 455 PRO A N 1
ATOM 3366 C CA . PRO A 1 455 ? 28.817 -19.798 15.355 1.00 94.06 455 PRO A CA 1
ATOM 3367 C C . PRO A 1 455 ? 29.372 -19.150 16.633 1.00 94.06 455 PRO A C 1
ATOM 3369 O O . PRO A 1 455 ? 28.930 -19.470 17.743 1.00 94.06 455 PRO A O 1
ATOM 3372 N N . ARG A 1 456 ? 30.306 -18.207 16.481 1.00 95.56 456 ARG A N 1
ATOM 3373 C CA . ARG A 1 456 ? 30.885 -17.387 17.560 1.00 95.56 456 ARG A CA 1
ATOM 3374 C C . ARG A 1 456 ? 31.152 -15.966 17.083 1.00 95.56 456 ARG A C 1
ATOM 3376 O O . ARG A 1 456 ? 31.332 -15.725 15.893 1.00 95.56 456 ARG A O 1
ATOM 3383 N N . TYR A 1 457 ? 31.202 -15.027 18.019 1.00 96.94 457 TYR A N 1
ATOM 3384 C CA . TYR A 1 457 ? 31.821 -13.731 17.756 1.00 96.94 457 TYR A CA 1
ATOM 3385 C C . TYR A 1 457 ? 33.159 -13.684 18.462 1.00 96.94 457 TYR A C 1
ATOM 3387 O O . TYR A 1 457 ? 33.306 -14.262 19.535 1.00 96.94 457 TYR A O 1
ATOM 3395 N N . ALA A 1 458 ? 34.112 -12.958 17.907 1.00 96.31 458 ALA A N 1
ATOM 3396 C CA . ALA A 1 458 ? 35.358 -12.700 18.589 1.00 96.31 458 ALA A CA 1
ATOM 3397 C C . ALA A 1 458 ? 35.848 -11.282 18.343 1.00 96.31 458 ALA A C 1
ATOM 3399 O O . ALA A 1 458 ? 35.561 -10.666 17.317 1.00 96.31 458 ALA A O 1
ATOM 3400 N N . VAL A 1 459 ? 36.608 -10.779 19.303 1.00 95.31 459 VAL A N 1
ATOM 3401 C CA . VAL A 1 459 ? 37.431 -9.587 19.153 1.00 95.31 459 VAL A CA 1
ATOM 3402 C C . VAL A 1 459 ? 38.870 -9.995 19.392 1.00 95.31 459 VAL A C 1
ATOM 3404 O O . VAL A 1 459 ? 39.157 -10.654 20.387 1.00 95.31 459 VAL A O 1
ATOM 3407 N N . TYR A 1 460 ? 39.761 -9.581 18.500 1.00 94.06 460 TYR A N 1
ATOM 3408 C CA . TYR A 1 460 ? 41.189 -9.859 18.588 1.00 94.06 460 TYR A CA 1
ATOM 3409 C C . TYR A 1 460 ? 41.986 -8.573 18.332 1.00 94.06 460 TYR A C 1
ATOM 3411 O O . TYR A 1 460 ? 41.688 -7.839 17.386 1.00 94.06 460 TYR A O 1
ATOM 3419 N N . ASP A 1 461 ? 42.986 -8.280 19.165 1.00 91.81 461 ASP A N 1
ATOM 3420 C CA . ASP A 1 461 ? 43.919 -7.166 18.957 1.00 91.81 461 ASP A CA 1
ATOM 3421 C C . ASP A 1 461 ? 45.124 -7.617 18.119 1.00 91.81 461 ASP A C 1
ATOM 3423 O O . ASP A 1 461 ? 46.082 -8.205 18.625 1.00 91.81 461 ASP A O 1
ATOM 3427 N N . PHE A 1 462 ? 45.065 -7.359 16.810 1.00 88.31 462 PHE A N 1
ATOM 3428 C CA . PHE A 1 462 ? 46.117 -7.749 15.874 1.00 88.31 462 PHE A CA 1
ATOM 3429 C C . PHE A 1 462 ? 47.243 -6.736 15.874 1.00 88.31 462 PHE A C 1
ATOM 3431 O O . PHE A 1 462 ? 47.062 -5.630 15.365 1.00 88.31 462 PHE A O 1
ATOM 3438 N N . SER A 1 463 ? 48.414 -7.146 16.346 1.00 85.75 463 SER A N 1
ATOM 3439 C CA . SER A 1 463 ? 49.654 -6.396 16.167 1.00 85.75 463 SER A CA 1
ATOM 3440 C C . SER A 1 463 ? 50.405 -6.912 14.938 1.00 85.75 463 SER A C 1
ATOM 3442 O O . SER A 1 463 ? 50.604 -8.116 14.803 1.00 85.75 463 SER A O 1
ATOM 3444 N N . TYR A 1 464 ? 50.812 -6.013 14.046 1.00 85.81 464 TYR A N 1
ATOM 3445 C CA . TYR A 1 464 ? 51.566 -6.349 12.841 1.00 85.81 464 TYR A CA 1
ATOM 3446 C C . TYR A 1 464 ? 52.597 -5.275 12.504 1.00 85.81 464 TYR A C 1
ATOM 3448 O O . TYR A 1 464 ? 52.383 -4.093 12.778 1.00 85.81 464 TYR A O 1
ATOM 3456 N N . ASP A 1 465 ? 53.702 -5.684 11.892 1.00 85.38 465 ASP A N 1
ATOM 3457 C CA . ASP A 1 465 ? 54.749 -4.776 11.430 1.00 85.38 465 ASP A CA 1
ATOM 3458 C C . ASP A 1 465 ? 54.411 -4.227 10.048 1.00 85.38 465 ASP A C 1
ATOM 3460 O O . ASP A 1 465 ? 53.790 -4.910 9.243 1.00 85.38 465 ASP A O 1
ATOM 3464 N N . LEU A 1 466 ? 54.775 -2.974 9.778 1.00 82.88 466 LEU A N 1
ATOM 3465 C CA . LEU A 1 466 ? 54.613 -2.394 8.450 1.00 82.88 466 LEU A CA 1
ATOM 3466 C C . LEU A 1 466 ? 55.764 -2.821 7.542 1.00 82.88 466 LEU A C 1
ATOM 3468 O O . LEU A 1 466 ? 56.933 -2.645 7.895 1.00 82.88 466 LEU A O 1
ATOM 3472 N N . SER A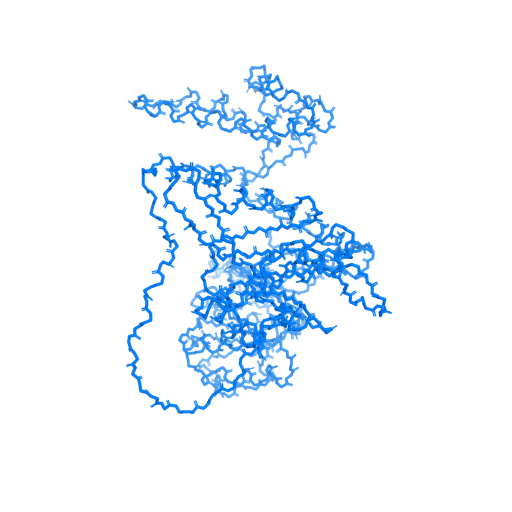 1 467 ? 55.441 -3.244 6.322 1.00 78.44 467 SER A N 1
ATOM 3473 C CA . SER A 1 467 ? 56.430 -3.591 5.289 1.00 78.44 467 SER A CA 1
ATOM 3474 C C . SER A 1 467 ? 57.371 -2.434 4.905 1.00 78.44 467 SER A C 1
ATOM 3476 O O . SER A 1 467 ? 58.466 -2.664 4.392 1.00 78.44 467 SER A O 1
ATOM 3478 N N . SER A 1 468 ? 56.985 -1.185 5.200 1.00 75.44 468 SER A N 1
ATOM 3479 C CA . SER A 1 468 ? 57.799 0.029 5.027 1.00 75.44 468 SER A CA 1
ATOM 3480 C C . SER A 1 468 ? 58.908 0.215 6.074 1.00 75.44 468 SER A C 1
ATOM 3482 O O . SER A 1 468 ? 59.729 1.120 5.927 1.00 75.44 468 SER A O 1
ATOM 3484 N N . GLY A 1 469 ? 58.941 -0.597 7.139 1.00 72.19 469 GLY A N 1
ATOM 3485 C CA . GLY A 1 469 ? 59.895 -0.460 8.248 1.00 72.19 469 GLY A CA 1
ATOM 3486 C C . GLY A 1 469 ? 59.553 0.648 9.256 1.00 72.19 469 GLY A C 1
ATOM 3487 O O . GLY A 1 469 ? 60.337 0.912 10.164 1.00 72.19 469 GLY A O 1
ATOM 3488 N N . GLU A 1 470 ? 58.380 1.280 9.143 1.00 73.88 470 GLU A N 1
ATOM 3489 C CA . GLU A 1 470 ? 57.916 2.386 10.005 1.00 73.88 470 GLU A CA 1
ATOM 3490 C C . GLU A 1 470 ? 57.360 1.935 11.380 1.00 73.88 470 GLU A C 1
ATOM 3492 O O . GLU A 1 470 ? 56.674 2.699 12.063 1.00 73.88 470 GLU A O 1
ATOM 3497 N N . GLY A 1 471 ? 57.658 0.704 11.807 1.00 81.38 471 GLY A N 1
ATOM 3498 C CA . GLY A 1 471 ? 57.243 0.130 13.093 1.00 81.38 471 GLY A CA 1
ATOM 3499 C C . GLY A 1 471 ? 55.935 -0.671 13.049 1.00 81.38 471 GLY A C 1
ATOM 3500 O O . GLY A 1 471 ? 55.369 -0.924 11.984 1.00 81.38 471 GLY A O 1
ATOM 3501 N N . SER A 1 472 ? 55.466 -1.091 14.226 1.00 81.19 472 SER A N 1
ATOM 3502 C CA . SER A 1 472 ? 54.296 -1.963 14.393 1.00 81.19 472 SER A CA 1
ATOM 3503 C C . SER A 1 472 ? 53.001 -1.169 14.594 1.00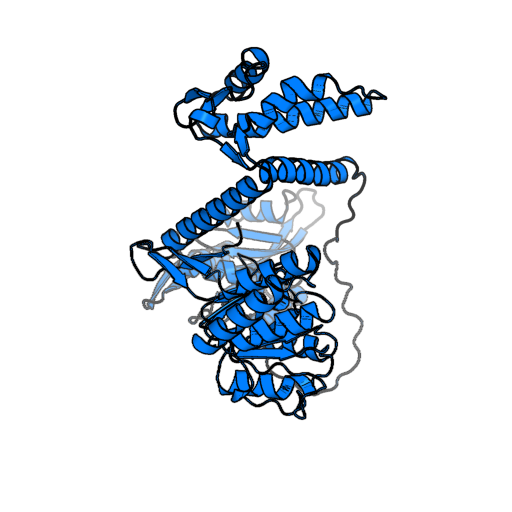 81.19 472 SER A C 1
ATOM 3505 O O . SER A 1 472 ? 52.973 -0.148 15.286 1.00 81.19 472 SER A O 1
ATOM 3507 N N . ARG A 1 473 ? 51.889 -1.654 14.035 1.00 84.38 473 ARG A N 1
ATOM 3508 C CA . ARG A 1 473 ? 50.531 -1.143 14.277 1.00 84.38 473 ARG A CA 1
ATOM 3509 C C . ARG A 1 473 ? 49.680 -2.207 14.953 1.00 84.38 473 ARG A C 1
ATOM 3511 O O . ARG A 1 473 ? 49.876 -3.392 14.717 1.00 84.38 473 ARG A O 1
ATOM 3518 N N . SER A 1 474 ? 48.710 -1.772 15.758 1.00 85.38 474 SER A N 1
ATOM 3519 C CA . SER A 1 474 ? 47.699 -2.662 16.337 1.00 85.38 474 SER A CA 1
ATOM 3520 C C . SER A 1 474 ? 46.301 -2.281 15.871 1.00 85.38 474 SER A C 1
ATOM 3522 O O . SER A 1 474 ? 45.978 -1.091 15.803 1.00 85.38 474 SER A O 1
ATOM 3524 N N . LYS A 1 475 ? 45.473 -3.275 15.548 1.00 90.31 475 LYS A N 1
ATOM 3525 C CA . LYS A 1 475 ? 44.067 -3.095 15.180 1.00 90.31 475 LYS A CA 1
ATOM 3526 C C . LYS A 1 475 ? 43.187 -4.105 15.900 1.00 90.31 475 LYS A C 1
ATOM 3528 O O . LYS A 1 475 ? 43.247 -5.306 15.641 1.00 90.31 475 LYS A O 1
ATOM 3533 N N . ILE A 1 476 ? 42.278 -3.574 16.709 1.00 92.19 476 ILE A N 1
ATOM 3534 C CA . ILE A 1 476 ? 41.186 -4.340 17.301 1.00 92.19 476 ILE A CA 1
ATOM 3535 C C . ILE A 1 476 ? 40.217 -4.723 16.184 1.00 92.19 476 ILE A C 1
ATOM 3537 O O . ILE A 1 476 ? 39.620 -3.854 15.543 1.00 92.19 476 ILE A O 1
ATOM 3541 N N . THR A 1 477 ? 40.073 -6.019 15.946 1.00 92.81 477 THR A N 1
ATOM 3542 C CA . THR A 1 477 ? 39.303 -6.567 14.830 1.00 92.81 477 THR A CA 1
ATOM 3543 C C . THR A 1 477 ? 38.180 -7.448 15.347 1.00 92.81 477 THR A C 1
ATOM 3545 O O . THR A 1 477 ? 38.395 -8.292 16.213 1.00 92.81 477 THR A O 1
ATOM 3548 N N . PHE A 1 478 ? 36.983 -7.252 14.801 1.00 96.06 478 PHE A N 1
ATOM 3549 C CA . PHE A 1 478 ? 35.809 -8.064 15.089 1.00 96.06 478 PHE A CA 1
ATOM 3550 C C . PHE A 1 478 ? 35.647 -9.178 14.053 1.00 96.06 478 PHE A C 1
ATOM 3552 O O . PHE A 1 478 ? 35.656 -8.927 12.847 1.00 96.06 478 PHE A O 1
ATOM 3559 N N . ILE A 1 479 ? 35.457 -10.404 14.526 1.00 95.50 479 ILE A N 1
ATOM 3560 C CA . ILE A 1 479 ? 35.328 -11.604 13.704 1.00 95.50 479 ILE A CA 1
ATOM 3561 C C . ILE A 1 479 ? 33.963 -12.230 13.984 1.00 95.50 479 ILE A C 1
ATOM 3563 O O . ILE A 1 479 ? 33.659 -12.597 15.119 1.00 95.50 479 ILE A O 1
ATOM 3567 N N . ALA A 1 480 ? 33.135 -12.360 12.949 1.00 95.81 480 ALA A N 1
ATOM 3568 C CA . ALA A 1 480 ? 31.901 -13.140 13.007 1.00 95.81 480 ALA A CA 1
ATOM 3569 C C . ALA A 1 480 ? 32.147 -14.524 12.392 1.00 95.81 480 ALA A C 1
ATOM 3571 O O . ALA A 1 480 ? 32.162 -14.660 11.170 1.00 95.81 480 ALA A O 1
ATOM 3572 N N . TRP A 1 481 ? 32.341 -15.536 13.237 1.00 95.50 481 TRP A N 1
ATOM 3573 C CA . TRP A 1 481 ? 32.543 -16.926 12.835 1.00 95.50 481 TRP A CA 1
ATOM 3574 C C . TRP A 1 481 ? 31.198 -17.633 12.655 1.00 95.50 481 TRP A C 1
ATOM 3576 O O . TRP A 1 481 ? 30.421 -17.734 13.607 1.00 95.50 481 TRP A O 1
ATOM 3586 N N . SER A 1 482 ? 30.907 -18.118 11.449 1.00 93.88 482 SER A N 1
ATOM 3587 C CA . SER A 1 482 ? 29.641 -18.779 11.117 1.00 93.88 482 SER A CA 1
ATOM 3588 C C . SER A 1 482 ? 29.868 -19.961 10.168 1.00 93.88 482 SER A C 1
ATOM 3590 O O . SER A 1 482 ? 29.628 -19.835 8.966 1.00 93.88 482 SER A O 1
ATOM 3592 N N . PRO A 1 483 ? 30.327 -21.115 10.690 1.00 90.81 483 PRO A N 1
ATOM 3593 C CA . PRO A 1 483 ? 30.797 -22.209 9.853 1.00 90.81 483 PRO A CA 1
ATOM 3594 C C . PRO A 1 483 ? 29.694 -22.746 8.931 1.00 90.81 483 PRO A C 1
ATOM 3596 O O . PRO A 1 483 ? 28.511 -22.759 9.291 1.00 90.81 483 PRO A O 1
ATOM 3599 N N . ASP A 1 484 ? 30.048 -23.164 7.718 1.00 87.00 484 ASP A N 1
ATOM 3600 C CA . ASP A 1 484 ? 29.077 -23.647 6.723 1.00 87.00 484 ASP A CA 1
ATOM 3601 C C . ASP A 1 484 ? 28.362 -24.941 7.105 1.00 87.00 484 ASP A C 1
ATOM 3603 O O . ASP A 1 484 ? 27.213 -25.149 6.715 1.00 87.00 484 ASP A O 1
ATOM 3607 N N . ASP A 1 485 ? 28.979 -25.751 7.960 1.00 84.38 485 ASP A N 1
ATOM 3608 C CA . ASP A 1 485 ? 28.391 -26.968 8.516 1.00 84.38 485 ASP A CA 1
ATOM 3609 C C . ASP A 1 485 ? 27.525 -26.727 9.775 1.00 84.38 485 ASP A C 1
ATOM 3611 O O . ASP A 1 485 ? 26.955 -27.675 10.328 1.00 84.38 485 ASP A O 1
ATOM 3615 N N . ALA A 1 486 ? 27.359 -25.474 10.225 1.00 85.06 486 ALA A N 1
ATOM 3616 C CA . ALA A 1 486 ? 26.430 -25.140 11.303 1.00 85.06 486 ALA A CA 1
ATOM 3617 C C . ALA A 1 486 ? 24.967 -25.133 10.831 1.00 85.06 486 ALA A C 1
ATOM 3619 O O . ALA A 1 486 ? 24.625 -24.708 9.728 1.00 85.06 486 ALA A O 1
ATOM 3620 N N . GLY A 1 487 ? 24.061 -25.536 11.727 1.00 80.62 487 GLY A N 1
ATOM 3621 C CA . GLY A 1 487 ? 22.625 -25.517 11.452 1.00 80.62 487 GLY A CA 1
ATOM 3622 C C . GLY A 1 487 ? 22.098 -24.117 11.102 1.00 80.62 487 GLY A C 1
ATOM 3623 O O . GLY A 1 487 ? 22.492 -23.116 11.705 1.00 80.62 487 GLY A O 1
ATOM 3624 N N . ILE A 1 488 ? 21.132 -24.063 10.178 1.00 81.25 488 ILE A N 1
ATOM 3625 C CA . ILE A 1 488 ? 20.530 -22.821 9.652 1.00 81.25 488 ILE A CA 1
ATOM 3626 C C . ILE A 1 488 ? 19.998 -21.918 10.775 1.00 81.25 488 ILE A C 1
ATOM 3628 O O . ILE A 1 488 ? 20.225 -20.710 10.766 1.00 81.25 488 ILE A O 1
ATOM 3632 N N . GLN A 1 489 ? 19.321 -22.499 11.772 1.00 80.56 489 GLN A N 1
ATOM 3633 C CA . GLN A 1 489 ? 18.715 -21.729 12.858 1.00 80.56 489 GLN A CA 1
ATOM 3634 C C . GLN A 1 489 ? 19.772 -20.986 13.713 1.00 80.56 489 GLN A C 1
ATOM 3636 O O . GLN A 1 489 ? 19.639 -19.772 13.853 1.00 80.56 489 GLN A O 1
ATOM 3641 N N . PRO A 1 490 ? 20.833 -21.628 14.250 1.00 81.56 490 PRO A N 1
ATOM 3642 C CA . PRO A 1 490 ? 21.949 -20.917 14.882 1.00 81.56 490 PRO A CA 1
ATOM 3643 C C . PRO A 1 490 ? 22.578 -19.823 14.009 1.00 81.56 490 PRO A C 1
ATOM 3645 O O . PRO A 1 490 ? 22.794 -18.720 14.508 1.00 81.56 490 PRO A O 1
ATOM 3648 N N . LYS A 1 491 ? 22.823 -20.083 12.713 1.00 86.56 491 LYS A N 1
ATOM 3649 C CA . LYS A 1 491 ? 23.400 -19.077 11.799 1.00 86.56 491 LYS A CA 1
ATOM 3650 C C . LYS A 1 491 ? 22.495 -17.848 11.671 1.00 86.56 491 LYS A C 1
ATOM 3652 O O . LYS A 1 491 ? 22.987 -16.727 11.759 1.00 86.56 491 LYS A O 1
ATOM 3657 N N . MET A 1 492 ? 21.179 -18.043 11.545 1.00 85.50 492 MET A N 1
ATOM 3658 C CA . MET A 1 492 ? 20.199 -16.950 11.516 1.00 85.50 492 MET A CA 1
ATOM 3659 C C . MET A 1 492 ? 20.211 -16.109 12.796 1.00 85.50 492 MET A C 1
ATOM 3661 O O . MET A 1 492 ? 20.236 -14.882 12.715 1.00 85.50 492 MET A O 1
ATOM 3665 N N . VAL A 1 493 ? 20.197 -16.748 13.972 1.00 85.06 493 VAL A N 1
ATOM 3666 C CA . VAL A 1 493 ? 20.156 -16.012 15.246 1.00 85.06 493 VAL A CA 1
ATOM 3667 C C . VAL A 1 493 ? 21.436 -15.193 15.416 1.00 85.06 493 VAL A C 1
ATOM 3669 O O . VAL A 1 493 ? 21.348 -13.989 15.644 1.00 85.06 493 VAL A O 1
ATOM 3672 N N . TYR A 1 494 ? 22.607 -15.792 15.177 1.00 90.94 494 TYR A N 1
ATOM 3673 C CA . TYR A 1 494 ? 23.885 -15.077 15.228 1.00 90.94 494 TYR A CA 1
ATOM 3674 C C . TYR A 1 494 ? 24.004 -13.973 14.161 1.00 90.94 494 TYR A C 1
ATOM 3676 O O . TYR A 1 494 ? 24.591 -12.923 14.421 1.00 90.94 494 TYR A O 1
ATOM 3684 N N . ALA A 1 495 ? 23.437 -14.148 12.967 1.00 88.56 495 ALA A N 1
ATOM 3685 C CA . ALA A 1 495 ? 23.393 -13.067 11.984 1.00 88.56 495 ALA A CA 1
ATOM 3686 C C . ALA A 1 495 ? 22.543 -11.889 12.497 1.00 88.56 495 ALA A C 1
ATOM 3688 O O . ALA A 1 495 ? 22.967 -10.740 12.409 1.00 88.56 495 ALA A O 1
ATOM 3689 N N . SER A 1 496 ? 21.388 -12.176 13.109 1.00 88.25 496 SER A N 1
ATOM 3690 C CA . SER A 1 496 ? 20.469 -11.149 13.620 1.00 88.25 496 SER A CA 1
ATOM 3691 C C . SER A 1 496 ? 20.974 -10.404 14.864 1.00 88.25 496 SER A C 1
ATOM 3693 O O . SER A 1 496 ? 20.636 -9.237 15.049 1.00 88.25 496 SER A O 1
ATOM 3695 N N . SER A 1 497 ? 21.805 -11.035 15.704 1.00 90.69 497 SER A N 1
ATOM 3696 C CA . SER A 1 497 ? 22.327 -10.432 16.941 1.00 90.69 497 SER A CA 1
ATOM 3697 C C . SER A 1 497 ? 23.709 -9.785 16.804 1.00 90.69 497 SER A C 1
ATOM 3699 O O . SER A 1 497 ? 24.177 -9.142 17.745 1.00 90.69 497 SER A O 1
ATOM 3701 N N . LYS A 1 498 ? 24.361 -9.906 15.638 1.00 92.31 498 LYS A N 1
ATOM 3702 C CA . LYS A 1 498 ? 25.704 -9.353 15.380 1.00 92.31 498 LYS A CA 1
ATOM 3703 C C . LYS A 1 498 ? 25.767 -7.849 15.660 1.00 92.31 498 LYS A C 1
ATOM 3705 O O . LYS A 1 498 ? 26.669 -7.380 16.355 1.00 92.31 498 LYS A O 1
ATOM 3710 N N . ASP A 1 499 ? 24.799 -7.100 15.140 1.00 88.00 499 ASP A N 1
ATOM 3711 C CA . ASP A 1 499 ? 24.784 -5.640 15.259 1.00 88.00 499 ASP A CA 1
ATOM 3712 C C . ASP A 1 499 ? 24.557 -5.168 16.698 1.00 88.00 499 ASP A C 1
ATOM 3714 O O . ASP A 1 499 ? 25.058 -4.107 17.072 1.00 88.00 499 ASP A O 1
ATOM 3718 N N . ALA A 1 500 ? 23.854 -5.956 17.520 1.00 87.81 500 ALA A N 1
ATOM 3719 C CA . ALA A 1 500 ? 23.659 -5.649 18.933 1.00 87.81 500 ALA A CA 1
ATOM 3720 C C . ALA A 1 500 ? 25.001 -5.650 19.679 1.00 87.81 500 ALA A C 1
ATOM 3722 O O . ALA A 1 500 ? 25.330 -4.662 20.332 1.00 87.81 500 ALA A O 1
ATOM 3723 N N . LEU A 1 501 ? 25.818 -6.698 19.498 1.00 91.50 501 LEU A N 1
ATOM 3724 C CA . LEU A 1 501 ? 27.167 -6.755 20.067 1.00 91.50 501 LEU A CA 1
ATOM 3725 C C . LEU A 1 501 ? 28.052 -5.639 19.517 1.00 91.50 501 LEU A C 1
ATOM 3727 O O . LEU A 1 501 ? 28.662 -4.909 20.290 1.00 91.50 501 LEU A O 1
ATOM 3731 N N . LYS A 1 502 ? 28.086 -5.456 18.192 1.00 90.81 502 LYS A N 1
ATOM 3732 C CA . LYS A 1 502 ? 28.966 -4.464 17.558 1.00 90.81 502 LYS A CA 1
ATOM 3733 C C . LYS A 1 502 ? 28.702 -3.046 18.064 1.00 90.81 502 LYS A C 1
ATOM 3735 O O . LYS A 1 502 ? 29.645 -2.317 18.353 1.00 90.81 502 LYS A O 1
ATOM 3740 N N . ARG A 1 503 ? 27.430 -2.662 18.225 1.00 87.25 503 ARG A N 1
ATOM 3741 C CA . ARG A 1 503 ? 27.054 -1.346 18.773 1.00 87.25 503 ARG A CA 1
ATOM 3742 C C . ARG A 1 503 ? 27.495 -1.162 20.226 1.00 87.25 503 ARG A C 1
ATOM 3744 O O . ARG A 1 503 ? 27.769 -0.037 20.629 1.00 87.25 503 ARG A O 1
ATOM 3751 N N . SER A 1 504 ? 27.584 -2.243 21.000 1.00 88.44 504 SER A N 1
ATOM 3752 C CA . SER A 1 504 ? 28.067 -2.206 22.383 1.00 88.44 504 SER A CA 1
ATOM 3753 C C . SER A 1 504 ? 29.597 -2.131 22.499 1.00 88.44 504 SER A C 1
ATOM 3755 O O . SER A 1 504 ? 30.097 -1.695 23.535 1.00 88.44 504 SER A O 1
ATOM 3757 N N . LEU A 1 505 ? 30.349 -2.522 21.463 1.00 91.31 505 LEU A N 1
ATOM 3758 C CA . LEU A 1 505 ? 31.818 -2.566 21.462 1.00 91.31 505 LEU A CA 1
ATOM 3759 C C . LEU A 1 505 ? 32.419 -1.383 20.675 1.00 91.31 505 LEU A C 1
ATOM 3761 O O . LEU A 1 505 ? 32.723 -1.475 19.486 1.00 91.31 505 LEU A O 1
ATOM 3765 N N . THR A 1 506 ? 32.605 -0.236 21.333 1.00 87.00 506 THR A N 1
ATOM 3766 C CA . THR A 1 506 ? 33.073 0.995 20.662 1.00 87.00 506 THR A CA 1
ATOM 3767 C C . THR A 1 506 ? 34.590 1.005 20.416 1.00 87.00 506 THR A C 1
ATOM 3769 O O . THR A 1 506 ? 35.389 0.956 21.350 1.00 87.00 506 THR A O 1
ATOM 3772 N N . GLY A 1 507 ? 35.030 1.165 19.163 1.00 84.94 507 GLY A N 1
ATOM 3773 C CA . GLY A 1 507 ? 36.459 1.260 18.804 1.00 84.94 507 GLY A CA 1
ATOM 3774 C C . GLY A 1 507 ? 37.048 0.039 18.091 1.00 84.94 507 GLY A C 1
ATOM 3775 O O . GLY A 1 507 ? 38.266 -0.119 18.070 1.00 84.94 507 GLY A O 1
ATOM 3776 N N . ILE A 1 508 ? 36.199 -0.807 17.506 1.00 90.25 508 ILE A N 1
ATOM 3777 C CA . ILE A 1 508 ? 36.607 -1.819 16.524 1.00 90.25 508 ILE A CA 1
ATOM 3778 C C . ILE A 1 508 ? 37.132 -1.106 15.265 1.00 90.25 508 ILE A C 1
ATOM 3780 O O . ILE A 1 508 ? 36.456 -0.240 14.715 1.00 90.25 508 ILE A O 1
ATOM 3784 N N . ALA A 1 509 ? 38.333 -1.466 14.811 1.00 86.12 509 ALA A N 1
ATOM 3785 C CA . ALA A 1 509 ? 39.017 -0.842 13.674 1.00 86.12 509 ALA A CA 1
ATOM 3786 C C . ALA A 1 509 ? 38.836 -1.604 12.348 1.00 86.12 509 ALA A C 1
ATOM 3788 O O . ALA A 1 509 ? 39.049 -1.036 11.275 1.00 86.12 509 ALA A O 1
ATOM 3789 N N . ALA A 1 510 ? 38.484 -2.889 12.411 1.00 87.69 510 ALA A N 1
ATOM 3790 C CA . ALA A 1 510 ? 38.200 -3.732 11.254 1.00 87.69 510 ALA A CA 1
ATOM 3791 C C . ALA A 1 510 ? 37.165 -4.804 11.618 1.00 87.69 510 ALA A C 1
ATOM 3793 O O . ALA A 1 510 ? 37.111 -5.252 12.762 1.00 87.69 510 ALA A O 1
ATOM 3794 N N . GLU A 1 511 ? 36.360 -5.240 10.650 1.00 91.62 511 GLU A N 1
ATOM 3795 C CA . GLU A 1 511 ? 35.452 -6.373 10.825 1.00 91.62 511 GLU A CA 1
ATOM 3796 C C . GLU A 1 511 ? 35.427 -7.269 9.588 1.00 91.62 511 GLU A C 1
ATOM 3798 O O . GLU A 1 511 ? 35.576 -6.787 8.465 1.00 91.62 511 GLU A O 1
ATOM 3803 N N . PHE A 1 512 ? 35.200 -8.564 9.791 1.00 91.06 512 PHE A N 1
ATOM 3804 C CA . PHE A 1 512 ? 34.871 -9.484 8.707 1.00 91.06 512 PHE A CA 1
ATOM 3805 C C . PHE A 1 512 ? 34.040 -10.667 9.212 1.00 91.06 512 PHE A C 1
ATOM 3807 O O . PHE A 1 512 ? 33.949 -10.942 10.411 1.00 91.06 512 PHE A O 1
ATOM 3814 N N . GLN A 1 513 ? 33.396 -11.343 8.268 1.00 92.69 513 GLN A N 1
ATOM 3815 C CA . GLN A 1 513 ? 32.715 -12.610 8.495 1.00 92.69 513 GLN A CA 1
ATOM 3816 C C . GLN A 1 513 ? 33.576 -13.737 7.928 1.00 92.69 513 GLN A C 1
ATOM 3818 O O . GLN A 1 513 ? 34.168 -13.568 6.864 1.00 92.69 513 GLN A O 1
ATOM 3823 N N . ALA A 1 514 ? 33.640 -14.849 8.651 1.00 92.31 514 ALA A N 1
ATOM 3824 C CA . ALA A 1 514 ? 34.355 -16.053 8.259 1.00 92.31 514 ALA A CA 1
ATOM 3825 C C . ALA A 1 514 ? 33.412 -17.253 8.330 1.00 92.31 514 ALA A C 1
ATOM 3827 O O . ALA A 1 514 ? 32.718 -17.425 9.340 1.00 92.31 514 ALA A O 1
ATOM 3828 N N . ASN A 1 515 ? 33.371 -18.053 7.266 1.00 91.50 515 ASN A N 1
ATOM 3829 C CA . ASN A 1 515 ? 32.467 -19.204 7.165 1.00 91.50 515 ASN A CA 1
ATOM 3830 C C . ASN A 1 515 ? 33.207 -20.541 7.011 1.00 91.50 515 ASN A C 1
ATOM 3832 O O . ASN A 1 515 ? 32.611 -21.597 7.229 1.00 91.50 515 ASN A O 1
ATOM 3836 N N . ASP A 1 516 ? 34.498 -20.502 6.693 1.00 90.00 516 ASP A N 1
ATOM 3837 C CA . ASP A 1 516 ? 35.358 -21.672 6.598 1.00 90.00 516 ASP A CA 1
ATOM 3838 C C . ASP A 1 516 ? 36.710 -21.445 7.284 1.00 90.00 516 ASP A C 1
ATOM 3840 O O . ASP A 1 516 ? 37.061 -20.360 7.743 1.00 90.00 516 ASP A O 1
ATOM 3844 N N . GLU A 1 517 ? 37.464 -22.522 7.414 1.00 88.19 517 GLU A N 1
ATOM 3845 C CA . GLU A 1 517 ? 38.751 -22.528 8.094 1.00 88.19 517 GLU A CA 1
ATOM 3846 C C . GLU A 1 517 ? 39.836 -21.687 7.398 1.00 88.19 517 GLU A C 1
ATOM 3848 O O . GLU A 1 517 ? 40.770 -21.235 8.075 1.00 88.19 517 GLU A O 1
ATOM 3853 N N . ASP A 1 518 ? 39.685 -21.440 6.096 1.00 87.44 518 ASP A N 1
ATOM 3854 C CA . ASP A 1 518 ? 40.633 -20.703 5.259 1.00 87.44 518 ASP A CA 1
ATOM 3855 C C . ASP A 1 518 ? 40.462 -19.181 5.456 1.00 87.44 518 ASP A C 1
ATOM 3857 O O . ASP A 1 518 ? 41.434 -18.417 5.475 1.00 87.44 518 ASP A O 1
ATOM 3861 N N . ASP A 1 519 ? 39.227 -18.728 5.716 1.00 87.31 519 ASP A N 1
ATOM 3862 C CA . ASP A 1 519 ? 38.885 -17.338 6.044 1.00 87.31 519 ASP A CA 1
ATOM 3863 C C . ASP A 1 519 ? 39.588 -16.806 7.306 1.00 87.31 519 ASP A C 1
ATOM 3865 O O . ASP A 1 519 ? 39.725 -15.587 7.473 1.00 87.31 519 ASP A O 1
ATOM 3869 N N . ILE A 1 520 ? 39.999 -17.707 8.206 1.00 89.25 520 ILE A N 1
ATOM 3870 C CA . ILE A 1 520 ? 40.672 -17.407 9.481 1.00 89.25 520 ILE A CA 1
ATOM 3871 C C . ILE A 1 520 ? 42.121 -17.907 9.532 1.00 89.25 520 ILE A C 1
ATOM 3873 O O . ILE A 1 520 ? 42.723 -17.976 10.607 1.00 89.25 520 ILE A O 1
ATOM 3877 N N . GLU A 1 521 ? 42.724 -18.224 8.386 1.00 91.12 521 GLU A N 1
ATOM 3878 C CA . GLU A 1 521 ? 44.177 -18.368 8.313 1.00 91.12 521 GLU A CA 1
ATOM 3879 C C . GLU A 1 521 ? 44.870 -17.044 8.646 1.00 91.12 521 GLU A C 1
ATOM 3881 O O . GLU A 1 521 ? 44.451 -15.972 8.197 1.00 91.12 521 GLU A O 1
ATOM 3886 N N . TYR A 1 522 ? 45.967 -17.108 9.409 1.00 87.25 522 TYR A N 1
ATOM 3887 C CA . TYR A 1 522 ? 46.659 -15.909 9.890 1.00 87.25 522 TYR A CA 1
ATOM 3888 C C . TYR A 1 522 ? 47.031 -14.958 8.747 1.00 87.25 522 TYR A C 1
ATOM 3890 O O . TYR A 1 522 ? 46.787 -13.759 8.842 1.00 87.25 522 TYR A O 1
ATOM 3898 N N . ALA A 1 523 ? 47.551 -15.486 7.634 1.00 85.38 523 ALA A N 1
ATOM 3899 C CA . ALA A 1 523 ? 47.932 -14.690 6.467 1.00 85.38 523 ALA A CA 1
ATOM 3900 C C . ALA A 1 523 ? 46.727 -13.993 5.805 1.00 85.38 523 ALA A C 1
ATOM 3902 O O . ALA A 1 523 ? 46.797 -12.804 5.481 1.00 85.38 523 ALA A O 1
ATOM 3903 N N . SER A 1 524 ? 45.608 -14.708 5.651 1.00 85.19 524 SER A N 1
ATOM 3904 C CA . SER A 1 524 ? 44.355 -14.183 5.096 1.00 85.19 524 SER A CA 1
ATOM 3905 C C . SER A 1 524 ? 43.801 -13.047 5.952 1.00 85.19 524 SER A C 1
ATOM 3907 O O . SER A 1 524 ? 43.459 -11.974 5.441 1.00 85.19 524 SER A O 1
ATOM 3909 N N . VAL A 1 525 ? 43.771 -13.244 7.271 1.00 87.12 525 VAL A N 1
ATOM 3910 C CA . VAL A 1 525 ? 43.271 -12.243 8.216 1.00 87.12 525 VAL A CA 1
ATOM 3911 C C . VAL A 1 525 ? 44.217 -11.051 8.311 1.00 87.12 525 VAL A C 1
ATOM 3913 O O . VAL A 1 525 ? 43.766 -9.908 8.244 1.00 87.12 525 VAL A O 1
ATOM 3916 N N . LEU A 1 526 ? 45.526 -11.288 8.387 1.00 86.38 526 LEU A N 1
ATOM 3917 C CA . LEU A 1 526 ? 46.538 -10.239 8.443 1.00 86.38 526 LEU A CA 1
ATOM 3918 C C . LEU A 1 526 ? 46.474 -9.329 7.213 1.00 86.38 526 LEU A C 1
ATOM 3920 O O . LEU A 1 526 ? 46.534 -8.106 7.349 1.00 86.38 526 LEU A O 1
ATOM 3924 N N . ASN A 1 527 ? 46.283 -9.889 6.017 1.00 85.44 527 ASN A N 1
ATOM 3925 C CA . ASN A 1 527 ? 46.111 -9.103 4.797 1.00 85.44 527 ASN A CA 1
ATOM 3926 C C . ASN A 1 527 ? 44.836 -8.235 4.859 1.00 85.44 527 ASN A C 1
ATOM 3928 O O . ASN A 1 527 ? 44.892 -7.026 4.620 1.00 85.44 527 ASN A O 1
ATOM 3932 N N . ARG A 1 528 ? 43.699 -8.812 5.283 1.00 84.88 528 ARG A N 1
ATOM 3933 C CA . ARG A 1 528 ? 42.424 -8.083 5.458 1.00 84.88 528 ARG A CA 1
ATOM 3934 C C . ARG A 1 528 ? 42.542 -6.950 6.487 1.00 84.88 528 ARG A C 1
ATOM 3936 O O . ARG A 1 528 ? 42.104 -5.828 6.230 1.00 84.88 528 ARG A O 1
ATOM 3943 N N . VAL A 1 529 ? 43.164 -7.217 7.635 1.00 86.94 529 VAL A N 1
ATOM 3944 C CA . VAL A 1 529 ? 43.318 -6.256 8.740 1.00 86.94 529 VAL A CA 1
ATOM 3945 C C . VAL A 1 529 ? 44.316 -5.156 8.383 1.00 86.94 529 VAL A C 1
ATOM 3947 O O . VAL A 1 529 ? 44.055 -3.972 8.622 1.00 86.94 529 VAL A O 1
ATOM 3950 N N . SER A 1 530 ? 45.447 -5.506 7.774 1.00 84.94 530 SER A N 1
ATOM 3951 C CA . SER A 1 530 ? 46.475 -4.538 7.382 1.00 84.94 530 SER A CA 1
ATOM 3952 C C . SER A 1 530 ? 46.108 -3.735 6.135 1.00 84.94 530 SER A C 1
ATOM 3954 O O . SER A 1 530 ? 46.616 -2.626 5.979 1.00 84.94 530 SER A O 1
ATOM 3956 N N . LYS A 1 531 ? 45.183 -4.240 5.303 1.00 83.50 531 LYS A N 1
ATOM 3957 C CA . LYS A 1 531 ? 44.887 -3.745 3.948 1.00 83.50 531 LYS A CA 1
ATOM 3958 C C . LYS A 1 531 ? 46.125 -3.793 3.037 1.00 83.50 531 LYS A C 1
ATOM 3960 O O . LYS A 1 531 ? 46.376 -2.847 2.295 1.00 83.50 531 LYS A O 1
ATOM 3965 N N . GLY A 1 532 ? 46.909 -4.869 3.142 1.00 75.38 532 GLY A N 1
ATOM 3966 C CA . GLY A 1 532 ? 48.138 -5.082 2.364 1.00 75.38 532 GLY A CA 1
ATOM 3967 C C . GLY A 1 532 ? 49.341 -4.242 2.808 1.00 75.38 532 GLY A C 1
ATOM 3968 O O . GLY A 1 532 ? 50.271 -4.056 2.031 1.00 75.38 532 GLY A O 1
ATOM 3969 N N . LEU A 1 533 ? 49.306 -3.690 4.026 1.00 72.31 533 LEU A N 1
ATOM 3970 C CA . LEU A 1 533 ? 50.386 -2.865 4.590 1.00 72.31 533 LEU A CA 1
ATOM 3971 C C . LEU A 1 533 ? 51.324 -3.641 5.528 1.00 72.31 533 LEU A C 1
ATOM 3973 O O . LEU A 1 533 ? 52.357 -3.090 5.913 1.00 72.31 533 LEU A O 1
ATOM 3977 N N . ALA A 1 534 ? 50.933 -4.856 5.923 1.00 68.69 534 ALA A N 1
ATOM 3978 C CA . ALA A 1 534 ? 51.747 -5.763 6.729 1.00 68.69 534 ALA A CA 1
ATOM 3979 C C . ALA A 1 534 ? 52.795 -6.478 5.876 1.00 68.69 534 ALA A C 1
ATOM 3981 O O . ALA A 1 534 ? 52.466 -6.796 4.709 1.00 68.69 534 ALA A O 1
#